Protein 4JL5 (pdb70)

Structure (mmCIF, N/CA/C/O backbone):
data_4JL5
#
_entry.id   4JL5
#
_cell.length_a   66.170
_cell.length_b   69.560
_cell.length_c   85.390
_cell.angle_alpha   90.00
_cell.angle_beta   90.00
_cell.angle_gamma   90.00
#
_symmetry.space_group_name_H-M   'P 21 21 21'
#
loop_
_entity.id
_entity.type
_entity.pdbx_description
1 polymer 'Adenylate kinase'
2 non-polymer "ADENOSINE-5'-DIPHOSPHATE"
3 water water
#
loop_
_atom_site.group_PDB
_atom_site.id
_atom_site.type_symbol
_atom_site.label_atom_id
_atom_site.label_alt_id
_atom_site.label_comp_id
_atom_site.label_asym_id
_atom_site.label_entity_id
_atom_site.label_seq_id
_atom_site.pdbx_PDB_ins_code
_atom_site.Cartn_x
_atom_site.Cartn_y
_atom_site.Cartn_z
_atom_site.occupancy
_atom_site.B_iso_or_equiv
_atom_site.auth_seq_id
_atom_site.auth_comp_id
_atom_site.auth_asym_id
_atom_site.auth_atom_id
_atom_site.pdbx_PDB_model_num
ATOM 1 N N . MET A 1 1 ? -22.754 -11.476 35.218 1.00 18.55 1 MET A N 1
ATOM 2 C CA . MET A 1 1 ? -22.654 -11.849 33.793 1.00 15.01 1 MET A CA 1
ATOM 3 C C . MET A 1 1 ? -21.528 -11.025 33.148 1.00 13.56 1 MET A C 1
ATOM 4 O O . MET A 1 1 ? -21.465 -9.809 33.334 1.00 13.59 1 MET A O 1
ATOM 20 N N . ILE A 1 2 ? -20.648 -11.703 32.403 1.00 11.25 2 ILE A N 1
ATOM 21 C CA . ILE A 1 2 ? -19.574 -11.055 31.669 1.00 11.82 2 ILE A CA 1
ATOM 22 C C . ILE A 1 2 ? -19.783 -11.294 30.172 1.00 9.88 2 ILE A C 1
ATOM 23 O O . ILE A 1 2 ? -19.892 -12.445 29.719 1.00 10.90 2 ILE A O 1
ATOM 39 N N . LEU A 1 3 ? -19.840 -10.195 29.411 1.00 8.38 3 LEU A N 1
ATOM 40 C CA . LEU A 1 3 ? -20.067 -10.237 27.987 1.00 8.42 3 LEU A CA 1
ATOM 41 C C . LEU A 1 3 ? -18.883 -9.639 27.252 1.00 8.41 3 LEU A C 1
ATOM 42 O O . LEU A 1 3 ? -18.258 -8.700 27.741 1.00 8.94 3 LEU A O 1
ATOM 58 N N . VAL A 1 4 ? -18.613 -10.171 26.062 1.00 8.00 4 VAL A N 1
ATOM 59 C CA . VAL A 1 4 ? -17.710 -9.549 25.110 1.00 8.10 4 VAL A CA 1
ATOM 60 C C . VAL A 1 4 ? -18.523 -9.226 23.873 1.00 7.92 4 VAL A C 1
ATOM 61 O O . VAL A 1 4 ? -19.245 -10.083 23.360 1.00 8.78 4 VAL A O 1
ATOM 74 N N . PHE A 1 5 ? -18.358 -8.014 23.356 1.00 7.69 5 PHE A N 1
ATOM 75 C CA . PHE A 1 5 ? -18.922 -7.633 22.060 1.00 8.11 5 PHE A CA 1
ATOM 76 C C . PHE A 1 5 ? -17.771 -7.624 21.062 1.00 8.56 5 PHE A C 1
ATOM 77 O O . PHE A 1 5 ? -16.751 -6.933 21.265 1.00 8.91 5 PHE A O 1
ATOM 94 N N . LEU A 1 6 ? -17.948 -8.390 19.995 1.00 8.03 6 LEU A N 1
ATOM 95 C CA . LEU A 1 6 ? -16.937 -8.657 18.982 1.00 8.23 6 LEU A CA 1
ATOM 96 C C . LEU A 1 6 ? -17.540 -8.352 17.609 1.00 7.95 6 LEU A C 1
ATOM 97 O O . LEU A 1 6 ? -18.685 -8.689 17.338 1.00 8.84 6 LEU A O 1
ATOM 113 N N . GLY A 1 7 ? -16.764 -7.736 16.719 1.00 8.01 7 GLY A N 1
ATOM 114 C CA . GLY A 1 7 ? -17.204 -7.571 15.344 1.00 8.92 7 GLY A CA 1
ATOM 115 C C . GLY A 1 7 ? -16.512 -6.417 14.678 1.00 8.77 7 GLY A C 1
ATOM 116 O O . GLY A 1 7 ? -15.756 -5.685 15.330 1.00 8.21 7 GLY A O 1
ATOM 120 N N . PRO A 1 8 ? -16.757 -6.234 13.376 1.00 9.37 8 PRO A N 1
ATOM 121 C CA . PRO A 1 8 ? -16.074 -5.186 12.636 1.00 10.25 8 PRO A CA 1
ATOM 122 C C . PRO A 1 8 ? -16.307 -3.812 13.251 1.00 9.27 8 PRO A C 1
ATOM 123 O O . PRO A 1 8 ? -17.363 -3.566 13.846 1.00 9.60 8 PRO A O 1
ATOM 134 N N . PRO A 1 9 ? -15.359 -2.888 13.069 1.00 10.54 9 PRO A N 1
ATOM 135 C CA . PRO A 1 9 ? -15.629 -1.493 13.413 1.00 10.86 9 PRO A CA 1
ATOM 136 C C . PRO A 1 9 ? -16.852 -1.001 12.667 1.00 10.08 9 PRO A C 1
ATOM 137 O O . PRO A 1 9 ? -17.081 -1.375 11.507 1.00 9.93 9 PRO A O 1
ATOM 148 N N . GLY A 1 10 ? -17.657 -0.210 13.356 1.00 9.55 10 GLY A N 1
ATOM 149 C CA . GLY A 1 10 ? -18.870 0.326 12.762 1.00 9.41 10 GLY A CA 1
ATOM 150 C C . GLY A 1 10 ? -20.093 -0.568 12.887 1.00 9.43 10 GLY A C 1
ATOM 151 O O . GLY A 1 10 ? -21.176 -0.206 12.404 1.00 9.71 10 GLY A O 1
ATOM 155 N N . ALA A 1 11 ? -19.945 -1.740 13.504 1.00 9.11 11 ALA A N 1
ATOM 156 C CA . ALA A 1 11 ? -21.078 -2.668 13.630 1.00 9.80 11 ALA A CA 1
ATOM 157 C C . ALA A 1 11 ? -22.171 -2.178 14.571 1.00 9.34 11 ALA A C 1
ATOM 158 O O . ALA A 1 11 ? -23.307 -2.675 14.523 1.00 11.85 11 ALA A O 1
ATOM 165 N N . GLY A 1 12 ? -21.842 -1.212 15.417 1.00 8.67 12 GLY A N 1
ATOM 166 C CA . GLY A 1 12 ? -22.769 -0.736 16.443 1.00 8.62 12 GLY A CA 1
ATOM 167 C C . GLY A 1 12 ? -22.562 -1.279 17.841 1.00 7.15 12 GLY A C 1
ATOM 168 O O . GLY A 1 12 ? -23.446 -1.184 18.686 1.00 8.40 12 GLY A O 1
ATOM 172 N N . LYS A 1 13 ? -21.366 -1.799 18.100 1.00 7.83 13 LYS A N 1
ATOM 173 C CA . LYS A 1 13 ? -21.048 -2.397 19.393 1.00 7.42 13 LYS A CA 1
ATOM 174 C C . LYS A 1 13 ? -21.146 -1.384 20.522 1.00 7.32 13 LYS A C 1
ATOM 175 O O . LYS A 1 13 ? -21.751 -1.648 21.536 1.00 8.33 13 LYS A O 1
ATOM 194 N N . GLY A 1 14 ? -20.535 -0.216 20.333 1.00 7.69 14 GLY A N 1
ATOM 195 C CA . GLY A 1 14 ? -20.585 0.808 21.348 1.00 8.22 14 GLY A CA 1
ATOM 196 C C . GLY A 1 14 ? -21.993 1.310 21.606 1.00 8.04 14 GLY A C 1
ATOM 197 O O . GLY A 1 14 ? -22.395 1.531 22.748 1.00 8.82 14 GLY A O 1
ATOM 201 N N . THR A 1 15 ? -22.750 1.493 20.529 1.00 8.36 15 THR A N 1
ATOM 202 C CA . THR A 1 15 ? -24.121 1.948 20.628 1.00 8.79 15 THR A CA 1
ATOM 203 C C . THR A 1 15 ? -24.940 0.982 21.485 1.00 8.48 15 THR A C 1
ATOM 204 O O . THR A 1 15 ? -25.647 1.381 22.416 1.00 9.10 15 THR A O 1
ATOM 215 N N . GLN A 1 16 ? -24.825 -0.304 21.199 1.00 8.37 16 GLN A N 1
ATOM 216 C CA . GLN A 1 16 ? -25.605 -1.278 21.943 1.00 8.31 16 GLN A CA 1
ATOM 217 C C . GLN A 1 16 ? -25.077 -1.446 23.371 1.00 8.46 16 GLN A C 1
ATOM 218 O O . GLN A 1 16 ? -25.861 -1.606 24.313 1.00 9.58 16 GLN A O 1
ATOM 232 N N . ALA A 1 17 ? -23.756 -1.395 23.549 1.00 8.13 17 ALA A N 1
ATOM 233 C CA . ALA A 1 17 ? -23.187 -1.557 24.880 1.00 8.17 17 ALA A CA 1
ATOM 234 C C . ALA A 1 17 ? -23.613 -0.447 25.830 1.00 8.68 17 ALA A C 1
ATOM 235 O O . ALA A 1 17 ? -23.928 -0.695 26.992 1.00 9.73 17 ALA A O 1
ATOM 242 N N . LYS A 1 18 ? -23.651 0.788 25.327 1.00 8.63 18 LYS A N 1
ATOM 243 C CA . LYS A 1 18 ? -23.986 1.911 26.203 1.00 8.49 18 LYS A CA 1
ATOM 244 C C . LYS A 1 18 ? -25.434 1.764 26.675 1.00 9.74 18 LYS A C 1
ATOM 245 O O . LYS A 1 18 ? -25.752 2.055 27.831 1.00 10.97 18 LYS A O 1
ATOM 264 N N A ARG A 1 19 ? -26.306 1.318 25.773 0.57 10.01 19 ARG A N 1
ATOM 265 N N B ARG A 1 19 ? -26.325 1.352 25.777 0.43 8.70 19 ARG A N 1
ATOM 266 C CA A ARG A 1 19 ? -27.722 1.153 26.106 0.57 10.38 19 ARG A CA 1
ATOM 267 C CA B ARG A 1 19 ? -27.724 1.182 26.172 0.43 10.31 19 ARG A CA 1
ATOM 268 C C A ARG A 1 19 ? -27.917 0.018 27.111 0.57 11.73 19 ARG A C 1
ATOM 269 C C B ARG A 1 19 ? -27.864 0.037 27.172 0.43 8.99 19 ARG A C 1
ATOM 270 O O A ARG A 1 19 ? -28.640 0.154 28.090 0.57 12.22 19 ARG A O 1
ATOM 271 O O B ARG A 1 19 ? -28.517 0.179 28.206 0.43 10.05 19 ARG A O 1
ATOM 312 N N . LEU A 1 20 ? -27.275 -1.113 26.860 1.00 10.08 20 LEU A N 1
ATOM 313 C CA . LEU A 1 20 ? -27.399 -2.263 27.740 1.00 11.91 20 LEU A CA 1
ATOM 314 C C . LEU A 1 20 ? -26.847 -1.934 29.126 1.00 11.80 20 LEU A C 1
ATOM 315 O O . LEU A 1 20 ? -27.432 -2.296 30.149 1.00 12.69 20 LEU A O 1
ATOM 331 N N . ALA A 1 21 ? -25.720 -1.233 29.160 1.00 12.26 21 ALA A N 1
ATOM 332 C CA . ALA A 1 21 ? -25.093 -0.884 30.428 1.00 14.25 21 ALA A CA 1
ATOM 333 C C . ALA A 1 21 ? -26.046 -0.035 31.290 1.00 13.81 21 ALA A C 1
ATOM 334 O O . ALA A 1 21 ? -26.208 -0.299 32.477 1.00 16.62 21 ALA A O 1
ATOM 341 N N A LYS A 1 22 ? -26.665 0.976 30.686 0.19 17.92 22 LYS A N 1
ATOM 342 N N B LYS A 1 22 ? -26.672 0.976 30.683 0.81 14.11 22 LYS A N 1
ATOM 343 C CA A LYS A 1 22 ? -27.554 1.873 31.423 0.19 20.27 22 LYS A CA 1
ATOM 344 C CA B LYS A 1 22 ? -27.562 1.875 31.426 0.81 15.27 22 LYS A CA 1
ATOM 345 C C A LYS A 1 22 ? -28.844 1.183 31.840 0.19 16.96 22 LYS A C 1
ATOM 346 C C B LYS A 1 22 ? -28.859 1.201 31.833 0.81 14.20 22 LYS A C 1
ATOM 347 O O A LYS A 1 22 ? -29.308 1.348 32.967 0.19 14.68 22 LYS A O 1
ATOM 348 O O B LYS A 1 22 ? -29.347 1.391 32.944 0.81 17.51 22 LYS A O 1
ATOM 385 N N . GLU A 1 23 ? -29.432 0.423 30.921 1.00 13.14 23 GLU A N 1
ATOM 386 C CA . GLU A 1 23 ? -30.729 -0.186 31.162 1.00 13.03 23 GLU A CA 1
ATOM 387 C C . GLU A 1 23 ? -30.672 -1.349 32.134 1.00 13.06 23 GLU A C 1
ATOM 388 O O . GLU A 1 23 ? -31.624 -1.563 32.888 1.00 14.16 23 GLU A O 1
ATOM 400 N N A LYS A 1 24 ? -29.549 -2.066 32.155 0.49 14.70 24 LYS A N 1
ATOM 401 N N B LYS A 1 24 ? -29.556 -2.075 32.142 0.51 14.04 24 LYS A N 1
ATOM 402 C CA A LYS A 1 24 ? -29.448 -3.289 32.951 0.49 17.89 24 LYS A CA 1
ATOM 403 C CA B LYS A 1 24 ? -29.458 -3.291 32.948 0.51 13.46 24 LYS A CA 1
ATOM 404 C C A LYS A 1 24 ? -28.242 -3.341 33.890 0.49 20.81 24 LYS A C 1
ATOM 405 C C B LYS A 1 24 ? -28.385 -3.252 34.039 0.51 14.92 24 LYS A C 1
ATOM 406 O O A LYS A 1 24 ? -27.940 -4.390 34.471 0.49 24.68 24 LYS A O 1
ATOM 407 O O B LYS A 1 24 ? -28.305 -4.162 34.867 0.51 16.89 24 LYS A O 1
ATOM 444 N N . GLY A 1 25 ? -27.564 -2.211 34.046 1.00 16.50 25 GLY A N 1
ATOM 445 C CA . GLY A 1 25 ? -26.582 -2.053 35.102 1.00 18.45 25 GLY A CA 1
ATOM 446 C C . GLY A 1 25 ? -25.311 -2.845 34.894 1.00 19.93 25 GLY A C 1
ATOM 447 O O . GLY A 1 25 ? -24.731 -3.346 35.841 1.00 31.74 25 GLY A O 1
ATOM 451 N N . PHE A 1 26 ? -24.853 -2.955 33.664 1.00 12.25 26 PHE A N 1
ATOM 452 C CA . PHE A 1 26 ? -23.526 -3.490 33.403 1.00 11.57 26 PHE A CA 1
ATOM 453 C C . PHE A 1 26 ? -22.512 -2.362 33.461 1.00 11.66 26 PHE A C 1
ATOM 454 O O . PHE A 1 26 ? -22.805 -1.232 33.073 1.00 12.32 26 PHE A O 1
ATOM 471 N N . VAL A 1 27 ? -21.308 -2.679 33.906 1.00 10.25 27 VAL A N 1
ATOM 472 C CA . VAL A 1 27 ? -20.169 -1.800 33.715 1.00 11.02 27 VAL A CA 1
ATOM 473 C C . VAL A 1 27 ? -19.669 -1.955 32.272 1.00 9.70 27 VAL A C 1
ATOM 474 O O . VAL A 1 27 ? -19.386 -3.060 31.806 1.00 11.45 27 VAL A O 1
ATOM 487 N N . HIS A 1 28 ? -19.561 -0.839 31.562 1.00 9.14 28 HIS A N 1
ATOM 488 C CA . HIS A 1 28 ? -19.130 -0.801 30.178 1.00 9.92 28 HIS A CA 1
ATOM 489 C C . HIS A 1 28 ? -17.640 -0.479 30.097 1.00 8.71 28 HIS A C 1
ATOM 490 O O . HIS A 1 28 ? -17.223 0.620 30.469 1.00 10.27 28 HIS A O 1
ATOM 504 N N A ILE A 1 29 ? -16.859 -1.444 29.620 0.82 7.43 29 ILE A N 1
ATOM 505 N N B ILE A 1 29 ? -16.868 -1.438 29.601 0.18 10.05 29 ILE A N 1
ATOM 506 C CA A ILE A 1 29 ? -15.423 -1.278 29.418 0.82 7.85 29 ILE A CA 1
ATOM 507 C CA B ILE A 1 29 ? -15.442 -1.252 29.393 0.18 10.88 29 ILE A CA 1
ATOM 508 C C A ILE A 1 29 ? -15.134 -1.256 27.924 0.82 8.41 29 ILE A C 1
ATOM 509 C C B ILE A 1 29 ? -15.126 -1.249 27.915 0.18 10.68 29 ILE A C 1
ATOM 510 O O A ILE A 1 29 ? -15.157 -2.290 27.257 0.82 9.32 29 ILE A O 1
ATOM 511 O O B ILE A 1 29 ? -15.092 -2.292 27.260 0.18 10.29 29 ILE A O 1
ATOM 542 N N . SER A 1 30 ? -14.903 -0.050 27.400 1.00 8.42 30 SER A N 1
ATOM 543 C CA . SER A 1 30 ? -14.540 0.147 26.003 1.00 9.31 30 SER A CA 1
ATOM 544 C C . SER A 1 30 ?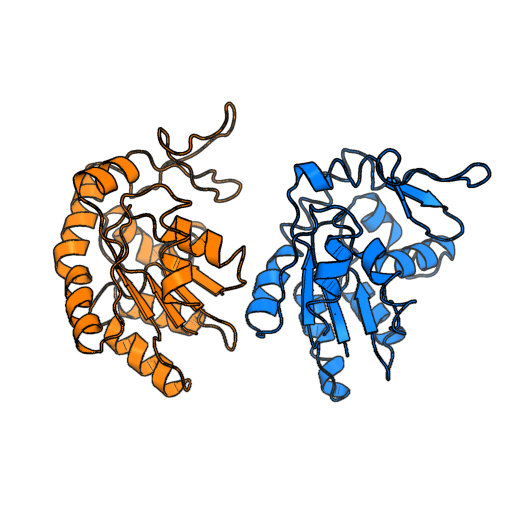 -13.078 0.562 25.947 1.00 7.95 30 SER A C 1
ATOM 545 O O . SER A 1 30 ? -12.710 1.632 26.438 1.00 8.84 30 SER A O 1
ATOM 553 N N . THR A 1 31 ? -12.227 -0.287 25.395 1.00 8.25 31 THR A N 1
ATOM 554 C CA . THR A 1 31 ? -10.817 0.051 25.319 1.00 8.00 31 THR A CA 1
ATOM 555 C C . THR A 1 31 ? -10.606 1.296 24.444 1.00 8.57 31 THR A C 1
ATOM 556 O O . THR A 1 31 ? -9.762 2.138 24.760 1.00 9.58 31 THR A O 1
ATOM 567 N N . GLY A 1 32 ? -11.410 1.448 23.400 1.00 8.84 32 GLY A N 1
ATOM 568 C CA . GLY A 1 32 ? -11.322 2.634 22.570 1.00 9.38 32 GLY A CA 1
ATOM 569 C C . GLY A 1 32 ? -11.613 3.913 23.353 1.00 9.40 32 GLY A C 1
ATOM 570 O O . GLY A 1 32 ? -10.889 4.900 23.231 1.00 10.04 32 GLY A O 1
ATOM 574 N N . ASP A 1 33 ? -12.689 3.918 24.138 1.00 9.35 33 ASP A N 1
ATOM 575 C CA . ASP A 1 33 ? -13.032 5.099 24.911 1.00 10.14 33 ASP A CA 1
ATOM 576 C C . ASP A 1 33 ? -11.949 5.399 25.950 1.00 10.00 33 ASP A C 1
ATOM 577 O O . ASP A 1 33 ? -11.592 6.550 26.197 1.00 11.20 33 ASP A O 1
ATOM 586 N N . ILE A 1 34 ? -11.462 4.355 26.598 1.00 9.01 34 ILE A N 1
ATOM 587 C CA . ILE A 1 34 ? -10.451 4.515 27.645 1.00 9.63 34 ILE A CA 1
ATOM 588 C C . ILE A 1 34 ? -9.143 5.022 27.023 1.00 9.44 34 ILE A C 1
ATOM 589 O O . ILE A 1 34 ? -8.486 5.914 27.576 1.00 10.84 34 ILE A O 1
ATOM 605 N N . LEU A 1 35 ? -8.769 4.475 25.870 1.00 8.97 35 LEU A N 1
ATOM 606 C CA . LEU A 1 35 ? -7.578 4.929 25.151 1.00 9.57 35 LEU A CA 1
ATOM 607 C C . LEU A 1 35 ? -7.735 6.397 24.757 1.00 10.64 35 LEU A C 1
ATOM 608 O O . LEU A 1 35 ? -6.789 7.177 24.882 1.00 10.88 35 LEU A O 1
ATOM 624 N N . ARG A 1 36 ? -8.914 6.782 24.261 1.00 11.42 36 ARG A N 1
ATOM 625 C CA . ARG A 1 36 ? -9.094 8.186 23.858 1.00 13.06 36 ARG A CA 1
ATOM 626 C C . ARG A 1 36 ? -8.951 9.135 25.051 1.00 11.89 36 ARG A C 1
ATOM 627 O O . ARG A 1 36 ? -8.377 10.217 24.921 1.00 12.61 36 ARG A O 1
ATOM 648 N N . GLU A 1 37 ? -9.430 8.719 26.218 1.00 12.25 37 GLU A N 1
ATOM 649 C CA . GLU A 1 37 ? -9.265 9.510 27.423 1.00 12.95 37 GLU A CA 1
ATOM 650 C C . GLU A 1 37 ? -7.768 9.641 27.769 1.00 11.33 37 GLU A C 1
ATOM 651 O O . GLU A 1 37 ? -7.288 10.713 28.141 1.00 12.37 37 GLU A O 1
ATOM 663 N N . ALA A 1 38 ? -7.035 8.541 27.634 1.00 11.11 38 ALA A N 1
ATOM 664 C CA . ALA A 1 38 ? -5.594 8.556 27.914 1.00 10.88 38 ALA A CA 1
ATOM 665 C C . ALA A 1 38 ? -4.862 9.492 26.968 1.00 10.83 38 ALA A C 1
ATOM 666 O O . ALA A 1 38 ? -3.951 10.226 27.372 1.00 10.28 38 ALA A O 1
ATOM 673 N N . VAL A 1 39 ? -5.219 9.447 25.696 1.00 10.91 39 VAL A N 1
ATOM 674 C CA . VAL A 1 39 ? -4.601 10.325 24.723 1.00 11.74 39 VAL A CA 1
ATOM 675 C C . VAL A 1 39 ? -4.872 11.792 25.091 1.00 11.80 39 VAL A C 1
ATOM 676 O O . VAL A 1 39 ? -3.968 12.629 25.046 1.00 12.94 39 VAL A O 1
ATOM 689 N N . GLN A 1 40 ? -6.104 12.092 25.482 1.00 11.30 40 GLN A N 1
ATOM 690 C CA . GLN A 1 40 ? -6.473 13.467 25.816 1.00 13.38 40 GLN A CA 1
ATOM 691 C C . GLN A 1 40 ? -5.662 13.961 27.007 1.00 11.48 40 GLN A C 1
ATOM 692 O O . GLN A 1 40 ? -5.250 15.118 27.062 1.00 13.13 40 GLN A O 1
ATOM 706 N N . LYS A 1 41 ? -5.459 13.074 27.971 1.00 12.22 41 LYS A N 1
ATOM 707 C CA . LYS A 1 41 ? -4.791 13.391 29.222 1.00 12.51 41 LYS A CA 1
ATOM 708 C C . LYS A 1 41 ? -3.281 13.412 29.071 1.00 13.20 41 LYS A C 1
ATOM 709 O O . LYS A 1 41 ? -2.586 13.959 29.928 1.00 15.52 41 LYS A O 1
ATOM 728 N N . GLY A 1 42 ? -2.765 12.840 27.984 1.00 12.39 42 GLY A N 1
ATOM 729 C CA . GLY A 1 42 ? -1.330 12.789 27.774 1.00 11.60 42 GLY A CA 1
ATOM 730 C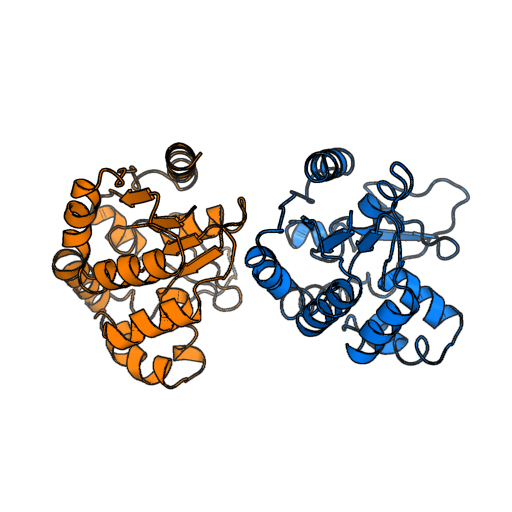 C . GLY A 1 42 ? -0.594 11.885 28.749 1.00 11.34 42 GLY A C 1
ATOM 731 O O . GLY A 1 42 ? 0.545 12.155 29.125 1.00 13.47 42 GLY A O 1
ATOM 735 N N . THR A 1 43 ? -1.209 10.776 29.155 1.00 10.27 43 THR A N 1
ATOM 736 C CA . THR A 1 43 ? -0.547 9.837 30.043 1.00 10.32 43 THR A CA 1
ATOM 737 C C . THR A 1 43 ? 0.494 9.037 29.233 1.00 9.82 43 THR A C 1
ATOM 738 O O . THR A 1 43 ? 0.490 9.071 28.002 1.00 10.38 43 THR A O 1
ATOM 749 N N . PRO A 1 44 ? 1.362 8.273 29.914 1.00 10.33 44 PRO A N 1
ATOM 750 C CA . PRO A 1 44 ? 2.300 7.445 29.133 1.00 11.99 44 PRO A CA 1
ATOM 751 C C . PRO A 1 44 ? 1.576 6.514 28.145 1.00 9.97 44 PRO A C 1
ATOM 752 O O . PRO A 1 44 ? 2.007 6.362 26.998 1.00 10.08 44 PRO A O 1
ATOM 763 N N . LEU A 1 45 ? 0.469 5.911 28.571 1.00 10.28 45 LEU A N 1
ATOM 764 C CA . LEU A 1 45 ? -0.307 5.076 27.671 1.00 9.86 45 LEU A CA 1
ATOM 765 C C . LEU A 1 45 ? -0.824 5.890 26.481 1.00 9.13 45 LEU A C 1
ATOM 766 O O . LEU A 1 45 ? -0.724 5.467 25.328 1.00 9.50 45 LEU A O 1
ATOM 782 N N . GLY A 1 46 ? -1.405 7.041 26.766 1.00 9.81 46 GLY A N 1
ATOM 783 C CA . GLY A 1 46 ? -2.014 7.834 25.718 1.00 9.89 46 GLY A CA 1
ATOM 784 C C . GLY A 1 46 ? -1.013 8.286 24.676 1.00 10.53 46 GLY A C 1
ATOM 785 O O . GLY A 1 46 ? -1.264 8.209 23.476 1.00 10.84 46 GLY A O 1
ATOM 789 N N A LYS A 1 47 ? 0.149 8.748 25.121 0.39 10.59 47 LYS A N 1
ATOM 790 N N B LYS A 1 47 ? 0.128 8.780 25.137 0.61 10.80 47 LYS A N 1
ATOM 791 C CA A LYS A 1 47 ? 1.151 9.259 24.189 0.39 12.86 47 LYS A CA 1
ATOM 792 C CA B LYS A 1 47 ? 1.145 9.252 24.212 0.61 9.77 47 LYS A CA 1
ATOM 793 C C A LYS A 1 47 ? 1.774 8.166 23.324 0.39 13.62 47 LYS A C 1
ATOM 794 C C B LYS A 1 47 ? 1.607 8.137 23.278 0.61 9.41 47 LYS A C 1
ATOM 795 O O A LYS A 1 47 ? 2.265 8.440 22.226 0.39 16.62 47 LYS A O 1
ATOM 796 O O B LYS A 1 47 ? 1.816 8.363 22.084 0.61 10.25 47 LYS A O 1
ATOM 833 N N . LYS A 1 48 ? 1.764 6.930 23.817 1.00 9.67 48 LYS A N 1
ATOM 834 C CA . LYS A 1 48 ? 2.238 5.805 23.007 1.00 8.60 48 LYS A CA 1
ATOM 835 C C . LYS A 1 48 ? 1.136 5.298 22.072 1.00 8.98 48 LYS A C 1
ATOM 836 O O . LYS A 1 48 ? 1.407 4.894 20.942 1.00 10.46 48 LYS A O 1
ATOM 855 N N . ALA A 1 49 ? -0.091 5.249 22.572 1.00 9.59 49 ALA A N 1
ATOM 856 C CA . ALA A 1 49 ? -1.187 4.675 21.812 1.00 9.45 49 ALA A CA 1
ATOM 857 C C . ALA A 1 49 ? -1.569 5.514 20.591 1.00 10.18 49 ALA A C 1
ATOM 858 O O . ALA A 1 49 ? -2.018 4.984 19.576 1.00 10.88 49 ALA A O 1
ATOM 865 N N . LYS A 1 50 ? -1.407 6.830 20.717 1.00 11.29 50 LYS A N 1
ATOM 866 C CA . LYS A 1 50 ? -1.928 7.781 19.759 1.00 13.31 50 LYS A CA 1
ATOM 867 C C . LYS A 1 50 ? -1.582 7.478 18.296 1.00 14.32 50 LYS A C 1
ATOM 868 O O . LYS A 1 50 ? -2.448 7.488 17.431 1.00 15.92 50 LYS A O 1
ATOM 887 N N . GLU A 1 51 ? -0.323 7.212 17.996 1.00 14.71 51 GLU A N 1
ATOM 888 C CA . GLU A 1 51 ? 0.054 7.034 16.598 1.00 17.11 51 GLU A CA 1
ATOM 889 C C . GLU A 1 51 ? -0.486 5.739 16.007 1.00 14.70 51 GLU A C 1
ATOM 890 O O . GLU A 1 51 ? -0.819 5.700 14.815 1.00 15.49 51 GLU A O 1
ATOM 902 N N . TYR A 1 52 ? -0.580 4.682 16.814 1.00 12.29 52 TYR A N 1
ATOM 903 C CA . TYR A 1 52 ? -1.200 3.460 16.308 1.00 9.83 52 TYR A CA 1
ATOM 904 C C . TYR A 1 52 ? -2.645 3.757 15.916 1.00 10.14 52 TYR A C 1
ATOM 905 O O . TYR A 1 52 ? -3.100 3.397 14.826 1.00 10.71 52 TYR A O 1
ATOM 923 N N . MET A 1 53 ? -3.377 4.400 16.825 1.00 10.14 53 MET A N 1
ATOM 924 C CA . MET A 1 53 ? -4.778 4.705 16.615 1.00 10.69 53 MET A CA 1
ATOM 925 C C . MET A 1 53 ? -4.961 5.553 15.359 1.00 12.17 53 MET A C 1
ATOM 926 O O . MET A 1 53 ? -5.860 5.303 14.563 1.00 12.90 53 MET A O 1
ATOM 940 N N . GLU A 1 54 ? -4.093 6.548 15.179 1.00 13.14 54 GLU A N 1
ATOM 941 C CA . GLU A 1 54 ? -4.199 7.457 14.035 1.00 14.65 54 GLU A CA 1
ATOM 942 C C . GLU A 1 54 ? -4.006 6.734 12.708 1.00 15.94 54 GLU A C 1
ATOM 943 O O . GLU A 1 54 ? -4.585 7.123 11.691 1.00 18.52 54 GLU A O 1
ATOM 955 N N . ARG A 1 55 ? -3.148 5.726 12.713 1.00 14.04 55 ARG A N 1
ATOM 956 C CA . ARG A 1 55 ? -2.852 4.940 11.507 1.00 15.43 55 ARG A CA 1
ATOM 957 C C . ARG A 1 55 ? -3.884 3.839 11.272 1.00 14.12 55 ARG A C 1
ATOM 958 O O . ARG A 1 55 ? -3.843 3.174 10.260 1.00 15.53 55 ARG A O 1
ATOM 979 N N . GLY A 1 56 ? -4.806 3.626 12.201 1.00 12.24 56 GLY A N 1
ATOM 980 C CA . GLY A 1 56 ? -5.760 2.532 12.084 1.00 11.32 56 GLY A CA 1
ATOM 981 C C . GLY A 1 56 ? -5.209 1.163 12.471 1.00 9.54 56 GLY A C 1
ATOM 982 O O . GLY A 1 56 ? -5.809 0.141 12.135 1.00 10.67 56 GLY A O 1
ATOM 986 N N . GLU A 1 57 ? -4.079 1.147 13.181 1.00 8.88 57 GLU A N 1
ATOM 987 C CA . GLU A 1 57 ? -3.450 -0.069 13.675 1.00 9.08 57 GLU A CA 1
ATOM 988 C C . GLU A 1 57 ? -3.908 -0.346 15.090 1.00 8.63 57 GLU A C 1
ATOM 989 O O . GLU A 1 57 ? -4.362 0.560 15.793 1.00 11.06 57 GLU A O 1
ATOM 1001 N N . LEU A 1 58 ? -3.767 -1.583 15.544 1.00 8.48 58 LEU A N 1
ATOM 1002 C CA . LEU A 1 58 ? -4.040 -1.884 16.933 1.00 7.97 58 LEU A CA 1
ATOM 1003 C C . LEU A 1 58 ? -2.921 -1.366 17.832 1.00 8.81 58 LEU A C 1
ATOM 1004 O O . LEU A 1 58 ? -1.738 -1.380 17.463 1.00 9.51 58 LEU A O 1
ATOM 1020 N N . VAL A 1 59 ? -3.301 -0.902 19.017 1.00 7.94 59 VAL A N 1
ATOM 1021 C CA . VAL A 1 59 ? -2.344 -0.576 20.054 1.00 8.35 59 VAL A CA 1
ATOM 1022 C C . VAL A 1 59 ? -1.712 -1.899 20.537 1.00 8.73 59 VAL A C 1
ATOM 1023 O O . VAL A 1 59 ? -2.411 -2.920 20.666 1.00 8.22 59 VAL A O 1
ATOM 1036 N N . PRO A 1 60 ? -0.397 -1.902 20.821 1.00 8.32 60 PRO A N 1
ATOM 1037 C CA . PRO A 1 60 ? 0.297 -3.124 21.233 1.00 9.76 60 PRO A CA 1
ATOM 1038 C C . PRO A 1 60 ? -0.367 -3.849 22.405 1.00 9.10 60 PRO A C 1
ATOM 1039 O O . PRO A 1 60 ? -0.848 -3.235 23.376 1.00 8.89 60 PRO A O 1
ATOM 1050 N N . ASP A 1 61 ? -0.395 -5.166 22.303 1.00 8.68 61 ASP A N 1
ATOM 1051 C CA . ASP A 1 61 ? -1.094 -6.009 23.261 1.00 8.80 61 ASP A CA 1
ATOM 1052 C C . ASP A 1 61 ? -0.714 -5.757 24.721 1.00 9.15 61 ASP A C 1
ATOM 1053 O O . ASP A 1 61 ? -1.579 -5.797 25.593 1.00 8.86 61 ASP A O 1
ATOM 1062 N N . ASP A 1 62 ? 0.570 -5.604 25.014 1.00 9.42 62 ASP A N 1
ATOM 1063 C CA . ASP A 1 62 ? 0.961 -5.512 26.422 1.00 10.17 62 ASP A CA 1
ATOM 1064 C C . ASP A 1 62 ? 0.348 -4.276 27.063 1.00 9.25 62 ASP A C 1
ATOM 1065 O O . ASP A 1 62 ? 0.004 -4.283 28.241 1.00 10.14 62 ASP A O 1
ATOM 1074 N N . LEU A 1 63 ? 0.229 -3.199 26.292 1.00 9.01 63 LEU A N 1
ATOM 1075 C CA . LEU A 1 63 ? -0.380 -1.977 26.798 1.00 8.86 63 LEU A CA 1
ATOM 1076 C C . LEU A 1 63 ? -1.842 -2.211 27.156 1.00 7.95 63 LEU A C 1
ATOM 1077 O O . LEU A 1 63 ? -2.334 -1.725 28.169 1.00 8.42 63 LEU A O 1
ATOM 1093 N N . ILE A 1 64 ? -2.546 -2.913 26.274 1.00 7.75 64 ILE A N 1
ATOM 1094 C CA . ILE A 1 64 ? -3.957 -3.170 26.447 1.00 7.49 64 ILE A CA 1
ATOM 1095 C C . ILE A 1 64 ? -4.225 -4.144 27.587 1.00 7.20 64 ILE A C 1
ATOM 1096 O O . ILE A 1 64 ? -5.168 -3.963 28.373 1.00 7.43 64 ILE A O 1
ATOM 1112 N N . ILE A 1 65 ? -3.418 -5.194 27.664 1.00 7.95 65 ILE A N 1
ATOM 1113 C CA . ILE A 1 65 ? -3.543 -6.146 28.751 1.00 9.18 65 ILE A CA 1
ATOM 1114 C C . ILE A 1 65 ? -3.349 -5.474 30.114 1.00 9.14 65 ILE A C 1
ATOM 1115 O O . ILE A 1 65 ? -4.113 -5.718 31.055 1.00 9.58 65 ILE A O 1
ATOM 1131 N N . ALA A 1 66 ? -2.340 -4.621 30.226 1.00 9.45 66 ALA A N 1
ATOM 1132 C CA . ALA A 1 66 ? -2.128 -3.890 31.473 1.00 9.84 66 ALA A CA 1
ATOM 1133 C C . ALA A 1 66 ? -3.315 -2.987 31.789 1.00 10.02 66 ALA A C 1
ATOM 1134 O O . ALA A 1 66 ? -3.764 -2.911 32.933 1.00 11.28 66 ALA A O 1
ATOM 1141 N N . LEU A 1 67 ? -3.823 -2.285 30.778 1.00 8.83 67 LEU A N 1
ATOM 1142 C CA . LEU A 1 67 ? -4.980 -1.446 30.965 1.00 9.91 67 LEU A CA 1
ATOM 1143 C C . LEU A 1 67 ? -6.158 -2.224 31.549 1.00 8.77 67 LEU A C 1
ATOM 1144 O O . LEU A 1 67 ? -6.783 -1.794 32.508 1.00 10.11 67 LEU A O 1
ATOM 1160 N N . ILE A 1 68 ? -6.467 -3.364 30.944 1.00 8.96 68 ILE A N 1
ATOM 1161 C CA . ILE A 1 68 ? -7.582 -4.165 31.418 1.00 8.21 68 ILE A CA 1
ATOM 1162 C C . ILE A 1 68 ? -7.325 -4.696 32.839 1.00 8.86 68 ILE A C 1
ATOM 1163 O O . ILE A 1 68 ? -8.234 -4.671 33.685 1.00 9.72 68 ILE A O 1
ATOM 1179 N N . GLU A 1 69 ? -6.096 -5.120 33.133 1.00 9.02 69 GLU A N 1
ATOM 1180 C CA . GLU A 1 69 ? -5.761 -5.510 34.505 1.00 11.04 69 GLU A CA 1
ATOM 1181 C C . GLU A 1 69 ? -6.057 -4.369 35.478 1.00 11.91 69 GLU A C 1
ATOM 1182 O O . GLU A 1 69 ? -6.539 -4.591 36.602 1.00 14.56 69 GLU A O 1
ATOM 1194 N N . GLU A 1 70 ? -5.774 -3.145 35.057 1.00 10.12 70 GLU A N 1
ATOM 1195 C CA . GLU A 1 70 ? -5.963 -1.979 35.913 1.00 11.29 70 GLU A CA 1
ATOM 1196 C C . GLU A 1 70 ? -7.416 -1.587 36.136 1.00 11.40 70 GLU A C 1
ATOM 1197 O O . GLU A 1 70 ? -7.742 -1.058 37.187 1.00 13.52 70 GLU A O 1
ATOM 1209 N N . VAL A 1 71 ? -8.264 -1.808 35.132 1.00 11.95 71 VAL A N 1
ATOM 1210 C CA . VAL A 1 71 ? -9.649 -1.320 35.193 1.00 13.51 71 VAL A CA 1
ATOM 1211 C C . VAL A 1 71 ? -10.699 -2.412 35.374 1.00 13.66 71 VAL A C 1
ATOM 1212 O O . VAL A 1 71 ? -11.877 -2.134 35.513 1.00 16.98 71 VAL A O 1
ATOM 1225 N N . PHE A 1 72 ? -10.263 -3.652 35.369 1.00 15.51 72 PHE A N 1
ATOM 1226 C CA . PHE A 1 72 ? -11.150 -4.791 35.454 1.00 19.06 72 PHE A CA 1
ATOM 1227 C C . PHE A 1 72 ? -12.096 -4.647 36.626 1.00 17.64 72 PHE A C 1
ATOM 1228 O O . PHE A 1 72 ? -11.633 -4.489 37.736 1.00 19.43 72 PHE A O 1
ATOM 1245 N N . PRO A 1 73 ? -13.418 -4.703 36.384 1.00 17.87 73 PRO A N 1
ATOM 1246 C CA . PRO A 1 73 ? -14.338 -4.706 37.538 1.00 23.24 73 PRO A CA 1
ATOM 1247 C C . PRO A 1 73 ? -14.280 -6.038 38.318 1.00 25.66 73 PRO A C 1
ATOM 1248 O O . PRO A 1 73 ? -14.491 -7.099 37.741 1.00 31.93 73 PRO A O 1
ATOM 1259 N N . LYS A 1 74 ? -14.016 -6.012 39.616 1.00 35.38 74 LYS A N 1
ATOM 1260 C CA . LYS A 1 74 ? -13.884 -7.273 40.348 1.00 38.91 74 LYS A CA 1
ATOM 1261 C C . LYS A 1 74 ? -15.228 -7.965 40.588 1.00 41.17 74 LYS A C 1
ATOM 1262 O O . LYS A 1 74 ? -15.295 -9.194 40.655 1.00 39.97 74 LYS A O 1
ATOM 1281 N N . HIS A 1 75 ? -16.289 -7.177 40.727 1.00 35.75 75 HIS A N 1
ATOM 1282 C CA . HIS A 1 75 ? -17.623 -7.738 40.878 1.00 31.72 75 HIS A CA 1
ATOM 1283 C C . HIS A 1 75 ? -18.611 -7.080 39.924 1.00 31.36 75 HIS A C 1
ATOM 1284 O O . HIS A 1 75 ? -18.350 -6.022 39.343 1.00 34.65 75 HIS A O 1
ATOM 1298 N N . GLY A 1 76 ?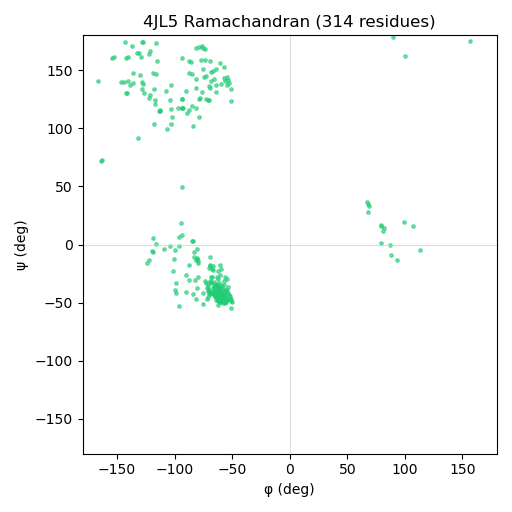 -19.752 -7.733 39.765 1.00 24.93 76 GLY A N 1
ATOM 1299 C CA . GLY A 1 76 ? -20.841 -7.166 39.012 1.00 24.61 76 GLY A CA 1
ATOM 1300 C C . GLY A 1 76 ? -20.754 -7.535 37.554 1.00 23.95 76 GLY A C 1
ATOM 1301 O O . GLY A 1 76 ? -19.827 -8.220 37.094 1.00 30.57 76 GLY A O 1
ATOM 1305 N N . ASN A 1 77 ? -21.741 -7.062 36.821 1.00 15.59 77 ASN A N 1
ATOM 1306 C CA . ASN A 1 77 ? -21.863 -7.385 35.418 1.00 15.28 77 ASN A CA 1
ATOM 1307 C C . ASN A 1 77 ? -20.947 -6.486 34.582 1.00 11.98 77 ASN A C 1
ATOM 1308 O O . ASN A 1 77 ? -20.820 -5.301 34.894 1.00 12.15 77 ASN A O 1
ATOM 1319 N N . VAL A 1 78 ? -20.340 -7.039 33.533 1.00 10.09 78 VAL A N 1
ATOM 1320 C CA . VAL A 1 78 ? -19.409 -6.302 32.694 1.00 10.30 78 VAL A CA 1
ATOM 1321 C C . VAL A 1 78 ? -19.650 -6.569 31.221 1.00 9.03 78 VAL A C 1
ATOM 1322 O O . VAL A 1 78 ? -19.873 -7.700 30.810 1.00 9.94 78 VAL A O 1
ATOM 1335 N N . ILE A 1 79 ? -19.564 -5.515 30.417 1.00 7.83 79 ILE A N 1
ATOM 1336 C CA . ILE A 1 79 ? -19.475 -5.633 28.963 1.00 8.21 79 ILE A CA 1
ATOM 1337 C C . ILE A 1 79 ? -18.081 -5.157 28.532 1.00 8.87 79 ILE A C 1
ATOM 1338 O O . ILE A 1 79 ? -17.744 -3.974 28.674 1.00 9.49 79 ILE A O 1
ATOM 1354 N N . PHE A 1 80 ? -17.291 -6.076 27.995 1.00 7.54 80 PHE A N 1
ATOM 1355 C CA . PHE A 1 80 ? -16.050 -5.747 27.333 1.00 7.94 80 PHE A CA 1
ATOM 1356 C C . PHE A 1 80 ? -16.392 -5.460 25.880 1.00 7.50 80 PHE A C 1
ATOM 1357 O O . PHE A 1 80 ? -16.836 -6.339 25.130 1.00 9.07 80 PHE A O 1
ATOM 1374 N N . ASP A 1 81 ? -16.173 -4.218 25.475 1.00 7.67 81 ASP A N 1
ATOM 1375 C CA . ASP A 1 81 ? -16.660 -3.702 24.212 1.00 8.48 81 ASP A CA 1
ATOM 1376 C C . ASP A 1 81 ? -15.478 -3.307 23.348 1.00 8.59 81 ASP A C 1
ATOM 1377 O O . ASP A 1 81 ? -14.828 -2.288 23.600 1.00 9.24 81 ASP A O 1
ATOM 1386 N N . GLY A 1 82 ? -15.165 -4.145 22.355 1.00 9.41 82 GLY A N 1
ATOM 1387 C CA . GLY A 1 82 ? -13.978 -3.951 21.527 1.00 10.89 82 GLY A CA 1
ATOM 1388 C C . GLY A 1 82 ? -12.682 -4.408 22.188 1.00 9.54 82 GLY A C 1
ATOM 1389 O O . GLY A 1 82 ? -11.571 -4.065 21.733 1.00 10.05 82 GLY A O 1
ATOM 1393 N N . PHE A 1 83 ? -12.828 -5.198 23.245 1.00 9.59 83 PHE A N 1
ATOM 1394 C CA . PHE A 1 83 ? -11.738 -5.953 23.851 1.00 8.54 83 PHE A CA 1
ATOM 1395 C C . PHE A 1 83 ? -12.311 -7.323 24.181 1.00 7.42 83 PHE A C 1
ATOM 1396 O O . PHE A 1 83 ? -13.429 -7.417 24.678 1.00 8.30 83 PHE A O 1
ATOM 1413 N N . PRO A 1 84 ? -11.563 -8.401 23.914 1.00 8.52 84 PRO A N 1
ATOM 1414 C CA . PRO A 1 84 ? -10.262 -8.505 23.235 1.00 9.33 84 PRO A CA 1
ATOM 1415 C C . PRO A 1 84 ? -10.320 -8.200 21.748 1.00 8.83 84 PRO A C 1
ATOM 1416 O O . PRO A 1 84 ? -11.370 -8.340 21.119 1.00 8.72 84 PRO A O 1
ATOM 1427 N N . ARG A 1 85 ? -9.168 -7.831 21.192 1.00 8.57 85 ARG A N 1
ATOM 1428 C CA . ARG A 1 85 ? -9.022 -7.595 19.750 1.00 9.25 85 ARG A CA 1
ATOM 1429 C C . ARG A 1 85 ? -7.996 -8.505 19.090 1.00 8.90 85 ARG A C 1
ATOM 1430 O O . ARG A 1 85 ? -7.852 -8.474 17.870 1.00 9.88 85 ARG A O 1
ATOM 1451 N N . THR A 1 86 ? -7.285 -9.301 19.883 1.00 8.07 86 THR A N 1
ATOM 1452 C CA . THR A 1 86 ? -6.304 -10.252 19.378 1.00 9.02 86 THR A CA 1
ATOM 1453 C C . THR A 1 86 ? -6.404 -11.520 20.197 1.00 8.60 86 THR A C 1
ATOM 1454 O O . THR A 1 86 ? -6.928 -11.521 21.313 1.00 9.05 86 THR A O 1
ATOM 1465 N N . VAL A 1 87 ? -5.877 -12.607 19.655 1.00 10.31 87 VAL A N 1
ATOM 1466 C CA . VAL A 1 87 ? -5.863 -13.865 20.397 1.00 10.85 87 VAL A CA 1
ATOM 1467 C C . VAL A 1 87 ? -5.078 -13.739 21.717 1.00 10.94 87 VAL A C 1
ATOM 1468 O O . VAL A 1 87 ? -5.517 -14.218 22.755 1.00 10.47 87 VAL A O 1
ATOM 1481 N N . LYS A 1 88 ? -3.928 -13.082 21.686 1.00 10.76 88 LYS A N 1
ATOM 1482 C CA . LYS A 1 88 ? -3.161 -12.885 22.915 1.00 10.89 88 LYS A CA 1
ATOM 1483 C C . LYS A 1 88 ? -3.962 -12.122 23.969 1.00 10.16 88 LYS A C 1
ATOM 1484 O O . LYS A 1 88 ? -3.907 -12.442 25.159 1.00 10.42 88 LYS A O 1
ATOM 1503 N N . GLN A 1 89 ? -4.703 -11.100 23.554 1.00 9.20 89 GLN A N 1
ATOM 1504 C CA . GLN A 1 89 ? -5.576 -10.404 24.486 1.00 8.78 89 GLN A CA 1
ATOM 1505 C C . GLN A 1 89 ? -6.631 -11.344 25.067 1.00 8.76 89 GLN A C 1
ATOM 1506 O O . GLN A 1 89 ? -6.946 -11.272 26.255 1.00 9.97 89 GLN A O 1
ATOM 1520 N N . ALA A 1 90 ? -7.232 -12.177 24.215 1.00 8.27 90 ALA A N 1
ATOM 1521 C CA . ALA A 1 90 ? -8.284 -13.094 24.682 1.00 9.59 90 ALA A CA 1
ATOM 1522 C C . ALA A 1 90 ? -7.741 -14.130 25.672 1.00 10.41 90 ALA A C 1
ATOM 1523 O O . ALA A 1 90 ? -8.397 -14.473 26.669 1.00 10.50 90 ALA A O 1
ATOM 1530 N N . GLU A 1 91 ? -6.535 -14.628 25.392 1.00 10.49 91 GLU A N 1
ATOM 1531 C CA . GLU A 1 91 ? -5.887 -15.564 26.308 1.00 11.75 91 GLU A CA 1
ATOM 1532 C C . GLU A 1 91 ? -5.607 -14.901 27.651 1.00 11.64 91 GLU A C 1
ATOM 1533 O O . GLU A 1 91 ? -5.793 -15.507 28.704 1.00 13.52 91 GLU A O 1
ATOM 1545 N N . ALA A 1 92 ? -5.142 -13.660 27.616 1.00 10.93 92 ALA A N 1
ATOM 1546 C CA . ALA A 1 92 ? -4.892 -12.923 28.846 1.00 11.52 92 ALA A CA 1
ATOM 1547 C C . ALA A 1 92 ? -6.179 -12.695 29.636 1.00 11.17 92 ALA A C 1
ATOM 1548 O O . ALA A 1 92 ? -6.194 -12.854 30.860 1.00 13.18 92 ALA A O 1
ATOM 1555 N N . LEU A 1 93 ? -7.265 -12.319 28.966 1.00 10.56 93 LEU A N 1
ATOM 1556 C CA . LEU A 1 93 ? -8.547 -12.141 29.629 1.00 10.41 93 LEU A CA 1
ATOM 1557 C C . LEU A 1 93 ? -8.989 -13.430 30.297 1.00 12.68 93 LEU A C 1
ATOM 1558 O O . LEU A 1 93 ? -9.411 -13.422 31.456 1.00 14.09 93 LEU A O 1
ATOM 1574 N N . ASP A 1 94 ? -8.881 -14.548 29.592 1.00 12.50 94 ASP A N 1
ATOM 1575 C CA . ASP A 1 94 ? -9.309 -15.809 30.193 1.00 13.93 94 ASP A CA 1
ATOM 1576 C C . ASP A 1 94 ? -8.521 -16.089 31.483 1.00 15.62 94 ASP A C 1
ATOM 1577 O O . ASP A 1 94 ? -9.105 -16.498 32.493 1.00 17.71 94 ASP A O 1
ATOM 1586 N N A GLU A 1 95 ? -7.207 -15.863 31.450 0.50 13.71 95 GLU A N 1
ATOM 1587 N N B GLU A 1 95 ? -7.207 -15.876 31.443 0.50 14.77 95 GLU A N 1
ATOM 1588 C CA A GLU A 1 95 ? -6.342 -16.091 32.616 0.50 15.64 95 GLU A CA 1
ATOM 1589 C CA B GLU A 1 95 ? -6.351 -16.083 32.614 0.50 17.15 95 GLU A CA 1
ATOM 1590 C C A GLU A 1 95 ? -6.690 -15.159 33.772 0.50 15.55 95 GLU A C 1
ATOM 1591 C C B GLU A 1 95 ? -6.774 -15.177 33.762 0.50 16.40 95 GLU A C 1
ATOM 1592 O O A GLU A 1 95 ? -6.691 -15.577 34.921 0.50 17.54 95 GLU A O 1
ATOM 1593 O O B GLU A 1 95 ? -6.918 -15.630 34.893 0.50 16.63 95 GLU A O 1
ATOM 1616 N N . MET A 1 96 ? -6.978 -13.897 33.470 1.00 15.46 96 MET A N 1
ATOM 1617 C CA . MET A 1 96 ? -7.404 -12.943 34.497 1.00 17.83 96 MET A CA 1
ATOM 1618 C C . MET A 1 96 ? -8.683 -13.407 35.159 1.00 18.18 96 MET A C 1
ATOM 1619 O O . MET A 1 96 ? -8.833 -13.348 36.386 1.00 20.89 96 MET A O 1
ATOM 1633 N N . LEU A 1 97 ? -9.636 -13.826 34.340 1.00 18.46 97 LEU A N 1
ATOM 1634 C CA . LEU A 1 97 ? -10.954 -14.145 34.847 1.00 20.08 97 LEU A CA 1
ATOM 1635 C C . LEU A 1 97 ? -10.855 -15.414 35.677 1.00 21.66 97 LEU A C 1
ATOM 1636 O O . LEU A 1 97 ? -11.455 -15.533 36.751 1.00 21.96 97 LEU A O 1
ATOM 1652 N N . GLU A 1 98 ? -10.074 -16.372 35.205 1.00 20.83 98 GLU A N 1
ATOM 1653 C CA . GLU A 1 98 ? -9.970 -17.639 35.917 1.00 26.37 98 GLU A CA 1
ATOM 1654 C C . GLU A 1 98 ? -9.364 -17.445 37.311 1.00 22.05 98 GLU A C 1
ATOM 1655 O O . GLU A 1 98 ? -9.764 -18.119 38.262 1.00 22.79 98 GLU A O 1
ATOM 1667 N N . LYS A 1 99 ? -8.413 -16.525 37.455 1.00 20.03 99 LYS A N 1
ATOM 1668 C CA . LYS A 1 99 ? -7.800 -16.264 38.755 1.00 24.62 99 LYS A CA 1
ATOM 1669 C C . LYS A 1 99 ? -8.853 -15.736 39.721 1.00 26.30 99 LYS A C 1
ATOM 1670 O O . LYS A 1 99 ? -8.728 -15.911 40.932 1.00 29.47 99 LYS A O 1
ATOM 1689 N N . LYS A 1 100 ? -9.879 -15.076 39.181 1.00 23.86 100 LYS A N 1
ATOM 1690 C CA . LYS A 1 100 ? -10.942 -14.509 40.001 1.00 27.33 100 LYS A CA 1
ATOM 1691 C C . LYS A 1 100 ? -12.162 -15.414 40.119 1.00 23.98 100 LYS A C 1
ATOM 1692 O O . LYS A 1 100 ? -13.176 -14.999 40.669 1.00 25.22 100 LYS A O 1
ATOM 1711 N N . GLY A 1 101 ? -12.078 -16.632 39.595 1.00 21.05 101 GLY A N 1
ATOM 1712 C CA . GLY A 1 101 ? -13.221 -17.539 39.579 1.00 22.21 101 GLY A CA 1
ATOM 1713 C C . GLY A 1 101 ? -14.344 -17.082 38.655 1.00 21.71 101 GLY A C 1
ATOM 1714 O O . GLY A 1 101 ? -15.508 -17.390 38.881 1.00 23.07 101 GLY A O 1
ATOM 1718 N N . LEU A 1 102 ? -13.998 -16.340 37.609 1.00 19.41 102 LEU A N 1
ATOM 1719 C CA . LEU A 1 102 ? -14.983 -15.834 36.671 1.00 20.91 102 LEU A CA 1
ATOM 1720 C C . LEU A 1 102 ? -14.749 -16.433 35.286 1.00 19.73 102 LEU A C 1
ATOM 1721 O O . LEU A 1 102 ? -13.753 -17.099 35.045 1.00 20.45 102 LEU A O 1
ATOM 1737 N N . LYS A 1 103 ? -15.663 -16.160 34.359 1.00 17.70 103 LYS A N 1
ATOM 1738 C CA . LYS A 1 103 ? -15.493 -16.590 32.982 1.00 17.44 103 LYS A CA 1
ATOM 1739 C C . LYS A 1 103 ? -16.277 -15.645 32.102 1.00 15.77 103 LYS A C 1
ATOM 1740 O O . LYS A 1 103 ? -17.163 -14.947 32.574 1.00 16.01 103 LYS A O 1
ATOM 1759 N N . VAL A 1 104 ? -15.936 -15.608 30.820 1.00 16.71 104 VAL A N 1
ATOM 1760 C CA . VAL A 1 104 ? -16.784 -14.914 29.863 1.00 14.65 104 VAL A CA 1
ATOM 1761 C C . VAL A 1 104 ? -18.027 -15.774 29.662 1.00 13.98 104 VAL A C 1
ATOM 1762 O O . VAL A 1 104 ? -17.918 -16.944 29.308 1.00 16.66 104 VAL A O 1
ATOM 1775 N N . ASP A 1 105 ? -19.211 -15.198 29.873 1.00 13.59 105 ASP A N 1
ATOM 1776 C CA . ASP A 1 105 ? -20.464 -15.935 29.733 1.00 14.78 105 ASP A CA 1
ATOM 1777 C C . ASP A 1 105 ? -20.964 -16.005 28.301 1.00 13.42 105 ASP A C 1
ATOM 1778 O O . ASP A 1 105 ? -21.394 -17.048 27.837 1.00 15.45 105 ASP A O 1
ATOM 1787 N N . HIS A 1 106 ? -20.890 -14.901 27.568 1.00 11.35 106 HIS A N 1
ATOM 1788 C CA . HIS A 1 106 ? -21.326 -14.848 26.171 1.00 10.87 106 HIS A CA 1
ATOM 1789 C C . HIS A 1 106 ? -20.449 -13.895 25.401 1.00 9.35 106 HIS A C 1
ATOM 1790 O O . HIS A 1 106 ? -20.102 -12.834 25.906 1.00 10.21 106 HIS A O 1
ATOM 1804 N N . VAL A 1 107 ? -20.117 -14.293 24.181 1.00 9.11 107 VAL A N 1
ATOM 1805 C CA . VAL A 1 107 ? -19.463 -13.437 23.212 1.00 8.25 107 VAL A CA 1
ATOM 1806 C C . VAL A 1 107 ? -20.449 -13.191 22.091 1.00 9.04 107 VAL A C 1
ATOM 1807 O O . VAL A 1 107 ? -20.847 -14.121 21.411 1.00 11.46 107 VAL A O 1
ATOM 1820 N N . LEU A 1 108 ? -20.846 -11.934 21.924 1.00 8.63 108 LEU A N 1
ATOM 1821 C CA . LEU A 1 108 ? -21.814 -11.566 20.890 1.00 8.53 108 LEU A CA 1
ATOM 1822 C C . LEU A 1 108 ? -21.035 -11.063 19.687 1.00 8.12 108 LEU A C 1
ATOM 1823 O O . LEU A 1 108 ? -20.287 -10.081 19.787 1.00 8.96 108 LEU A O 1
ATOM 1839 N N . LEU A 1 109 ? -21.185 -11.774 18.579 1.00 8.68 109 LEU A N 1
ATOM 1840 C CA . LEU A 1 109 ? -20.561 -11.416 17.323 1.00 8.66 109 LEU A CA 1
ATOM 1841 C C . LEU A 1 109 ? -21.554 -10.581 16.521 1.00 9.56 109 LEU A C 1
ATOM 1842 O O . LEU A 1 109 ? -22.622 -11.075 16.132 1.00 9.95 109 LEU A O 1
ATOM 1858 N N . PHE A 1 110 ? -21.181 -9.334 16.257 1.00 8.59 110 PHE A N 1
ATOM 1859 C CA . PHE A 1 110 ? -22.001 -8.406 15.489 1.00 8.37 110 PHE A CA 1
ATOM 1860 C C . PHE A 1 110 ? -21.654 -8.525 14.003 1.00 10.46 110 PHE A C 1
ATOM 1861 O O . PHE A 1 110 ? -20.745 -7.839 13.514 1.00 12.36 110 PHE A O 1
ATOM 1878 N N A GLU A 1 111 ? -22.365 -9.405 13.297 0.44 13.24 111 GLU A N 1
ATOM 1879 N N B GLU A 1 111 ? -22.365 -9.408 13.293 0.56 9.27 111 GLU A N 1
ATOM 1880 C CA A GLU A 1 111 ? -22.120 -9.669 11.882 0.44 16.60 111 GLU A CA 1
ATOM 1881 C CA B GLU A 1 111 ? -22.109 -9.678 11.877 0.56 10.34 111 GLU A CA 1
ATOM 1882 C C A GLU A 1 111 ? -22.699 -8.562 11.014 0.44 14.31 111 GLU A C 1
ATOM 1883 C C B GLU A 1 111 ? -22.702 -8.581 11.001 0.56 11.67 111 GLU A C 1
ATOM 1884 O O A GLU A 1 111 ? -23.872 -8.199 11.146 0.44 15.12 111 GLU A O 1
ATOM 1885 O O B GLU A 1 111 ? -23.888 -8.243 11.117 0.56 13.32 111 GLU A O 1
ATOM 1908 N N . VAL A 1 112 ? -21.875 -8.034 10.119 1.00 12.17 112 VAL A N 1
ATOM 1909 C CA . VAL A 1 112 ? -22.309 -6.983 9.199 1.00 13.23 112 VAL A CA 1
ATOM 1910 C C . VAL A 1 112 ? -21.333 -6.950 8.030 1.00 12.57 112 VAL A C 1
ATOM 1911 O O . VAL A 1 112 ? -20.138 -7.118 8.227 1.00 12.25 112 VAL A O 1
ATOM 1924 N N . PRO A 1 113 ? -21.849 -6.769 6.798 1.00 11.62 113 PRO A N 1
ATOM 1925 C CA . PRO A 1 113 ? -20.950 -6.772 5.635 1.00 13.14 113 PRO A CA 1
ATOM 1926 C C . PRO A 1 113 ? -20.113 -5.504 5.515 1.00 13.62 113 PRO A C 1
ATOM 1927 O O . PRO A 1 113 ? -20.485 -4.457 6.047 1.00 11.91 113 PRO A O 1
ATOM 1938 N N . ASP A 1 114 ? -19.003 -5.598 4.791 1.00 15.76 114 ASP A N 1
ATOM 1939 C CA . ASP A 1 114 ? -18.096 -4.469 4.610 1.00 16.35 114 ASP A CA 1
ATOM 1940 C C . ASP A 1 114 ? -18.778 -3.209 4.085 1.00 15.82 114 ASP A C 1
ATOM 1941 O O . ASP A 1 114 ? -18.463 -2.117 4.545 1.00 15.98 114 ASP A O 1
ATOM 1950 N N . GLU A 1 115 ? -19.686 -3.345 3.120 1.00 16.36 115 GLU A N 1
ATOM 1951 C CA . GLU A 1 115 ? -20.300 -2.154 2.540 1.00 17.35 115 GLU A CA 1
ATOM 1952 C C . GLU A 1 115 ? -21.060 -1.363 3.611 1.00 15.98 115 GLU A C 1
ATOM 1953 O O . GLU A 1 115 ? -21.083 -0.126 3.599 1.00 17.68 115 GLU A O 1
ATOM 1965 N N . VAL A 1 116 ? -21.693 -2.082 4.527 1.00 13.45 116 VAL A N 1
ATOM 1966 C CA . VAL A 1 116 ? -22.481 -1.458 5.580 1.00 12.87 116 VAL A CA 1
ATOM 1967 C C . VAL A 1 116 ? -21.531 -0.797 6.549 1.00 13.74 116 VAL A C 1
ATOM 1968 O O . VAL A 1 116 ? -21.767 0.337 6.950 1.00 14.75 116 VAL A O 1
ATOM 1981 N N . VAL A 1 117 ? -20.458 -1.500 6.926 1.00 12.86 117 VAL A N 1
ATOM 1982 C CA . VAL A 1 117 ? -19.418 -0.945 7.789 1.00 15.51 117 VAL A CA 1
ATOM 1983 C C . VAL A 1 117 ? -18.906 0.384 7.285 1.00 11.80 117 VAL A C 1
ATOM 1984 O O . VAL A 1 117 ? -18.762 1.347 8.036 1.00 12.08 117 VAL A O 1
ATOM 1997 N N . ILE A 1 118 ? -18.584 0.412 6.009 1.00 12.54 118 ILE A N 1
ATOM 1998 C CA . ILE A 1 118 ? -18.036 1.609 5.415 1.00 13.61 118 ILE A CA 1
ATOM 1999 C C . ILE A 1 118 ? -19.039 2.785 5.481 1.00 13.30 118 ILE A C 1
ATOM 2000 O O . ILE A 1 118 ? -18.649 3.904 5.804 1.00 13.80 118 ILE A O 1
ATOM 2016 N N A GLU A 1 119 ? -20.316 2.510 5.207 0.37 14.78 119 GLU A N 1
ATOM 2017 N N B GLU A 1 119 ? -20.313 2.545 5.184 0.63 13.15 119 GLU A N 1
ATOM 2018 C CA A GLU A 1 119 ? -21.371 3.523 5.311 0.37 13.17 119 GLU A CA 1
ATOM 2019 C CA B GLU A 1 119 ? -21.315 3.602 5.325 0.63 14.25 119 GLU A CA 1
ATOM 2020 C C A GLU A 1 119 ? -21.553 4.030 6.749 0.37 13.38 119 GLU A C 1
ATOM 2021 C C B GLU A 1 119 ? -21.474 4.065 6.783 0.63 13.03 119 GLU A C 1
ATOM 2022 O O A GLU A 1 119 ? -21.770 5.224 6.979 0.37 15.91 119 GLU A O 1
ATOM 2023 O O B GLU A 1 119 ? -21.591 5.261 7.069 0.63 13.01 119 GLU A O 1
ATOM 2046 N N . ARG A 1 120 ? -21.472 3.115 7.710 1.00 11.36 120 ARG A N 1
ATOM 2047 C CA . ARG A 1 120 ? -21.583 3.452 9.140 1.00 12.65 120 ARG A CA 1
ATOM 2048 C C . ARG A 1 120 ? -20.423 4.318 9.590 1.00 11.41 120 ARG A C 1
ATOM 2049 O O . ARG A 1 120 ? -20.630 5.327 10.272 1.00 12.30 120 ARG A O 1
ATOM 2070 N N . LEU A 1 121 ? -19.209 3.948 9.203 1.00 11.45 121 LEU A N 1
ATOM 2071 C CA . LEU A 1 121 ? -18.048 4.665 9.687 1.00 11.41 121 LEU A CA 1
ATOM 2072 C C . LEU A 1 121 ? -17.913 6.022 8.998 1.00 11.79 121 LEU A C 1
ATOM 2073 O O . LEU A 1 121 ? -17.597 7.018 9.646 1.00 11.90 121 LEU A O 1
ATOM 2089 N N A SER A 1 122 ? -18.147 6.057 7.692 0.60 10.10 122 SER A N 1
ATOM 2090 N N B SER A 1 122 ? -18.164 6.077 7.691 0.40 14.61 122 SER A N 1
ATOM 2091 C CA A SER A 1 122 ? -18.032 7.300 6.935 0.60 10.97 122 SER A CA 1
ATOM 2092 C CA B SER A 1 122 ? -18.006 7.334 6.947 0.40 16.06 122 SER A CA 1
ATOM 2093 C C A SER A 1 122 ? -18.960 8.394 7.471 0.60 10.00 122 SER A C 1
ATOM 2094 C C B SER A 1 122 ? -19.001 8.415 7.391 0.40 13.28 122 SER A C 1
ATOM 2095 O O A SER A 1 122 ? -18.598 9.580 7.492 0.60 12.70 122 SER A O 1
ATOM 2096 O O B SER A 1 122 ? -18.721 9.614 7.272 0.40 11.17 122 SER A O 1
ATOM 2111 N N . GLY A 1 123 ? -20.151 7.993 7.907 1.00 9.40 123 GLY A N 1
ATOM 2112 C CA . GLY A 1 123 ? -21.156 8.909 8.407 1.00 9.89 123 GLY A CA 1
ATOM 2113 C C . GLY A 1 123 ? -21.139 9.122 9.905 1.00 9.35 123 GLY A C 1
ATOM 2114 O O . GLY A 1 123 ? -21.941 9.890 10.430 1.00 9.54 123 GLY A O 1
ATOM 2118 N N . ARG A 1 124 ? -20.235 8.445 10.604 1.00 8.16 124 ARG A N 1
ATOM 2119 C CA . ARG A 1 124 ? -20.167 8.558 12.050 1.00 8.45 124 ARG A CA 1
ATOM 2120 C C . ARG A 1 124 ? -19.656 9.944 12.463 1.00 7.93 124 ARG A C 1
ATOM 2121 O O . ARG A 1 124 ? -18.674 10.459 11.886 1.00 8.48 124 ARG A O 1
ATOM 2142 N N . ARG A 1 125 ? -20.292 10.528 13.465 1.00 8.11 125 ARG A N 1
ATOM 2143 C CA . ARG A 1 125 ? -19.842 11.786 14.035 1.00 8.49 125 ARG A CA 1
ATOM 2144 C C . ARG A 1 125 ? -19.928 11.625 15.542 1.00 8.56 125 ARG A C 1
ATOM 2145 O O . ARG A 1 125 ? -20.801 10.935 16.047 1.00 11.17 125 ARG A O 1
ATOM 2166 N N . ILE A 1 126 ? -19.034 12.280 16.268 1.00 8.92 126 ILE A N 1
ATOM 2167 C CA . ILE A 1 126 ? -19.006 12.134 17.709 1.00 9.94 126 ILE A CA 1
ATOM 2168 C C . ILE A 1 126 ? -18.984 13.493 18.395 1.00 9.11 126 ILE A C 1
ATOM 2169 O O . ILE A 1 126 ? -18.395 14.449 17.888 1.00 9.31 126 ILE A O 1
ATOM 2185 N N . ASN A 1 127 ? -19.624 13.569 19.554 1.00 10.30 127 ASN A N 1
ATOM 2186 C CA . ASN A 1 127 ? -19.452 14.696 20.455 1.00 10.57 127 ASN A CA 1
ATOM 2187 C C . ASN A 1 127 ? -18.137 14.469 21.183 1.00 10.47 127 ASN A C 1
ATOM 2188 O O . ASN A 1 127 ? -18.042 13.546 22.011 1.00 13.33 127 ASN A O 1
ATOM 2199 N N . PRO A 1 128 ? -17.111 15.277 20.877 1.00 12.65 128 PRO A N 1
ATOM 2200 C CA . PRO A 1 128 ? -15.787 15.021 21.450 1.00 15.83 128 PRO A CA 1
ATOM 2201 C C . PRO A 1 128 ? -15.695 15.274 22.956 1.00 16.60 128 PRO A C 1
ATOM 2202 O O . PRO A 1 128 ? -14.706 14.904 23.576 1.00 21.40 128 PRO A O 1
ATOM 2213 N N . GLU A 1 129 ? -16.714 15.888 23.540 1.00 13.66 129 GLU A N 1
ATOM 2214 C CA . GLU A 1 129 ? -16.718 16.138 24.976 1.00 15.39 129 GLU A CA 1
ATOM 2215 C C . GLU A 1 129 ? -17.347 14.999 25.768 1.00 17.48 129 GLU A C 1
ATOM 2216 O O . GLU A 1 129 ? -17.041 14.837 26.947 1.00 24.09 129 GLU A O 1
ATOM 2228 N N . THR A 1 130 ? -18.241 14.236 25.146 1.00 15.92 130 THR A N 1
ATOM 2229 C CA . THR A 1 130 ? -18.985 13.210 25.862 1.00 18.41 130 THR A CA 1
ATOM 2230 C C . THR A 1 130 ? -18.798 11.809 25.277 1.00 16.09 130 THR A C 1
ATOM 2231 O O . THR A 1 130 ? -19.165 10.808 25.893 1.00 17.64 130 THR A O 1
ATOM 2242 N N . GLY A 1 131 ? -18.245 11.737 24.075 1.00 14.68 131 GLY A N 1
ATOM 2243 C CA . GLY A 1 131 ? -18.096 10.480 23.381 1.00 14.19 131 GLY A CA 1
ATOM 2244 C C . GLY A 1 131 ? -19.378 9.976 22.751 1.00 14.03 131 GLY A C 1
ATOM 2245 O O . GLY A 1 131 ? -19.389 8.879 22.167 1.00 13.76 131 GLY A O 1
ATOM 2249 N N A GLU A 1 132 ? -20.468 10.742 22.851 0.65 10.94 132 GLU A N 1
ATOM 2250 N N B GLU A 1 132 ? -20.454 10.753 22.843 0.35 16.23 132 GLU A N 1
ATOM 2251 C CA A GLU A 1 132 ? -21.726 10.291 22.264 0.65 11.80 132 GLU A CA 1
ATOM 2252 C CA B GLU A 1 132 ? -21.724 10.334 22.261 0.35 17.21 132 GLU A CA 1
ATOM 2253 C C A GLU A 1 132 ? -21.584 10.214 20.749 0.65 9.72 132 GLU A C 1
ATOM 2254 C C B GLU A 1 132 ? -21.579 10.222 20.745 0.35 14.06 132 GLU A C 1
ATOM 2255 O O A GLU A 1 132 ? -21.053 11.116 20.105 0.65 9.32 132 GLU A O 1
ATOM 2256 O O B GLU A 1 132 ? -21.001 11.093 20.094 0.35 14.16 132 GLU A O 1
ATOM 2279 N N . VAL A 1 133 ? -22.126 9.145 20.196 1.00 12.29 133 VAL A N 1
ATOM 2280 C CA . VAL A 1 133 ? -21.977 8.807 18.805 1.00 11.28 133 VAL A CA 1
ATOM 2281 C C . VAL A 1 133 ? -23.273 9.044 18.022 1.00 9.63 133 VAL A C 1
ATOM 2282 O O . VAL A 1 133 ? -24.356 8.677 18.481 1.00 12.91 133 VAL A O 1
ATOM 2295 N N . TYR A 1 134 ? -23.136 9.673 16.852 1.00 9.21 134 TYR A N 1
ATOM 2296 C CA . TYR A 1 134 ? -24.239 9.989 15.954 1.00 9.86 134 TYR A CA 1
ATOM 2297 C C . TYR A 1 134 ? -23.918 9.464 14.565 1.00 8.56 13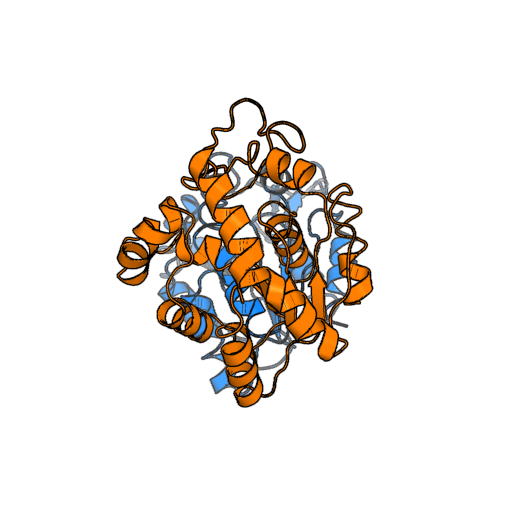4 TYR A C 1
ATOM 2298 O O . TYR A 1 134 ? -22.817 8.994 14.300 1.00 8.93 134 TYR A O 1
ATOM 2316 N N . HIS A 1 135 ? -24.879 9.574 13.650 1.00 9.45 135 HIS A N 1
ATOM 2317 C CA . HIS A 1 135 ? -24.672 9.226 12.259 1.00 9.65 135 HIS A CA 1
ATOM 2318 C C . HIS A 1 135 ? -25.434 10.228 11.400 1.00 9.54 135 HIS A C 1
ATOM 2319 O O . HIS A 1 135 ? -26.619 10.491 11.640 1.00 10.41 135 HIS A O 1
ATOM 2333 N N . VAL A 1 136 ? -24.758 10.793 10.410 1.00 9.62 136 VAL A N 1
ATOM 2334 C CA . VAL A 1 136 ? -25.349 11.874 9.609 1.00 9.82 136 VAL A CA 1
ATOM 2335 C C . VAL A 1 136 ? -26.654 11.467 8.952 1.00 11.57 136 VAL A C 1
ATOM 2336 O O . VAL A 1 136 ? -27.519 12.318 8.749 1.00 12.49 136 VAL A O 1
ATOM 2349 N N . LYS A 1 137 ? -26.788 10.188 8.602 1.00 11.28 137 LYS A N 1
ATOM 2350 C CA . LYS A 1 137 ? -28.034 9.680 8.015 1.00 13.69 137 LYS A CA 1
ATOM 2351 C C . LYS A 1 137 ? -28.956 9.027 9.039 1.00 14.79 137 LYS A C 1
ATOM 2352 O O . LYS A 1 137 ? -30.134 9.373 9.105 1.00 18.21 137 LYS A O 1
ATOM 2371 N N . TYR A 1 138 ? -28.437 8.072 9.809 1.00 12.56 138 TYR A N 1
ATOM 2372 C CA . TYR A 1 138 ? -29.280 7.212 10.624 1.00 14.71 138 TYR A CA 1
ATOM 2373 C C . TYR A 1 138 ? -29.582 7.781 12.012 1.00 14.83 138 TYR A C 1
ATOM 2374 O O . TYR A 1 138 ? -30.540 7.337 12.652 1.00 16.83 138 TYR A O 1
ATOM 2392 N N . ASN A 1 139 ? -28.804 8.769 12.468 1.00 12.28 139 ASN A N 1
ATOM 2393 C CA . ASN A 1 139 ? -29.038 9.394 13.772 1.00 12.91 139 ASN A CA 1
ATOM 2394 C C . ASN A 1 139 ? -28.314 10.739 13.910 1.00 11.42 139 ASN A C 1
ATOM 2395 O O . ASN A 1 139 ? -27.314 10.845 14.624 1.00 10.86 139 ASN A O 1
ATOM 2406 N N . PRO A 1 140 ? -28.811 11.775 13.224 1.00 11.69 140 PRO A N 1
ATOM 2407 C CA . PRO A 1 140 ? -28.097 13.059 13.194 1.00 11.72 140 PRO A CA 1
ATOM 2408 C C . PRO A 1 140 ? -28.183 13.797 14.515 1.00 12.51 140 PRO A C 1
ATOM 2409 O O . PRO A 1 140 ? -29.202 13.703 15.195 1.00 13.58 140 PRO A O 1
ATOM 2420 N N . PRO A 1 141 ? -27.114 14.515 14.893 1.00 12.16 141 PRO A N 1
ATOM 2421 C CA . PRO A 1 141 ? -27.151 15.243 16.169 1.00 13.39 141 PRO A CA 1
ATOM 2422 C C . PRO A 1 141 ? -28.138 16.401 16.124 1.00 13.43 141 PRO A C 1
ATOM 2423 O O . PRO A 1 141 ? -28.333 16.998 15.059 1.00 13.36 141 PRO A O 1
ATOM 2434 N N . PRO A 1 142 ? -28.759 16.740 17.267 1.00 13.92 142 PRO A N 1
ATOM 2435 C CA . PRO A 1 142 ? -29.699 17.870 17.288 1.00 13.99 142 PRO A CA 1
ATOM 2436 C C . PRO A 1 142 ? -29.000 19.218 17.395 1.00 14.67 142 PRO A C 1
ATOM 2437 O O . PRO A 1 142 ? -27.792 19.284 17.648 1.00 15.21 142 PRO A O 1
ATOM 2448 N N . PRO A 1 143 ? -29.751 20.305 17.201 1.00 13.95 143 PRO A N 1
ATOM 2449 C CA . PRO A 1 143 ? -29.143 21.637 17.254 1.00 15.83 143 PRO A CA 1
ATOM 2450 C C . PRO A 1 143 ? -28.468 21.852 18.592 1.00 17.43 143 PRO A C 1
ATOM 2451 O O . PRO A 1 143 ? -28.962 21.379 19.639 1.00 17.40 143 PRO A O 1
ATOM 2462 N N . GLY A 1 144 ? -27.340 22.547 18.566 1.00 14.57 144 GLY A N 1
ATOM 2463 C CA . GLY A 1 144 ? -26.628 22.844 19.797 1.00 17.42 144 GLY A CA 1
ATOM 2464 C C . GLY A 1 144 ? -25.561 21.832 20.134 1.00 16.57 144 GLY A C 1
ATOM 2465 O O . GLY A 1 144 ? -24.737 22.080 21.028 1.00 21.00 144 GLY A O 1
ATOM 2469 N N . VAL A 1 145 ? -25.565 20.680 19.452 1.00 14.97 145 VAL A N 1
ATOM 2470 C CA . VAL A 1 145 ? -24.582 19.651 19.765 1.00 13.64 145 VAL A CA 1
ATOM 2471 C C . VAL A 1 145 ? -23.472 19.657 18.729 1.00 12.32 145 VAL A C 1
ATOM 2472 O O . VAL A 1 145 ? -23.680 19.269 17.593 1.00 13.16 145 VAL A O 1
ATOM 2485 N N . LYS A 1 146 ? -22.291 20.102 19.143 1.00 11.12 146 LYS A N 1
ATOM 2486 C CA . LYS A 1 146 ? -21.129 20.144 18.254 1.00 11.33 146 LYS A CA 1
ATOM 2487 C C . LYS A 1 146 ? -20.541 18.759 18.150 1.00 10.12 146 LYS A C 1
ATOM 2488 O O . LYS A 1 146 ? -20.224 18.121 19.151 1.00 11.30 146 LYS A O 1
ATOM 2507 N N . VAL A 1 147 ? -20.401 18.285 16.924 1.00 8.73 147 VAL A N 1
ATOM 2508 C CA . VAL A 1 147 ? -19.768 16.998 16.645 1.00 9.10 147 VAL A CA 1
ATOM 2509 C C . VAL A 1 147 ? -18.579 17.173 15.697 1.00 9.97 147 VAL A C 1
ATOM 2510 O O . VAL A 1 147 ? -18.428 18.202 15.036 1.00 10.38 147 VAL A O 1
ATOM 2523 N N . ILE A 1 148 ? -17.741 16.141 15.644 1.00 9.15 148 ILE A N 1
ATOM 2524 C CA . ILE A 1 148 ? -16.636 16.083 14.715 1.00 10.30 148 ILE A CA 1
ATOM 2525 C C . ILE A 1 148 ? -16.643 14.715 14.046 1.00 11.06 148 ILE A C 1
ATOM 2526 O O . ILE A 1 148 ? -17.314 13.792 14.502 1.00 10.75 148 ILE A O 1
ATOM 2542 N N . GLN A 1 149 ? -15.898 14.604 12.957 1.00 12.15 149 GLN A N 1
ATOM 2543 C CA . GLN A 1 149 ? -15.567 13.306 12.399 1.00 11.97 149 GLN A CA 1
ATOM 2544 C C . GLN A 1 149 ? -14.210 12.851 12.962 1.00 13.15 149 GLN A C 1
ATOM 2545 O O . GLN A 1 149 ? -13.220 13.569 12.820 1.00 18.43 149 GLN A O 1
ATOM 2559 N N . ARG A 1 150 ? -14.166 11.661 13.568 1.00 13.86 150 ARG A N 1
ATOM 2560 C CA . ARG A 1 150 ? -12.897 11.035 13.994 1.00 15.25 150 ARG A CA 1
ATOM 2561 C C . ARG A 1 150 ? -11.945 10.960 12.793 1.00 14.21 150 ARG A C 1
ATOM 2562 O O . ARG A 1 150 ? -12.346 10.610 11.692 1.00 15.84 150 ARG A O 1
ATOM 2583 N N . GLU A 1 151 ? -10.672 11.281 12.999 1.00 19.74 151 GLU A N 1
ATOM 2584 C CA . GLU A 1 151 ? -9.700 11.193 11.914 1.00 21.94 151 GLU A CA 1
ATOM 2585 C C . GLU A 1 151 ? -9.568 9.752 11.418 1.00 20.03 151 GLU A C 1
ATOM 2586 O O . GLU A 1 151 ? -9.304 9.524 10.232 1.00 19.70 151 GLU A O 1
ATOM 2598 N N . ASP A 1 152 ? -9.790 8.774 12.301 1.00 19.59 152 ASP A N 1
ATOM 2599 C CA . ASP A 1 152 ? -9.658 7.398 11.853 1.00 18.51 152 ASP A CA 1
ATOM 2600 C C . ASP A 1 152 ? -10.896 6.913 11.105 1.00 15.47 152 ASP A C 1
ATOM 2601 O O . ASP A 1 152 ? -10.889 5.802 10.552 1.00 15.96 152 ASP A O 1
ATOM 2610 N N . ASP A 1 153 ? -11.928 7.758 11.035 1.00 13.93 153 ASP A N 1
ATOM 2611 C CA . ASP A 1 153 ? -13.115 7.466 10.233 1.00 15.36 153 ASP A CA 1
ATOM 2612 C C . ASP A 1 153 ? -13.041 8.080 8.812 1.00 16.19 153 ASP A C 1
ATOM 2613 O O . ASP A 1 153 ? -14.061 8.209 8.138 1.00 19.13 153 ASP A O 1
ATOM 2622 N N . LYS A 1 154 ? -11.841 8.435 8.348 1.00 15.44 154 LYS A N 1
ATOM 2623 C CA . LYS A 1 154 ? -11.662 8.889 6.976 1.00 16.60 154 LYS A CA 1
ATOM 2624 C C . LYS A 1 154 ? -11.416 7.655 6.104 1.00 15.14 154 LYS A C 1
ATOM 2625 O O . LYS A 1 154 ? -11.008 6.611 6.611 1.00 13.97 154 LYS A O 1
ATOM 2644 N N . PRO A 1 155 ? -11.681 7.771 4.795 1.00 16.51 155 PRO A N 1
ATOM 2645 C CA . PRO A 1 155 ? -11.752 6.585 3.925 1.00 18.26 155 PRO A CA 1
ATOM 2646 C C . PRO A 1 155 ? -10.534 5.650 3.960 1.00 19.36 155 PRO A C 1
ATOM 2647 O O . PRO A 1 155 ? -10.689 4.429 4.069 1.00 19.54 155 PRO A O 1
ATOM 2658 N N A GLU A 1 156 ? -9.344 6.229 3.883 0.46 19.74 156 GLU A N 1
ATOM 2659 N N B GLU A 1 156 ? -9.330 6.202 3.886 0.54 18.36 156 GLU A N 1
ATOM 2660 C CA A GLU A 1 156 ? -8.111 5.456 3.855 0.46 21.07 156 GLU A CA 1
ATOM 2661 C CA B GLU A 1 156 ? -8.134 5.363 3.841 0.54 19.01 156 GLU A CA 1
ATOM 2662 C C A GLU A 1 156 ? -7.899 4.682 5.151 0.46 20.08 156 GLU A C 1
ATOM 2663 C C B GLU A 1 156 ? -7.863 4.666 5.168 0.54 19.70 156 GLU A C 1
ATOM 2664 O O A GLU A 1 156 ? -7.475 3.528 5.142 0.46 17.55 156 GLU A O 1
ATOM 2665 O O B GLU A 1 156 ? -7.357 3.545 5.195 0.54 19.46 156 GLU A O 1
ATOM 2688 N N . VAL A 1 157 ? -8.205 5.318 6.271 1.00 15.73 157 VAL A N 1
ATOM 2689 C CA . VAL A 1 157 ? -7.987 4.693 7.563 1.00 14.66 157 VAL A CA 1
ATOM 2690 C C . VAL A 1 157 ? -9.056 3.623 7.820 1.00 15.13 157 VAL A C 1
ATOM 2691 O O . VAL A 1 157 ? -8.752 2.590 8.403 1.00 15.95 157 VAL A O 1
ATOM 2704 N N . ILE A 1 158 ? -10.301 3.846 7.396 1.00 13.58 158 ILE A N 1
ATOM 2705 C CA . ILE A 1 158 ? -11.336 2.820 7.488 1.00 14.73 158 ILE A CA 1
ATOM 2706 C C . ILE A 1 158 ? -10.840 1.557 6.786 1.00 13.84 158 ILE A C 1
ATOM 2707 O O . ILE A 1 158 ? -10.984 0.452 7.306 1.00 13.17 158 ILE A O 1
ATOM 2723 N N . LYS A 1 159 ? -10.316 1.728 5.580 1.00 14.21 159 LYS A N 1
ATOM 2724 C CA . LYS A 1 159 ? -9.832 0.597 4.816 1.00 15.33 159 LYS A CA 1
ATOM 2725 C C . LYS A 1 159 ? -8.804 -0.201 5.622 1.00 14.38 159 LYS A C 1
ATOM 2726 O O . LYS A 1 159 ? -8.873 -1.429 5.710 1.00 13.67 159 LYS A O 1
ATOM 2745 N N . LYS A 1 160 ? -7.851 0.507 6.218 1.00 14.50 160 LYS A N 1
ATOM 2746 C CA . LYS A 1 160 ? -6.811 -0.126 7.015 1.00 13.63 160 LYS A CA 1
ATOM 2747 C C . LYS A 1 160 ? -7.403 -0.833 8.234 1.00 12.70 160 LYS A C 1
ATOM 2748 O O . LYS A 1 160 ? -7.026 -1.948 8.566 1.00 11.69 160 LYS A O 1
ATOM 2767 N N A ARG A 1 161 ? -8.341 -0.185 8.900 0.47 12.66 161 ARG A N 1
ATOM 2768 N N B ARG A 1 161 ? -8.340 -0.169 8.910 0.53 12.62 161 ARG A N 1
ATOM 2769 C CA A ARG A 1 161 ? -8.911 -0.773 10.099 0.47 10.44 161 ARG A CA 1
ATOM 2770 C CA B ARG A 1 161 ? -8.958 -0.743 10.111 0.53 12.51 161 ARG A CA 1
ATOM 2771 C C A ARG A 1 161 ? -9.675 -2.060 9.795 0.47 10.78 161 ARG A C 1
ATOM 2772 C C B ARG A 1 161 ? -9.693 -2.044 9.806 0.53 12.10 161 ARG A C 1
ATOM 2773 O O A ARG A 1 161 ? -9.641 -2.997 10.592 0.47 10.89 161 ARG A O 1
ATOM 2774 O O B ARG A 1 161 ? -9.664 -2.970 10.616 0.53 11.06 161 ARG A O 1
ATOM 2815 N N . LEU A 1 162 ? -10.358 -2.108 8.652 1.00 11.80 162 LEU A N 1
ATOM 2816 C CA . LEU A 1 162 ? -11.065 -3.333 8.258 1.00 11.69 162 LEU A CA 1
ATOM 2817 C C . LEU A 1 162 ? -10.081 -4.453 7.931 1.00 11.26 162 LEU A C 1
ATOM 2818 O O . LEU A 1 162 ? -10.305 -5.609 8.294 1.00 12.10 162 LEU A O 1
ATOM 2834 N N . GLU A 1 163 ? -8.968 -4.104 7.297 1.00 10.71 163 GLU A N 1
ATOM 2835 C CA . GLU A 1 163 ? -7.929 -5.082 7.033 1.00 11.93 163 GLU A CA 1
ATOM 2836 C C . GLU A 1 163 ? -7.363 -5.636 8.339 1.00 10.81 163 GLU A C 1
ATOM 2837 O O . GLU A 1 163 ? -7.149 -6.850 8.487 1.00 10.90 163 GLU A O 1
ATOM 2849 N N . VAL A 1 164 ? -7.092 -4.737 9.277 1.00 9.74 164 VAL A N 1
ATOM 2850 C CA . VAL A 1 164 ? -6.552 -5.131 10.572 1.00 9.70 164 VAL A CA 1
ATOM 2851 C C . VAL A 1 164 ? -7.553 -6.027 11.312 1.00 9.05 164 VAL A C 1
ATOM 2852 O O . VAL A 1 164 ? -7.182 -7.038 11.923 1.00 9.48 164 VAL A O 1
ATOM 2865 N N . TYR A 1 165 ? -8.818 -5.649 11.272 1.00 9.58 165 TYR A N 1
ATOM 2866 C CA . TYR A 1 165 ? -9.857 -6.457 11.897 1.00 9.25 165 TYR A CA 1
ATOM 2867 C C . TYR A 1 165 ? -9.856 -7.883 11.309 1.00 9.62 165 TYR A C 1
ATOM 2868 O O . TYR A 1 165 ? -9.831 -8.879 12.048 1.00 9.40 165 TYR A O 1
ATOM 2886 N N . ARG A 1 166 ? -9.826 -7.999 9.987 1.00 10.35 166 ARG A N 1
ATOM 2887 C CA . ARG A 1 166 ? -9.855 -9.327 9.369 1.00 11.01 166 ARG A CA 1
ATOM 2888 C C . ARG A 1 166 ? -8.657 -10.170 9.738 1.00 11.98 166 ARG A C 1
ATOM 2889 O O . ARG A 1 166 ? -8.782 -11.380 9.992 1.00 13.46 166 ARG A O 1
ATOM 2910 N N A GLU A 1 167 ? -7.487 -9.561 9.763 0.60 11.01 167 GLU A N 1
ATOM 2911 N N B GLU A 1 167 ? -7.487 -9.535 9.777 0.40 10.85 167 GLU A N 1
ATOM 2912 C CA A GLU A 1 167 ? -6.287 -10.332 10.047 0.60 11.96 167 GLU A CA 1
ATOM 2913 C CA B GLU A 1 167 ? -6.219 -10.232 10.023 0.40 11.51 167 GLU A CA 1
ATOM 2914 C C A GLU A 1 167 ? -6.160 -10.688 11.522 0.60 10.46 167 GLU A C 1
ATOM 2915 C C B GLU A 1 167 ? -6.019 -10.620 11.487 0.40 12.94 167 GLU A C 1
ATOM 2916 O O A GLU A 1 167 ? -5.909 -11.843 11.860 0.60 12.02 167 GLU A O 1
ATOM 2917 O O B GLU A 1 167 ? -5.593 -11.736 11.784 0.40 13.46 167 GLU A O 1
ATOM 2940 N N . GLN A 1 168 ? -6.313 -9.696 12.399 1.00 9.68 168 GLN A N 1
ATOM 2941 C CA . GLN A 1 168 ? -6.003 -9.892 13.817 1.00 10.20 168 GLN A CA 1
ATOM 2942 C C . GLN A 1 168 ? -7.184 -10.209 14.722 1.00 10.04 168 GLN A C 1
ATOM 2943 O O . GLN A 1 168 ? -7.030 -10.938 15.705 1.00 10.50 168 GLN A O 1
ATOM 2957 N N . THR A 1 169 ? -8.349 -9.668 14.405 1.00 8.74 169 THR A N 1
ATOM 2958 C CA . THR A 1 169 ? -9.485 -9.763 15.304 1.00 8.55 169 THR A CA 1
ATOM 2959 C C . THR A 1 169 ? -10.459 -10.880 14.923 1.00 8.74 169 THR A C 1
ATOM 2960 O O . THR A 1 169 ? -10.963 -11.596 15.787 1.00 9.03 169 THR A O 1
ATOM 2971 N N . ALA A 1 170 ? -10.743 -11.038 13.640 1.00 9.63 170 ALA A N 1
ATOM 2972 C CA . ALA A 1 170 ? -11.680 -12.065 13.183 1.00 9.67 170 ALA A CA 1
ATOM 2973 C C . ALA A 1 170 ? -11.320 -13.480 13.656 1.00 9.99 170 ALA A C 1
ATOM 2974 O O . ALA A 1 170 ? -12.218 -14.274 13.895 1.00 10.48 170 ALA A O 1
ATOM 2981 N N . PRO A 1 171 ? -10.033 -13.806 13.862 1.00 9.61 171 PRO A N 1
ATOM 2982 C CA . PRO A 1 171 ? -9.771 -15.142 14.427 1.00 10.95 171 PRO A CA 1
ATOM 2983 C C . PRO A 1 171 ? -10.412 -15.391 15.785 1.00 9.74 171 PRO A C 1
ATOM 2984 O O . PRO A 1 171 ? -10.597 -16.536 16.183 1.00 10.67 171 PRO A O 1
ATOM 2995 N N . LEU A 1 172 ? -10.749 -14.336 16.507 1.00 8.80 172 LEU A N 1
ATOM 2996 C CA . LEU A 1 172 ? -11.441 -14.508 17.775 1.00 8.81 172 LEU A CA 1
ATOM 2997 C C . LEU A 1 172 ? -12.812 -15.175 17.619 1.00 9.07 172 LEU A C 1
ATOM 2998 O O . LEU A 1 172 ? -13.323 -15.748 18.572 1.00 9.22 172 LEU A O 1
ATOM 3014 N N . ILE A 1 173 ? -13.411 -15.089 16.433 1.00 8.57 173 ILE A N 1
ATOM 3015 C CA . ILE A 1 173 ? -14.671 -15.744 16.201 1.00 9.95 173 ILE A CA 1
ATOM 3016 C C . ILE A 1 173 ? -14.502 -17.240 16.460 1.00 10.49 173 ILE A C 1
ATOM 3017 O O . ILE A 1 173 ? -15.285 -17.860 17.172 1.00 10.42 173 ILE A O 1
ATOM 3033 N N . GLU A 1 174 ? -13.454 -17.818 15.877 1.00 9.52 174 GLU A N 1
ATOM 3034 C CA . GLU A 1 174 ? -13.183 -19.245 16.078 1.00 9.16 174 GLU A CA 1
ATOM 3035 C C . GLU A 1 174 ? -12.721 -19.549 17.507 1.00 9.71 174 GLU A C 1
ATOM 3036 O O . GLU A 1 174 ? -13.106 -20.559 18.101 1.00 9.94 174 GLU A O 1
ATOM 3048 N N . TYR A 1 175 ? -11.903 -18.672 18.080 1.00 9.66 175 TYR A N 1
ATOM 3049 C CA . TYR A 1 175 ? -11.434 -18.850 19.453 1.00 10.78 175 TYR A CA 1
ATOM 3050 C C . TYR A 1 175 ? -12.631 -19.026 20.391 1.00 10.21 175 TYR A C 1
ATOM 3051 O O . TYR A 1 175 ? -12.671 -19.934 21.220 1.00 10.32 175 TYR A O 1
ATOM 3069 N N . TYR A 1 176 ? -13.627 -18.160 20.262 1.00 9.52 176 TYR A N 1
ATOM 3070 C CA . TYR A 1 176 ? -14.752 -18.194 21.184 1.00 11.18 176 TYR A CA 1
ATOM 3071 C C . TYR A 1 176 ? -15.795 -19.239 20.804 1.00 10.85 176 TYR A C 1
ATOM 3072 O O . TYR A 1 176 ? -16.445 -19.831 21.667 1.00 10.93 176 TYR A O 1
ATOM 3090 N N . LYS A 1 177 ? -15.921 -19.504 19.520 1.00 10.37 177 LYS A N 1
ATOM 3091 C CA . LYS A 1 177 ? -16.780 -20.577 19.094 1.00 10.36 177 LYS A CA 1
ATOM 3092 C C . LYS A 1 177 ? -16.393 -21.882 19.775 1.00 10.20 177 LYS A C 1
ATOM 3093 O O . LYS A 1 177 ? -17.262 -22.646 20.234 1.00 11.03 177 LYS A O 1
ATOM 3112 N N . LYS A 1 178 ? -15.086 -22.140 19.826 1.00 9.95 178 LYS A N 1
ATOM 3113 C CA . LYS A 1 178 ? -14.551 -23.383 20.378 1.00 10.26 178 LYS A CA 1
ATOM 3114 C C . LYS A 1 178 ? -14.582 -23.430 21.894 1.00 12.24 178 LYS A C 1
ATOM 3115 O O . LYS A 1 178 ? -14.259 -24.447 22.491 1.00 13.82 178 LYS A O 1
ATOM 3134 N N A LYS A 1 179 ? -15.005 -22.328 22.503 0.40 13.11 179 LYS A N 1
ATOM 3135 N N B LYS A 1 179 ? -14.967 -22.331 22.530 0.60 11.72 179 LYS A N 1
ATOM 3136 C CA A LYS A 1 179 ? -15.298 -22.305 23.929 0.40 13.45 179 LYS A CA 1
ATOM 3137 C CA B LYS A 1 179 ? -15.289 -22.362 23.953 0.60 13.15 179 LYS A CA 1
ATOM 3138 C C A LYS A 1 179 ? -16.793 -22.504 24.181 0.40 14.06 179 LYS A C 1
ATOM 3139 C C B LYS A 1 179 ? -16.781 -22.627 24.174 0.60 13.79 179 LYS A C 1
ATOM 3140 O O A LYS A 1 179 ? -17.241 -22.569 25.329 0.40 13.08 179 LYS A O 1
ATOM 3141 O O B LYS A 1 179 ? -17.219 -22.862 25.304 0.60 16.93 179 LYS A O 1
ATOM 3178 N N . GLY A 1 180 ? -17.563 -22.584 23.099 1.00 12.94 180 GLY A N 1
ATOM 3179 C CA . GLY A 1 180 ? -18.994 -22.819 23.186 1.00 13.19 180 GLY A CA 1
ATOM 3180 C C . GLY A 1 180 ? -19.845 -21.626 23.620 1.00 13.46 180 GLY A C 1
ATOM 3181 O O . GLY A 1 180 ? -21.004 -21.795 24.003 1.00 16.37 180 GLY A O 1
ATOM 3185 N N . ILE A 1 181 ? -19.285 -20.419 23.556 1.00 11.18 181 ILE A N 1
ATOM 3186 C CA . ILE A 1 181 ? -19.926 -19.237 24.136 1.00 12.65 181 ILE A CA 1
ATOM 3187 C C . ILE A 1 181 ? -20.244 -18.160 23.102 1.00 11.23 181 ILE A C 1
ATOM 3188 O O . ILE A 1 181 ? -20.711 -17.101 23.465 1.00 12.26 181 ILE A O 1
ATOM 3204 N N . LEU A 1 182 ? -20.030 -18.445 21.825 1.00 10.28 182 LEU A N 1
ATOM 3205 C CA . LEU A 1 182 ? -20.289 -17.467 20.787 1.00 9.99 182 LEU A CA 1
ATOM 3206 C C . LEU A 1 182 ? -21.764 -17.423 20.433 1.00 10.67 182 LEU A C 1
ATOM 3207 O O . LEU A 1 182 ? -22.403 -18.459 20.262 1.00 12.60 182 LEU A O 1
ATOM 3223 N N . ARG A 1 183 ? -22.308 -16.219 20.318 1.00 9.47 183 ARG A N 1
ATOM 3224 C CA . ARG A 1 183 ? -23.680 -16.007 19.865 1.00 10.46 183 ARG A CA 1
ATOM 3225 C C . ARG A 1 183 ? -23.674 -14.990 18.730 1.00 10.18 183 ARG A C 1
ATOM 3226 O O . ARG A 1 183 ? -23.029 -13.945 18.824 1.00 14.84 183 ARG A O 1
ATOM 3247 N N . ILE A 1 184 ? -24.406 -15.289 17.667 1.00 11.12 184 ILE A N 1
ATOM 3248 C CA . ILE A 1 184 ? -24.373 -14.466 16.470 1.00 10.18 184 ILE A CA 1
ATOM 3249 C C . ILE A 1 184 ? -25.551 -13.527 16.401 1.00 10.48 184 ILE A C 1
ATOM 3250 O O . ILE A 1 184 ? -26.695 -13.926 16.591 1.00 12.55 184 ILE A O 1
ATOM 3266 N N A ILE A 1 185 ? -25.290 -12.255 16.180 0.47 8.39 185 ILE A N 1
ATOM 3267 N N B ILE A 1 185 ? -25.205 -12.267 16.132 0.53 12.55 185 ILE A N 1
ATOM 3268 C CA A ILE A 1 185 ? -26.395 -11.354 15.903 0.47 9.13 185 ILE A CA 1
ATOM 3269 C CA B ILE A 1 185 ? -26.120 -11.134 15.970 0.53 13.15 185 ILE A CA 1
ATOM 3270 C C A ILE A 1 185 ? -26.146 -10.620 14.592 0.47 10.17 185 ILE A C 1
ATOM 3271 C C B ILE A 1 185 ? -26.091 -10.660 14.505 0.53 11.44 185 ILE A C 1
ATOM 3272 O O A ILE A 1 185 ? -25.010 -10.352 14.201 0.47 10.96 185 ILE A O 1
ATOM 3273 O O B ILE A 1 185 ? -25.019 -10.601 13.900 0.53 9.74 185 ILE A O 1
ATOM 3304 N N . ASP A 1 186 ? -27.239 -10.317 13.918 1.00 9.51 186 ASP A N 1
ATOM 3305 C CA . ASP A 1 186 ? -27.205 -9.637 12.638 1.00 10.22 186 ASP A CA 1
ATOM 3306 C C . ASP A 1 186 ? -27.186 -8.133 12.901 1.00 10.04 186 ASP A C 1
ATOM 3307 O O . ASP A 1 186 ? -28.222 -7.527 13.141 1.00 10.25 186 ASP A O 1
ATOM 3316 N N . ALA A 1 187 ? -25.989 -7.558 12.892 1.00 9.78 187 ALA A N 1
ATOM 3317 C CA . ALA A 1 187 ? -25.814 -6.165 13.240 1.00 8.68 187 ALA A CA 1
ATOM 3318 C C . ALA A 1 187 ? -26.068 -5.256 12.042 1.00 9.64 187 ALA A C 1
ATOM 3319 O O . ALA A 1 187 ? -25.918 -4.044 12.173 1.00 10.23 187 ALA A O 1
ATOM 3326 N N . SER A 1 188 ? -26.468 -5.831 10.901 1.00 9.73 188 SER A N 1
ATOM 3327 C CA . SER A 1 188 ? -26.803 -5.009 9.732 1.00 10.56 188 SER A CA 1
ATOM 3328 C C . SER A 1 188 ? -28.208 -4.418 9.798 1.00 10.36 188 SER A C 1
ATOM 3329 O O . SER A 1 188 ? -28.566 -3.573 8.976 1.00 11.79 188 SER A O 1
ATOM 3337 N N . LYS A 1 189 ? -29.013 -4.885 10.741 1.00 8.73 189 LYS A N 1
ATOM 3338 C CA . LYS A 1 189 ? -30.387 -4.419 10.898 1.00 9.62 189 LYS A CA 1
ATOM 3339 C C . LYS A 1 189 ? -30.403 -3.047 11.562 1.00 8.56 189 LYS A C 1
ATOM 3340 O O . LYS A 1 189 ? -29.367 -2.581 12.031 1.00 9.24 189 LYS A O 1
ATOM 3359 N N . PRO A 1 190 ? -31.577 -2.403 11.607 1.00 9.00 190 PRO A N 1
ATOM 3360 C CA . PRO A 1 190 ? -31.643 -1.120 12.304 1.00 9.56 190 PRO A CA 1
ATOM 3361 C C . PRO A 1 190 ? -31.400 -1.264 13.797 1.00 8.70 190 PRO A C 1
ATOM 3362 O O . PRO A 1 190 ? -31.493 -2.349 14.370 1.00 8.68 190 PRO A O 1
ATOM 3373 N N A VAL A 1 191 ? -31.117 -0.135 14.425 0.55 9.64 191 VAL A N 1
ATOM 3374 N N B VAL A 1 191 ? -31.081 -0.149 14.438 0.45 9.08 191 VAL A N 1
ATOM 3375 C CA A VAL A 1 191 ? -30.610 -0.126 15.786 0.55 10.82 191 VAL A CA 1
ATOM 3376 C CA B VAL A 1 191 ? -30.642 -0.168 15.829 0.45 10.16 191 VAL A CA 1
ATOM 3377 C C A VAL A 1 191 ? -31.544 -0.841 16.779 0.55 8.35 191 VAL A C 1
ATOM 3378 C C B VAL A 1 191 ? -31.568 -0.938 16.778 0.45 10.84 191 VAL A C 1
ATOM 3379 O O A VAL A 1 191 ? -31.071 -1.570 17.649 0.55 8.63 191 VAL A O 1
ATOM 3380 O O B VAL A 1 191 ? -31.092 -1.754 17.570 0.45 12.02 191 VAL A O 1
ATOM 3405 N N A GLU A 1 192 ? -32.859 -0.677 16.633 0.55 10.69 192 GLU A N 1
ATOM 3406 N N B GLU A 1 192 ? -32.876 -0.704 16.706 0.45 10.55 192 GLU A N 1
ATOM 3407 C CA A GLU A 1 192 ? -33.808 -1.287 17.564 0.55 13.69 192 GLU A CA 1
ATOM 3408 C CA B GLU A 1 192 ? -33.793 -1.327 17.657 0.45 11.76 192 GLU A CA 1
ATOM 3409 C C A GLU A 1 192 ? -33.782 -2.803 17.422 0.55 11.34 192 GLU A C 1
ATOM 3410 C C B GLU A 1 192 ? -33.895 -2.830 17.419 0.45 10.69 192 GLU A C 1
ATOM 3411 O O A GLU A 1 192 ? -33.826 -3.536 18.416 0.55 15.69 192 GLU A O 1
ATOM 3412 O O B GLU A 1 192 ? -34.176 -3.589 18.348 0.45 7.49 192 GLU A O 1
ATOM 3435 N N . GLU A 1 193 ? -33.703 -3.274 16.177 1.00 10.71 193 GLU A N 1
ATOM 3436 C CA . GLU A 1 193 ? -33.692 -4.704 15.893 1.00 10.60 193 GLU A CA 1
ATOM 3437 C C . GLU A 1 193 ? -32.401 -5.371 16.395 1.00 9.37 193 GLU A C 1
ATOM 3438 O O . GLU A 1 193 ? -32.424 -6.494 16.908 1.00 10.43 193 GLU A O 1
ATOM 3450 N N . VAL A 1 194 ? -31.270 -4.690 16.250 1.00 9.27 194 VAL A N 1
ATOM 3451 C CA . VAL A 1 194 ? -30.035 -5.193 16.828 1.00 9.05 194 VAL A CA 1
ATOM 3452 C C . VAL A 1 194 ? -30.169 -5.314 18.344 1.00 9.13 194 VAL A C 1
ATOM 3453 O O . VAL A 1 194 ? -29.780 -6.333 18.925 1.00 10.26 194 VAL A O 1
ATOM 3466 N N . TYR A 1 195 ? -30.770 -4.308 18.986 1.00 9.66 195 TYR A N 1
ATOM 3467 C CA . TYR A 1 195 ? -30.911 -4.357 20.439 1.00 11.05 195 TYR A CA 1
ATOM 3468 C C . TYR A 1 195 ? -31.807 -5.523 20.868 1.00 10.93 195 TYR A C 1
ATOM 3469 O O . TYR A 1 195 ? -31.498 -6.206 21.841 1.00 11.00 195 TYR A O 1
ATOM 3487 N N . ARG A 1 196 ? -32.887 -5.775 20.126 1.00 11.27 196 ARG A N 1
ATOM 3488 C CA . ARG A 1 196 ? -33.749 -6.918 20.431 1.00 11.07 196 ARG A CA 1
ATOM 3489 C C . ARG A 1 196 ? -32.935 -8.214 20.421 1.00 10.71 196 ARG A C 1
ATOM 3490 O O . ARG A 1 196 ? -33.101 -9.101 21.278 1.00 11.09 196 ARG A O 1
ATOM 3511 N N . GLN A 1 197 ? -32.061 -8.347 19.434 1.00 10.60 197 GLN A N 1
ATOM 3512 C CA . GLN A 1 197 ? -31.241 -9.546 19.331 1.00 10.73 197 GLN A CA 1
ATOM 3513 C C . GLN A 1 197 ? -30.252 -9.670 20.486 1.00 10.65 197 GLN A C 1
ATOM 3514 O O . GLN A 1 197 ? -29.996 -10.767 20.980 1.00 11.23 197 GLN A O 1
ATOM 3528 N N . VAL A 1 198 ? -29.698 -8.546 20.919 1.00 9.82 198 VAL A N 1
ATOM 3529 C CA . VAL A 1 198 ? -28.814 -8.529 22.082 1.00 11.11 198 VAL A CA 1
ATOM 3530 C C . VAL A 1 198 ? -29.574 -9.017 23.334 1.00 10.17 198 VAL A C 1
ATOM 3531 O O . VAL A 1 198 ? -29.108 -9.878 24.077 1.00 10.94 198 VAL A O 1
ATOM 3544 N N . LEU A 1 199 ? -30.754 -8.458 23.560 1.00 10.08 199 LEU A N 1
ATOM 3545 C CA . LEU A 1 199 ? -31.584 -8.875 24.704 1.00 10.31 199 LEU A CA 1
ATOM 3546 C C . LEU A 1 199 ? -31.917 -10.361 24.666 1.00 11.69 199 LEU A C 1
ATOM 3547 O O . LEU A 1 199 ? -31.985 -11.012 25.713 1.00 11.74 199 LEU A O 1
ATOM 3563 N N A GLU A 1 200 ? -32.124 -10.889 23.462 0.55 14.82 200 GLU A N 1
ATOM 3564 N N B GLU A 1 200 ? -32.138 -10.895 23.470 0.45 8.02 200 GLU A N 1
ATOM 3565 C CA A GLU A 1 200 ? -32.481 -12.288 23.288 0.55 18.60 200 GLU A CA 1
ATOM 3566 C CA B GLU A 1 200 ? -32.499 -12.291 23.345 0.45 9.99 200 GLU A CA 1
ATOM 3567 C C A GLU A 1 200 ? -31.349 -13.194 23.760 0.55 17.67 200 GLU A C 1
ATOM 3568 C C B GLU A 1 200 ? -31.346 -13.164 23.828 0.45 10.45 200 GLU A C 1
ATOM 3569 O O A GLU A 1 200 ? -31.584 -14.240 24.353 0.55 18.73 200 GLU A O 1
ATOM 3570 O O B GLU A 1 200 ? -31.567 -14.141 24.534 0.45 12.94 200 GLU A O 1
ATOM 3593 N N . VAL A 1 201 ? -30.117 -12.786 23.484 1.00 15.54 201 VAL A N 1
ATOM 3594 C CA . VAL A 1 201 ? -28.941 -13.556 23.899 1.00 18.60 201 VAL A CA 1
ATOM 3595 C C . VAL A 1 201 ? -28.780 -13.577 25.396 1.00 21.39 201 VAL A C 1
ATOM 3596 O O . VAL A 1 201 ? -28.587 -14.632 25.981 1.00 22.55 201 VAL A O 1
ATOM 3609 N N . ILE A 1 202 ? -28.877 -12.419 26.036 1.00 18.79 202 ILE A N 1
ATOM 3610 C CA . ILE A 1 202 ? -28.474 -12.351 27.431 1.00 21.05 202 ILE A CA 1
ATOM 3611 C C . ILE A 1 202 ? -29.600 -12.870 28.328 1.00 24.09 202 ILE A C 1
ATOM 3612 O O . ILE A 1 202 ? -29.389 -13.144 29.508 1.00 26.97 202 ILE A O 1
ATOM 3628 N N . GLY A 1 203 ? -30.791 -13.019 27.752 1.00 25.91 203 GLY A N 1
ATOM 3629 C CA . GLY A 1 203 ? -31.910 -13.590 28.463 1.00 28.31 203 GLY A CA 1
ATOM 3630 C C . GLY A 1 203 ? -32.075 -15.043 28.067 1.00 32.49 203 GLY A C 1
ATOM 3631 O O . GLY A 1 203 ? -32.811 -15.775 28.720 1.00 41.87 203 GLY A O 1
ATOM 3635 N N . MET B 1 1 ? -23.456 -30.800 19.259 1.00 10.93 1 MET B N 1
ATOM 3636 C CA . MET B 1 1 ? -23.976 -31.536 18.101 1.00 10.55 1 MET B CA 1
ATOM 3637 C C . MET B 1 1 ? -22.829 -31.698 17.098 1.00 9.24 1 MET B C 1
ATOM 3638 O O . MET B 1 1 ? -22.109 -30.737 16.827 1.00 9.51 1 MET B O 1
ATOM 3654 N N . ILE B 1 2 ? -22.687 -32.894 16.535 1.00 8.68 2 ILE B N 1
ATOM 3655 C CA . ILE B 1 2 ? -21.680 -33.183 15.535 1.00 8.25 2 ILE B CA 1
ATOM 3656 C C . ILE B 1 2 ? -22.339 -33.687 14.267 1.00 7.47 2 ILE B C 1
ATOM 3657 O O . ILE B 1 2 ? -23.117 -34.651 14.295 1.00 8.28 2 ILE B O 1
ATOM 3673 N N . LEU B 1 3 ? -22.010 -33.024 13.162 1.00 7.21 3 LEU B N 1
ATOM 3674 C CA . LEU B 1 3 ? -22.555 -33.345 11.847 1.00 7.62 3 LEU B CA 1
ATOM 3675 C C . LEU B 1 3 ? -21.453 -33.796 10.927 1.00 7.58 3 LEU B C 1
ATOM 3676 O O . LEU B 1 3 ? -20.329 -33.289 11.009 1.00 7.79 3 LEU B O 1
ATOM 3692 N N . VAL B 1 4 ? -21.791 -34.716 10.023 1.00 6.48 4 VAL B N 1
ATOM 3693 C CA . VAL B 1 4 ? -20.937 -35.074 8.900 1.00 7.22 4 VAL B CA 1
ATOM 3694 C C . VAL B 1 4 ? -21.720 -34.811 7.638 1.00 6.71 4 VAL B C 1
ATOM 3695 O O . VAL B 1 4 ? -22.863 -35.252 7.502 1.00 7.39 4 VAL B O 1
ATOM 3708 N N . PHE B 1 5 ? -21.121 -34.072 6.696 1.00 6.96 5 PHE B N 1
ATOM 3709 C CA . PHE B 1 5 ? -21.685 -33.895 5.375 1.00 7.41 5 PHE B CA 1
ATOM 3710 C C . PHE B 1 5 ? -20.986 -34.866 4.419 1.00 7.87 5 PHE B C 1
ATOM 3711 O O . PHE B 1 5 ? -19.760 -34.841 4.261 1.00 8.74 5 PHE B O 1
ATOM 3728 N N A LEU B 1 6 ? -21.769 -35.690 3.752 0.69 8.17 6 LEU B N 1
ATOM 3729 N N B LEU B 1 6 ? -21.784 -35.764 3.846 0.31 4.96 6 LEU B N 1
ATOM 3730 C CA A LEU B 1 6 ? -21.251 -36.754 2.916 0.69 7.72 6 LEU B CA 1
ATOM 3731 C CA B LEU B 1 6 ? -21.327 -36.776 2.894 0.31 6.65 6 LEU B CA 1
ATOM 3732 C C A LEU B 1 6 ? -21.845 -36.646 1.512 0.69 7.64 6 LEU B C 1
ATOM 3733 C C B LEU B 1 6 ? -21.809 -36.464 1.487 0.31 5.33 6 LEU B C 1
ATOM 3734 O O A LEU B 1 6 ? -23.039 -36.392 1.353 0.69 7.18 6 LEU B O 1
ATOM 3735 O O B LEU B 1 6 ? -22.884 -35.895 1.300 0.31 6.17 6 LEU B O 1
ATOM 3766 N N . GLY B 1 7 ? -21.019 -36.848 0.494 1.00 7.17 7 GLY B N 1
ATOM 3767 C CA . GLY B 1 7 ? -21.503 -36.870 -0.867 1.00 8.47 7 GLY B CA 1
ATOM 3768 C C . GLY B 1 7 ? -20.399 -36.594 -1.859 1.00 7.81 7 GLY B C 1
ATOM 3769 O O . GLY B 1 7 ? -19.268 -36.288 -1.471 1.00 7.64 7 GLY B O 1
ATOM 3773 N N . PRO B 1 8 ? -20.713 -36.740 -3.159 1.00 8.41 8 PRO B N 1
ATOM 3774 C CA . PRO B 1 8 ? -19.674 -36.606 -4.168 1.00 8.81 8 PRO B CA 1
ATOM 3775 C C . PRO B 1 8 ? -19.064 -35.212 -4.180 1.00 8.22 8 PRO B C 1
ATOM 3776 O O . PRO B 1 8 ? -19.683 -34.226 -3.764 1.00 7.61 8 PRO B O 1
ATOM 3787 N N A PRO B 1 9 ? -17.844 -35.110 -4.687 0.79 8.53 9 PRO B N 1
ATOM 3788 N N B PRO B 1 9 ? -17.809 -35.115 -4.624 0.21 10.89 9 PRO B N 1
ATOM 3789 C CA A PRO B 1 9 ? -17.252 -33.790 -4.909 0.79 7.92 9 PRO B CA 1
ATOM 3790 C CA B PRO B 1 9 ? -17.234 -33.784 -4.838 0.21 12.77 9 PRO B CA 1
ATOM 3791 C C A PRO B 1 9 ? -18.188 -32.961 -5.784 0.79 7.33 9 PRO B C 1
ATOM 3792 C C B PRO B 1 9 ? -18.111 -32.953 -5.786 0.21 11.01 9 PRO B C 1
ATOM 3793 O O A PRO B 1 9 ? -18.783 -33.490 -6.732 0.79 8.76 9 PRO B O 1
ATOM 3794 O O B PRO B 1 9 ? -18.569 -33.466 -6.808 0.21 10.50 9 PRO B O 1
ATOM 3815 N N . GLY B 1 10 ? -18.343 -31.691 -5.431 1.00 7.49 10 GLY B N 1
ATOM 3816 C CA . GLY B 1 10 ? -19.200 -30.812 -6.188 1.00 7.96 10 GLY B CA 1
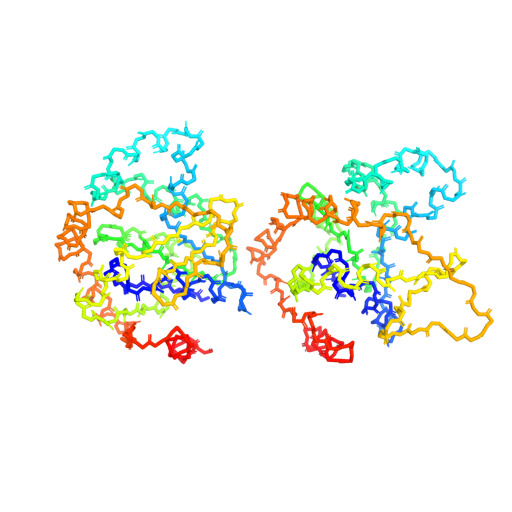ATOM 3817 C C . GLY B 1 10 ? -20.662 -30.812 -5.754 1.00 6.75 10 GLY B C 1
ATOM 3818 O O . GLY B 1 10 ? -21.474 -30.101 -6.345 1.00 8.04 10 GLY B O 1
ATOM 3822 N N . ALA B 1 11 ? -21.005 -31.586 -4.729 1.00 7.64 11 ALA B N 1
ATOM 3823 C CA . ALA B 1 11 ? -22.393 -31.683 -4.278 1.00 6.93 11 ALA B CA 1
ATOM 3824 C C . ALA B 1 11 ? -22.902 -30.425 -3.604 1.00 7.74 11 ALA B C 1
ATOM 3825 O O . ALA B 1 11 ? -24.117 -30.261 -3.488 1.00 8.69 11 ALA B O 1
ATOM 3832 N N . GLY B 1 12 ? -21.999 -29.569 -3.122 1.00 6.82 12 GLY B N 1
ATOM 3833 C CA . GLY B 1 12 ? -22.350 -28.339 -2.429 1.00 7.70 12 GLY B CA 1
ATOM 3834 C C . GLY B 1 12 ? -22.100 -28.363 -0.926 1.00 6.95 12 GLY B C 1
ATOM 3835 O O . GLY B 1 12 ? -22.643 -27.532 -0.197 1.00 7.51 12 GLY B O 1
ATOM 3839 N N . LYS B 1 13 ? -21.308 -29.318 -0.459 1.00 6.45 13 LYS B N 1
ATOM 3840 C CA . LYS B 1 13 ? -21.070 -29.532 0.968 1.00 6.18 13 LYS B CA 1
ATOM 3841 C C . LYS B 1 13 ? -20.362 -28.340 1.601 1.00 6.58 13 LYS B C 1
ATOM 3842 O O . LYS B 1 13 ? -20.791 -27.858 2.652 1.00 7.26 13 LYS B O 1
ATOM 3861 N N . GLY B 1 14 ? -19.288 -27.856 0.972 1.00 6.34 14 GLY B N 1
ATOM 3862 C CA . GLY B 1 14 ? -18.552 -26.721 1.505 1.00 7.34 14 GLY B CA 1
ATOM 3863 C C . GLY B 1 14 ? -19.418 -25.469 1.578 1.00 6.14 14 GLY B C 1
ATOM 3864 O O . GLY B 1 14 ? -19.369 -24.701 2.539 1.00 7.65 14 GLY B O 1
ATOM 3868 N N . THR B 1 15 ? -20.225 -25.251 0.544 1.00 7.49 15 THR B N 1
ATOM 3869 C CA . THR B 1 15 ? -21.104 -24.096 0.480 1.00 7.45 15 THR B CA 1
ATOM 3870 C C . THR B 1 15 ? -22.097 -24.125 1.652 1.00 6.66 15 THR B C 1
ATOM 3871 O O . THR B 1 15 ? -22.279 -23.134 2.345 1.00 7.91 15 THR B O 1
ATOM 3882 N N . GLN B 1 16 ? -22.723 -25.276 1.903 1.00 6.96 16 GLN B N 1
ATOM 3883 C CA . GLN B 1 16 ? -23.665 -25.390 3.012 1.00 7.26 16 GLN B CA 1
ATOM 3884 C C . GLN B 1 16 ? -22.961 -25.273 4.369 1.00 7.38 16 GLN B C 1
ATOM 3885 O O . GLN B 1 16 ? -23.472 -24.645 5.295 1.00 8.14 16 GLN B O 1
ATOM 3899 N N . ALA B 1 17 ? -21.800 -25.896 4.497 1.00 7.13 17 ALA B N 1
ATOM 3900 C CA . ALA B 1 17 ? -21.069 -25.882 5.761 1.00 6.58 17 ALA B CA 1
ATOM 3901 C C . ALA B 1 17 ? -20.626 -24.462 6.117 1.00 7.52 17 ALA B C 1
ATOM 3902 O O . ALA B 1 17 ? -20.728 -24.045 7.276 1.00 8.15 17 ALA B O 1
ATOM 3909 N N . LYS B 1 18 ? -20.141 -23.707 5.134 1.00 7.88 18 LYS B N 1
ATOM 3910 C CA . LYS B 1 18 ? -19.745 -22.333 5.412 1.00 9.41 18 LYS B CA 1
ATOM 3911 C C . LYS B 1 18 ? -20.927 -21.497 5.866 1.00 8.51 18 LYS B C 1
ATOM 3912 O O . LYS B 1 18 ? -20.813 -20.665 6.775 1.00 10.24 18 LYS B O 1
ATOM 3931 N N . ARG B 1 19 ? -22.080 -21.708 5.248 1.00 8.79 19 ARG B N 1
ATOM 3932 C CA . ARG B 1 19 ? -23.242 -20.927 5.621 1.00 11.24 19 ARG B CA 1
ATOM 3933 C C . ARG B 1 19 ? -23.729 -21.266 7.035 1.00 10.46 19 ARG B C 1
ATOM 3934 O O . ARG B 1 19 ? -24.028 -20.371 7.853 1.00 10.92 19 ARG B O 1
ATOM 3955 N N . LEU B 1 20 ? -23.746 -22.551 7.356 1.00 9.76 20 LEU B N 1
ATOM 3956 C CA . LEU B 1 20 ? -24.190 -22.985 8.665 1.00 10.69 20 LEU B CA 1
ATOM 3957 C C . LEU B 1 20 ? -23.213 -22.481 9.735 1.00 10.43 20 LEU B C 1
ATOM 3958 O O . LEU B 1 20 ? -23.618 -22.061 10.823 1.00 12.09 20 LEU B O 1
ATOM 3974 N N . ALA B 1 21 ? -21.920 -22.497 9.429 1.00 9.80 21 ALA B N 1
ATOM 3975 C CA . ALA B 1 21 ? -20.930 -21.971 10.359 1.00 11.38 21 ALA B CA 1
ATOM 3976 C C . ALA B 1 21 ? -21.146 -20.470 10.602 1.00 12.33 21 ALA B C 1
ATOM 3977 O O . ALA B 1 21 ? -21.122 -20.003 11.751 1.00 12.89 21 ALA B O 1
ATOM 3984 N N A LYS B 1 22 ? -21.347 -19.712 9.529 0.34 12.65 22 LYS B N 1
ATOM 3985 N N B LYS B 1 22 ? -21.356 -19.717 9.522 0.66 12.22 22 LYS B N 1
ATOM 3986 C CA A LYS B 1 22 ? -21.490 -18.265 9.648 0.34 16.15 22 LYS B CA 1
ATOM 3987 C CA B LYS B 1 22 ? -21.486 -18.268 9.610 0.66 14.62 22 LYS B CA 1
ATOM 3988 C C A LYS B 1 22 ? -22.777 -17.890 10.380 0.34 14.03 22 LYS B C 1
ATOM 3989 C C B LYS B 1 22 ? -22.787 -17.838 10.293 0.66 14.34 22 LYS B C 1
ATOM 3990 O O A LYS B 1 22 ? -22.780 -17.026 11.267 0.34 12.23 22 LYS B O 1
ATOM 3991 O O B LYS B 1 22 ? -22.811 -16.864 11.051 0.66 17.59 22 LYS B O 1
ATOM 4028 N N . GLU B 1 23 ? -23.872 -18.555 10.035 1.00 12.93 23 GLU B N 1
ATOM 4029 C CA . GLU B 1 23 ? -25.174 -18.160 10.570 1.00 14.54 23 GLU B CA 1
ATOM 4030 C C . GLU B 1 23 ? -25.537 -18.780 11.919 1.00 13.37 23 GLU B C 1
ATOM 4031 O O . GLU B 1 23 ? -26.202 -18.135 12.728 1.00 14.30 23 GLU B O 1
ATOM 4043 N N . LYS B 1 24 ? -25.100 -20.015 12.166 1.00 12.39 24 LYS B N 1
ATOM 4044 C CA . LYS B 1 24 ? -25.509 -20.745 13.351 1.00 12.97 24 LYS B CA 1
ATOM 4045 C C . LYS B 1 24 ? -24.338 -21.045 14.273 1.00 12.27 24 LYS B C 1
ATOM 4046 O O . LYS B 1 24 ? -24.535 -21.650 15.324 1.00 13.84 24 LYS B O 1
ATOM 4065 N N . GLY B 1 25 ? -23.131 -20.618 13.917 1.00 10.75 25 GLY B N 1
ATOM 4066 C CA . GLY B 1 25 ? -22.028 -20.703 14.854 1.00 10.53 25 GLY B CA 1
ATOM 4067 C C . GLY B 1 25 ? -21.348 -22.045 14.961 1.00 9.60 25 GLY B C 1
ATOM 4068 O O . GLY B 1 25 ? -20.555 -22.248 15.876 1.00 11.77 25 GLY B O 1
ATOM 4072 N N . PHE B 1 26 ? -21.598 -22.953 14.024 1.00 10.33 26 PHE B N 1
ATOM 4073 C CA . PHE B 1 26 ? -20.879 -24.221 14.018 1.00 9.37 26 PHE B CA 1
ATOM 4074 C C . PHE B 1 26 ? -19.408 -23.988 13.711 1.00 7.61 26 PHE B C 1
ATOM 4075 O O . PHE B 1 26 ? -19.040 -23.078 12.962 1.00 9.14 26 PHE B O 1
ATOM 4092 N N . VAL B 1 27 ? -18.581 -24.863 14.269 1.00 8.69 27 VAL B N 1
ATOM 4093 C CA . VAL B 1 27 ? -17.171 -24.995 13.900 1.00 7.78 27 VAL B CA 1
ATOM 4094 C C . VAL B 1 27 ? -17.076 -25.854 12.639 1.00 7.98 27 VAL B C 1
ATOM 4095 O O . VAL B 1 27 ? -17.456 -27.035 12.636 1.00 8.92 27 VAL B O 1
ATOM 4108 N N . HIS B 1 28 ? -16.560 -25.252 11.575 1.00 7.41 28 HIS B N 1
ATOM 4109 C CA . HIS B 1 28 ? -16.444 -25.919 10.294 1.00 7.66 28 HIS B CA 1
ATOM 4110 C C . HIS B 1 28 ? -15.066 -26.540 10.175 1.00 7.47 28 HIS B C 1
ATOM 4111 O O . HIS B 1 28 ? -14.069 -25.820 10.167 1.00 7.97 28 HIS B O 1
ATOM 4126 N N . ILE B 1 29 ? -15.017 -27.857 10.059 1.00 6.75 29 ILE B N 1
ATOM 4127 C CA . ILE B 1 29 ? -13.768 -28.567 9.804 1.00 6.99 29 ILE B CA 1
ATOM 4128 C C . ILE B 1 29 ? -13.786 -29.052 8.360 1.00 7.24 29 ILE B C 1
ATOM 4129 O O . ILE B 1 29 ? -14.438 -30.050 8.021 1.00 7.90 29 ILE B O 1
ATOM 4145 N N . SER B 1 30 ? -13.105 -28.288 7.505 1.00 7.35 30 SER B N 1
ATOM 4146 C CA . SER B 1 30 ? -12.956 -28.617 6.094 1.00 8.73 30 SER B CA 1
ATOM 4147 C C . SER B 1 30 ? -11.555 -29.176 5.893 1.00 7.75 30 SER B C 1
ATOM 4148 O O . SER B 1 30 ? -10.581 -28.427 5.930 1.00 7.90 30 SER B O 1
ATOM 4156 N N . THR B 1 31 ? -11.431 -30.488 5.741 1.00 7.61 31 THR B N 1
ATOM 4157 C CA . THR B 1 31 ? -10.114 -31.038 5.500 1.00 8.15 31 THR B CA 1
ATOM 4158 C C . THR B 1 31 ? -9.481 -30.487 4.231 1.00 8.24 31 THR B C 1
ATOM 4159 O O . THR B 1 31 ? -8.281 -30.277 4.203 1.00 8.72 31 THR B O 1
ATOM 4170 N N . GLY B 1 32 ? -10.283 -30.220 3.200 1.00 8.91 32 GLY B N 1
ATOM 4171 C CA . GLY B 1 32 ? -9.733 -29.648 1.979 1.00 8.84 32 GLY B CA 1
ATOM 4172 C C . GLY B 1 32 ? -9.151 -28.267 2.223 1.00 8.86 32 GLY B C 1
ATOM 4173 O O . GLY B 1 32 ? -8.048 -27.960 1.765 1.00 8.49 32 GLY B O 1
ATOM 4177 N N . ASP B 1 33 ? -9.876 -27.425 2.956 1.00 8.15 33 ASP B N 1
ATOM 4178 C CA . ASP B 1 33 ? -9.370 -26.068 3.213 1.00 8.94 33 ASP B CA 1
ATOM 4179 C C . ASP B 1 33 ? -8.100 -26.130 4.067 1.00 8.19 33 ASP B C 1
ATOM 4180 O O . ASP B 1 33 ? -7.132 -25.416 3.824 1.00 8.45 33 ASP B O 1
ATOM 4189 N N . ILE B 1 34 ? -8.113 -26.984 5.073 1.00 7.39 34 ILE B N 1
ATOM 4190 C CA . ILE B 1 34 ? -6.983 -27.092 5.982 1.00 7.32 34 ILE B CA 1
ATOM 4191 C C . ILE B 1 34 ? -5.756 -27.631 5.232 1.00 7.97 34 ILE B C 1
ATOM 4192 O O . ILE B 1 34 ? -4.640 -27.109 5.383 1.00 8.22 34 ILE B O 1
ATOM 4208 N N . LEU B 1 35 ? -5.962 -28.636 4.389 1.00 7.74 35 LEU B N 1
ATOM 4209 C CA . LEU B 1 35 ? -4.884 -29.178 3.582 1.00 7.40 35 LEU B CA 1
ATOM 4210 C C . LEU B 1 35 ? -4.359 -28.172 2.582 1.00 8.38 35 LEU B C 1
ATOM 4211 O O . LEU B 1 35 ? -3.139 -28.067 2.389 1.00 8.35 35 LEU B O 1
ATOM 4227 N N . ARG B 1 36 ? -5.253 -27.454 1.901 1.00 8.23 36 ARG B N 1
ATOM 4228 C CA . ARG B 1 36 ? -4.787 -26.474 0.916 1.00 9.71 36 ARG B CA 1
ATOM 4229 C C . ARG B 1 36 ? -3.936 -25.412 1.631 1.00 10.06 36 ARG B C 1
ATOM 4230 O O . ARG B 1 36 ? -2.933 -24.918 1.089 1.00 10.61 36 ARG B O 1
ATOM 4251 N N A GLU B 1 37 ? -4.334 -25.011 2.838 0.85 8.89 37 GLU B N 1
ATOM 4252 N N B GLU B 1 37 ? -4.343 -25.095 2.854 0.15 14.06 37 GLU B N 1
ATOM 4253 C CA A GLU B 1 37 ? -3.522 -24.103 3.631 0.85 10.77 37 GLU B CA 1
ATOM 4254 C CA B GLU B 1 37 ? -3.617 -24.174 3.711 0.15 14.37 37 GLU B CA 1
ATOM 4255 C C A GLU B 1 37 ? -2.150 -24.691 3.982 0.85 10.86 37 GLU B C 1
ATOM 4256 C C B GLU B 1 37 ? -2.203 -24.690 3.980 0.15 13.66 37 GLU B C 1
ATOM 4257 O O A GLU B 1 37 ? -1.126 -24.011 3.911 0.85 10.97 37 GLU B O 1
ATOM 4258 O O B GLU B 1 37 ? -1.220 -23.966 3.822 0.15 15.56 37 GLU B O 1
ATOM 4281 N N . ALA B 1 38 ? -2.117 -25.951 4.390 1.00 10.18 38 ALA B N 1
ATOM 4282 C CA . ALA B 1 38 ? -0.852 -26.592 4.693 1.00 9.60 38 ALA B CA 1
ATOM 4283 C C . ALA B 1 38 ? 0.070 -26.619 3.469 1.00 9.84 38 ALA B C 1
ATOM 4284 O O . ALA B 1 38 ? 1.286 -26.421 3.589 1.00 10.46 38 ALA B O 1
ATOM 4291 N N . VAL B 1 39 ? -0.494 -26.900 2.291 1.00 9.55 39 VAL B N 1
ATOM 4292 C CA . VAL B 1 39 ? 0.283 -26.891 1.056 1.00 10.91 39 VAL B CA 1
ATOM 4293 C C . VAL B 1 39 ? 0.845 -25.491 0.809 1.00 11.70 39 VAL B C 1
ATOM 4294 O O . VAL B 1 39 ? 2.029 -25.330 0.502 1.00 13.33 39 VAL B O 1
ATOM 4307 N N . GLN B 1 40 ? 0.011 -24.477 0.969 1.00 12.50 40 GLN B N 1
ATOM 4308 C CA . GLN B 1 40 ? 0.443 -23.112 0.688 1.00 14.30 40 GLN B CA 1
ATOM 4309 C C . GLN B 1 40 ? 1.577 -22.727 1.624 1.00 13.77 40 GLN B C 1
ATOM 4310 O O . GLN B 1 40 ? 2.540 -22.081 1.205 1.00 15.25 40 GLN B O 1
ATOM 4324 N N . LYS B 1 41 ? 1.479 -23.162 2.878 1.00 14.05 41 LYS B N 1
ATOM 4325 C CA . LYS B 1 41 ? 2.457 -22.809 3.908 1.00 15.02 41 LYS B CA 1
ATOM 4326 C C . LYS B 1 41 ? 3.696 -23.691 3.902 1.00 16.33 41 LYS B C 1
ATOM 4327 O O . LYS B 1 41 ? 4.682 -23.367 4.565 1.00 17.55 41 LYS B O 1
ATOM 4346 N N . GLY B 1 42 ? 3.668 -24.787 3.150 1.00 14.86 42 GLY B N 1
ATOM 4347 C CA . GLY B 1 42 ? 4.834 -25.637 3.019 1.00 15.31 42 GLY B CA 1
ATOM 4348 C C . GLY B 1 42 ? 5.199 -26.396 4.283 1.00 15.34 42 GLY B C 1
ATOM 4349 O O . GLY B 1 42 ? 6.374 -26.644 4.552 1.00 18.20 42 GLY B O 1
ATOM 4353 N N . THR B 1 43 ? 4.194 -26.774 5.067 1.00 13.50 43 THR B N 1
ATOM 4354 C CA . THR B 1 43 ? 4.440 -27.570 6.260 1.00 13.54 43 THR B CA 1
ATOM 4355 C C . THR B 1 43 ? 4.779 -29.001 5.833 1.00 13.53 43 THR B C 1
ATOM 4356 O O . THR B 1 43 ? 4.548 -29.385 4.681 1.00 13.42 43 THR B O 1
ATOM 4367 N N . PRO B 1 44 ? 5.268 -29.822 6.768 1.00 14.91 44 PRO B N 1
ATOM 4368 C CA . PRO B 1 44 ? 5.518 -31.216 6.396 1.00 16.70 44 PRO B CA 1
ATOM 4369 C C . PRO B 1 44 ? 4.251 -31.923 5.908 1.00 13.35 44 PRO B C 1
ATOM 4370 O O . PRO B 1 44 ? 4.328 -32.725 4.996 1.00 13.57 44 PRO B O 1
ATOM 4381 N N . LEU B 1 45 ? 3.101 -31.626 6.501 1.00 12.56 45 LEU B N 1
ATOM 4382 C CA . LEU B 1 45 ? 1.858 -32.179 5.991 1.00 10.54 45 LEU B CA 1
ATOM 4383 C C . LEU B 1 45 ? 1.590 -31.691 4.548 1.00 11.07 45 LEU B C 1
ATOM 4384 O O . LEU B 1 45 ? 1.265 -32.469 3.664 1.00 11.19 45 LEU B O 1
ATOM 4400 N N . GLY B 1 46 ? 1.730 -30.397 4.323 1.00 10.95 46 GLY B N 1
ATOM 4401 C CA . GLY B 1 46 ? 1.479 -29.820 3.018 1.00 11.09 46 GLY B CA 1
ATOM 4402 C C . GLY B 1 46 ? 2.345 -30.460 1.938 1.00 11.77 46 GLY B C 1
ATOM 4403 O O . GLY B 1 46 ? 1.851 -30.819 0.857 1.00 12.23 46 GLY B O 1
ATOM 4407 N N . LYS B 1 47 ? 3.633 -30.628 2.229 1.00 12.35 47 LYS B N 1
ATOM 4408 C CA . LYS B 1 47 ? 4.540 -31.159 1.225 1.00 13.96 47 LYS B CA 1
ATOM 4409 C C . LYS B 1 47 ? 4.195 -32.594 0.892 1.00 15.06 47 LYS B C 1
ATOM 4410 O O . LYS B 1 47 ? 4.337 -33.020 -0.244 1.00 18.07 47 LYS B O 1
ATOM 4429 N N . LYS B 1 48 ? 3.751 -33.354 1.884 1.00 12.38 48 LYS B N 1
ATOM 4430 C CA . LYS B 1 48 ? 3.383 -34.735 1.649 1.00 13.69 48 LYS B CA 1
ATOM 4431 C C . LYS B 1 48 ? 2.028 -34.814 0.933 1.00 12.07 48 LYS B C 1
ATOM 4432 O O . LYS B 1 48 ? 1.838 -35.640 0.053 1.00 15.09 48 LYS B O 1
ATOM 4451 N N . ALA B 1 49 ? 1.068 -33.986 1.346 1.00 9.66 49 ALA B N 1
ATOM 4452 C CA . ALA B 1 49 ? -0.290 -34.053 0.816 1.00 9.74 49 ALA B CA 1
ATOM 4453 C C . ALA B 1 49 ? -0.410 -33.604 -0.636 1.00 9.83 49 ALA B C 1
ATOM 4454 O O . ALA B 1 49 ? -1.252 -34.125 -1.372 1.00 10.52 49 ALA B O 1
ATOM 4461 N N . LYS B 1 50 ? 0.444 -32.659 -1.040 1.00 10.89 50 LYS B N 1
ATOM 4462 C CA . LYS B 1 50 ? 0.337 -31.974 -2.330 1.00 11.29 50 LYS B CA 1
ATOM 4463 C C . LYS B 1 50 ? 0.226 -32.976 -3.471 1.00 10.45 50 LYS B C 1
ATOM 4464 O O . LYS B 1 50 ? -0.606 -32.837 -4.382 1.00 10.60 50 LYS B O 1
ATOM 4483 N N . GLU B 1 51 ? 1.084 -33.988 -3.458 1.00 10.52 51 GLU B N 1
ATOM 4484 C CA . GLU B 1 51 ? 1.137 -34.891 -4.595 1.00 11.40 51 GLU B CA 1
ATOM 4485 C C . GLU B 1 51 ? -0.098 -35.754 -4.747 1.00 10.64 51 GLU B C 1
ATOM 4486 O O . GLU B 1 51 ? -0.449 -36.132 -5.866 1.00 13.10 51 GLU B O 1
ATOM 4498 N N . TYR B 1 52 ? -0.772 -36.047 -3.640 1.00 10.07 52 TYR B N 1
ATOM 4499 C CA . TYR B 1 52 ? -2.025 -36.778 -3.685 1.00 9.67 52 TYR B CA 1
ATOM 4500 C C . TYR B 1 52 ? -3.129 -35.852 -4.177 1.00 9.44 52 TYR B C 1
ATOM 4501 O O . TYR B 1 52 ? -3.897 -36.194 -5.089 1.00 9.11 52 TYR B O 1
ATOM 4519 N N . MET B 1 53 ? -3.231 -34.685 -3.538 1.00 9.14 53 MET B N 1
ATOM 4520 C CA . MET B 1 53 ? -4.308 -33.737 -3.836 1.00 9.66 53 MET B CA 1
ATOM 4521 C C . MET B 1 53 ? -4.320 -33.358 -5.329 1.00 9.42 53 MET B C 1
ATOM 4522 O O . MET B 1 53 ? -5.378 -33.316 -5.970 1.00 10.37 53 MET B O 1
ATOM 4536 N N . GLU B 1 54 ? -3.150 -33.052 -5.876 1.00 9.44 54 GLU B N 1
ATOM 4537 C CA . GLU B 1 54 ? -3.077 -32.557 -7.245 1.00 9.55 54 GLU B CA 1
ATOM 4538 C C . GLU B 1 54 ? -3.436 -33.643 -8.259 1.00 10.17 54 GLU B C 1
ATOM 4539 O O . GLU B 1 54 ? -3.731 -33.329 -9.399 1.00 10.90 54 GLU B O 1
ATOM 4551 N N . ARG B 1 55 ? -3.393 -34.903 -7.843 1.00 8.91 55 ARG B N 1
ATOM 4552 C CA . ARG B 1 55 ? -3.763 -36.033 -8.677 1.00 9.89 55 ARG B CA 1
ATOM 4553 C C . ARG B 1 55 ? -5.183 -36.534 -8.398 1.00 11.11 55 ARG B C 1
ATOM 4554 O O . ARG B 1 55 ? -5.646 -37.475 -9.032 1.00 14.09 55 ARG B O 1
ATOM 4575 N N . GLY B 1 56 ? -5.860 -35.966 -7.404 1.00 10.25 56 GLY B N 1
ATOM 4576 C CA . GLY B 1 56 ? -7.204 -36.406 -7.076 1.00 11.44 56 GLY B CA 1
ATOM 4577 C C . GLY B 1 56 ? -7.264 -37.661 -6.232 1.00 10.49 56 GLY B C 1
ATOM 4578 O O . GLY B 1 56 ? -8.334 -38.267 -6.089 1.00 11.33 56 GLY B O 1
ATOM 4582 N N A GLU B 1 57 ? -6.129 -38.069 -5.670 0.42 10.95 57 GLU B N 1
ATOM 4583 N N B GLU B 1 57 ? -6.125 -38.010 -5.637 0.58 8.34 57 GLU B N 1
ATOM 4584 C CA A GLU B 1 57 ? -6.110 -39.213 -4.761 0.42 12.33 57 GLU B CA 1
ATOM 4585 C CA B GLU B 1 57 ? -6.021 -39.156 -4.741 0.58 7.92 57 GLU B CA 1
ATOM 4586 C C A GLU B 1 57 ? -6.289 -38.724 -3.327 0.42 10.06 57 GLU B C 1
ATOM 4587 C C B GLU B 1 57 ? -6.231 -38.719 -3.292 0.58 8.57 57 GLU B C 1
ATOM 4588 O O A GLU B 1 57 ? -6.046 -37.556 -3.018 0.42 10.07 57 GLU B O 1
ATOM 4589 O O B GLU B 1 57 ? -5.924 -37.582 -2.927 0.58 9.20 57 GLU B O 1
ATOM 4612 N N . LEU B 1 58 ? -6.721 -39.622 -2.453 1.00 9.65 58 LEU B N 1
ATOM 4613 C CA . LEU B 1 58 ? -6.844 -39.302 -1.044 1.00 9.55 58 LEU B CA 1
ATOM 4614 C C . LEU B 1 58 ? -5.469 -39.238 -0.370 1.00 9.08 58 LEU B C 1
ATOM 4615 O O . LEU B 1 58 ? -4.582 -40.031 -0.653 1.00 10.20 58 LEU B O 1
ATOM 4631 N N . VAL B 1 59 ? -5.286 -38.256 0.498 1.00 8.05 59 VAL B N 1
ATOM 4632 C CA . VAL B 1 59 ? -4.108 -38.189 1.341 1.00 8.59 59 VAL B CA 1
ATOM 4633 C C . VAL B 1 59 ? -4.154 -39.389 2.305 1.00 8.36 59 VAL B C 1
ATOM 4634 O O . VAL B 1 59 ? -5.229 -39.756 2.772 1.00 8.52 59 VAL B O 1
ATOM 4647 N N . PRO B 1 60 ? -2.994 -40.006 2.612 1.00 8.76 60 PRO B N 1
ATOM 4648 C CA . PRO B 1 60 ? -3.021 -41.181 3.497 1.00 9.35 60 PRO B CA 1
ATOM 4649 C C . PRO B 1 60 ? -3.733 -40.959 4.835 1.00 8.63 60 PRO B C 1
ATOM 4650 O O . PRO B 1 60 ? -3.623 -39.893 5.466 1.00 9.12 60 PRO B O 1
ATOM 4661 N N . ASP B 1 61 ? -4.451 -42.000 5.249 1.00 8.75 61 ASP B N 1
ATOM 4662 C CA . ASP B 1 61 ? -5.313 -41.980 6.433 1.00 10.17 61 ASP B CA 1
ATOM 4663 C C . ASP B 1 61 ? -4.576 -41.489 7.685 1.00 9.60 61 ASP B C 1
ATOM 4664 O O . ASP B 1 61 ? -5.129 -40.700 8.457 1.00 10.16 61 ASP B O 1
ATOM 4673 N N . ASP B 1 62 ? -3.358 -41.964 7.922 1.00 9.82 62 ASP B N 1
ATOM 4674 C CA . ASP B 1 62 ? -2.682 -41.628 9.192 1.00 11.84 62 ASP B CA 1
ATOM 4675 C C . ASP B 1 62 ? -2.503 -40.119 9.319 1.00 10.61 62 ASP B C 1
ATOM 4676 O O . ASP B 1 62 ? -2.613 -39.546 10.406 1.00 12.00 62 ASP B O 1
ATOM 4685 N N . LEU B 1 63 ? -2.206 -39.464 8.198 1.00 8.71 63 LEU B N 1
ATOM 4686 C CA . LEU B 1 63 ? -1.943 -38.026 8.221 1.00 8.55 63 LEU B CA 1
ATOM 4687 C C . LEU B 1 63 ? -3.230 -37.271 8.530 1.00 7.66 63 LEU B C 1
ATOM 4688 O O . LEU B 1 63 ? -3.250 -36.311 9.298 1.00 8.33 63 LEU B O 1
ATOM 4704 N N . ILE B 1 64 ? -4.316 -37.720 7.916 1.00 7.13 64 ILE B N 1
ATOM 4705 C CA . ILE B 1 64 ? -5.601 -37.061 8.071 1.00 7.56 64 ILE B CA 1
ATOM 4706 C C . ILE B 1 64 ? -6.191 -37.273 9.463 1.00 7.64 64 ILE B C 1
ATOM 4707 O O . ILE B 1 64 ? -6.749 -36.344 10.060 1.00 7.60 64 ILE B O 1
ATOM 4723 N N . ILE B 1 65 ? -6.055 -38.474 10.003 1.00 7.92 65 ILE B N 1
ATOM 4724 C CA . ILE B 1 65 ? -6.562 -38.748 11.345 1.00 9.13 65 ILE B CA 1
ATOM 4725 C C . ILE B 1 65 ? -5.813 -37.877 12.354 1.00 8.55 65 ILE B C 1
ATOM 4726 O O . ILE B 1 65 ? -6.418 -37.304 13.272 1.00 9.02 65 ILE B O 1
ATOM 4742 N N . ALA B 1 66 ? -4.503 -37.741 12.172 1.00 9.25 66 ALA B N 1
ATOM 4743 C CA . ALA B 1 66 ? -3.740 -36.849 13.026 1.00 9.39 66 ALA B CA 1
ATOM 4744 C C . ALA B 1 66 ? -4.239 -35.413 12.909 1.00 8.94 66 ALA B C 1
ATOM 4745 O O . ALA B 1 66 ? -4.414 -34.712 13.919 1.00 9.51 66 ALA B O 1
ATOM 4752 N N . LEU B 1 67 ? -4.498 -34.977 11.680 1.00 8.03 67 LEU B N 1
ATOM 4753 C CA . LEU B 1 67 ? -4.980 -33.620 11.445 1.00 8.30 67 LEU B CA 1
ATOM 4754 C C . LEU B 1 67 ? -6.281 -33.367 12.196 1.00 7.59 67 LEU B C 1
ATOM 4755 O O . LEU B 1 67 ? -6.476 -32.335 12.853 1.00 8.10 67 LEU B O 1
ATOM 4771 N N . ILE B 1 68 ? -7.194 -34.319 12.099 1.00 7.16 68 ILE B N 1
ATOM 4772 C CA . ILE B 1 68 ? -8.464 -34.191 12.800 1.00 7.25 68 ILE B CA 1
ATOM 4773 C C . ILE B 1 68 ? -8.271 -34.103 14.322 1.00 6.76 68 ILE B C 1
ATOM 4774 O O . ILE B 1 68 ? -8.901 -33.277 15.001 1.00 8.19 68 ILE B O 1
ATOM 4790 N N . GLU B 1 69 ? -7.429 -34.978 14.885 1.00 7.50 69 GLU B N 1
ATOM 4791 C CA . GLU B 1 69 ? -7.110 -34.904 16.314 1.00 8.33 69 GLU B CA 1
ATOM 4792 C C . GLU B 1 69 ? -6.542 -33.546 16.678 1.00 8.82 69 GLU B C 1
ATOM 4793 O O . GLU B 1 69 ? -6.783 -33.038 17.768 1.00 10.30 69 GLU B O 1
ATOM 4805 N N . GLU B 1 70 ? -5.781 -32.944 15.777 1.00 7.90 70 GLU B N 1
ATOM 4806 C CA . GLU B 1 70 ? -5.178 -31.653 16.041 1.00 8.36 70 GLU B CA 1
ATOM 4807 C C . GLU B 1 70 ? -6.198 -30.532 16.075 1.00 8.22 70 GLU B C 1
ATOM 4808 O O . GLU B 1 70 ? -6.069 -29.633 16.897 1.00 9.00 70 GLU B O 1
ATOM 4820 N N . VAL B 1 71 ? -7.186 -30.543 15.175 1.00 8.22 71 VAL B N 1
ATOM 4821 C CA . VAL B 1 71 ? -8.060 -29.394 15.048 1.00 8.64 71 VAL B CA 1
A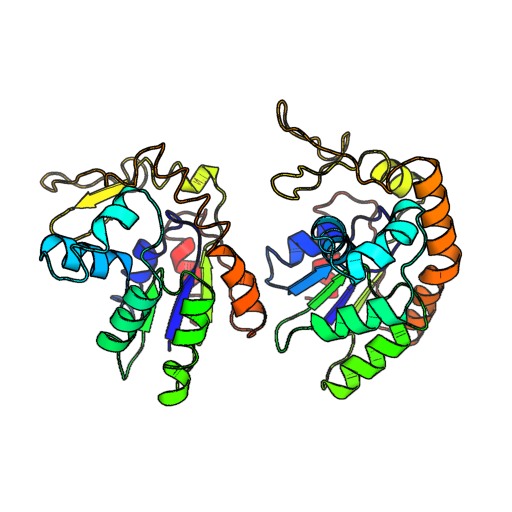TOM 4822 C C . VAL B 1 71 ? -9.411 -29.544 15.744 1.00 8.58 71 VAL B C 1
ATOM 4823 O O . VAL B 1 71 ? -10.120 -28.549 15.917 1.00 9.79 71 VAL B O 1
ATOM 4836 N N . PHE B 1 72 ? -9.769 -30.755 16.173 1.00 7.49 72 PHE B N 1
ATOM 4837 C CA . PHE B 1 72 ? -11.090 -30.949 16.749 1.00 7.72 72 PHE B CA 1
ATOM 4838 C C . PHE B 1 72 ? -11.201 -30.120 18.030 1.00 7.48 72 PHE B C 1
ATOM 4839 O O . PHE B 1 72 ? -10.339 -30.197 18.899 1.00 9.85 72 PHE B O 1
ATOM 4856 N N . PRO B 1 73 ? -12.279 -29.344 18.184 1.00 7.23 73 PRO B N 1
ATOM 4857 C CA . PRO B 1 73 ? -12.331 -28.376 19.270 1.00 8.20 73 PRO B CA 1
ATOM 4858 C C . PRO B 1 73 ? -12.824 -28.955 20.591 1.00 8.83 73 PRO B C 1
ATOM 4859 O O . PRO B 1 73 ? -13.557 -29.954 20.617 1.00 9.10 73 PRO B O 1
ATOM 4870 N N . LYS B 1 74 ? -12.457 -28.288 21.676 1.00 9.63 74 LYS B N 1
ATOM 4871 C CA . LYS B 1 74 ? -12.853 -28.697 23.012 1.00 11.86 74 LYS B CA 1
ATOM 4872 C C . LYS B 1 74 ? -14.351 -28.520 23.260 1.00 10.41 74 LYS B C 1
ATOM 4873 O O . LYS B 1 74 ? -14.948 -29.289 24.016 1.00 14.01 74 LYS B O 1
ATOM 4892 N N . HIS B 1 75 ? -14.941 -27.502 22.655 1.00 10.13 75 HIS B N 1
ATOM 4893 C CA . HIS B 1 75 ? -16.367 -27.247 22.768 1.00 10.14 75 HIS B CA 1
ATOM 4894 C C . HIS B 1 75 ? -16.885 -26.741 21.437 1.00 11.54 75 HIS B C 1
ATOM 4895 O O . HIS B 1 75 ? -16.107 -26.484 20.520 1.00 11.61 75 HIS B O 1
ATOM 4909 N N . GLY B 1 76 ? -18.192 -26.573 21.358 1.00 12.07 76 GLY B N 1
ATOM 4910 C CA . GLY B 1 76 ? -18.855 -26.093 20.161 1.00 11.69 76 GLY B CA 1
ATOM 4911 C C . GLY B 1 76 ?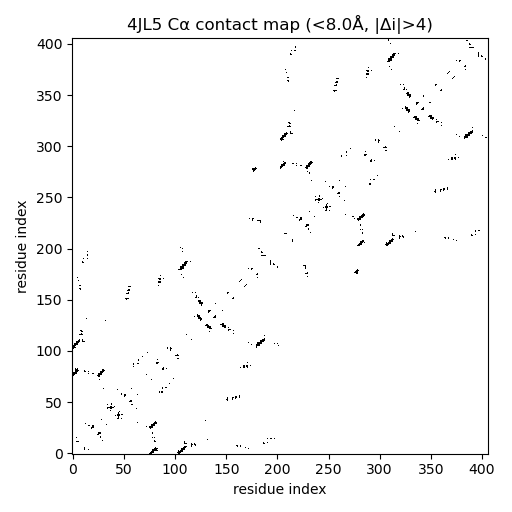 -19.476 -27.220 19.367 1.00 12.64 76 GLY B C 1
ATOM 4912 O O . GLY B 1 76 ? -19.129 -28.400 19.525 1.00 17.95 76 GLY B O 1
ATOM 4916 N N . ASN B 1 77 ? -20.390 -26.854 18.494 1.00 11.26 77 ASN B N 1
ATOM 4917 C CA . ASN B 1 77 ? -20.970 -27.768 17.531 1.00 10.31 77 ASN B CA 1
ATOM 4918 C C . ASN B 1 77 ? -20.063 -27.845 16.314 1.00 9.68 77 ASN B C 1
ATOM 4919 O O . ASN B 1 77 ? -19.423 -26.851 15.963 1.00 12.41 77 ASN B O 1
ATOM 4930 N N . VAL B 1 78 ? -19.991 -29.010 15.680 1.00 8.12 78 VAL B N 1
ATOM 4931 C CA . VAL B 1 78 ? -18.992 -29.250 14.664 1.00 7.90 78 VAL B CA 1
ATOM 4932 C C . VAL B 1 78 ? -19.622 -29.757 13.376 1.00 7.04 78 VAL B C 1
ATOM 4933 O O . VAL B 1 78 ? -20.499 -30.619 13.406 1.00 8.06 78 VAL B O 1
ATOM 4946 N N . ILE B 1 79 ? -19.137 -29.236 12.255 1.00 6.52 79 ILE B N 1
ATOM 4947 C CA . ILE B 1 79 ? -19.451 -29.806 10.946 1.00 7.14 79 ILE B CA 1
ATOM 4948 C C . ILE B 1 79 ? -18.184 -30.391 10.337 1.00 7.28 79 ILE B C 1
ATOM 4949 O O . ILE B 1 79 ? -17.245 -29.659 10.046 1.00 8.35 79 ILE B O 1
ATOM 4965 N N . PHE B 1 80 ? -18.160 -31.706 10.166 1.00 6.71 80 PHE B N 1
ATOM 4966 C CA . PHE B 1 80 ? -17.105 -32.380 9.413 1.00 7.70 80 PHE B CA 1
ATOM 4967 C C . PHE B 1 80 ? -17.475 -32.348 7.928 1.00 7.82 80 PHE B C 1
ATOM 4968 O O . PHE B 1 80 ? -18.521 -32.876 7.498 1.00 8.90 80 PHE B O 1
ATOM 4985 N N . ASP B 1 81 ? -16.615 -31.717 7.134 1.00 7.70 81 ASP B N 1
ATOM 4986 C CA . ASP B 1 81 ? -16.883 -31.422 5.734 1.00 7.48 81 ASP B CA 1
ATOM 4987 C C . ASP B 1 81 ? -15.655 -31.852 4.918 1.00 7.71 81 ASP B C 1
ATOM 4988 O O . ASP B 1 81 ? -14.727 -31.092 4.758 1.00 9.31 81 ASP B O 1
ATOM 4997 N N . GLY B 1 82 ? -15.667 -33.083 4.439 1.00 9.09 82 GLY B N 1
ATOM 4998 C CA . GLY B 1 82 ? -14.510 -33.649 3.755 1.00 10.53 82 GLY B CA 1
ATOM 4999 C C . GLY B 1 82 ? -13.871 -34.786 4.521 1.00 8.34 82 GLY B C 1
ATOM 5000 O O . GLY B 1 82 ? -12.991 -35.441 4.008 1.00 9.14 82 GLY B O 1
ATOM 5004 N N . PHE B 1 83 ? -14.378 -35.038 5.723 1.00 9.34 83 PHE B N 1
ATOM 5005 C CA . PHE B 1 83 ? -13.925 -36.106 6.588 1.00 8.17 83 PHE B CA 1
ATOM 5006 C C . PHE B 1 83 ? -15.161 -36.715 7.243 1.00 7.67 83 PHE B C 1
ATOM 5007 O O . PHE B 1 83 ? -16.062 -35.987 7.620 1.00 7.52 83 PHE B O 1
ATOM 5024 N N . PRO B 1 84 ? -15.215 -38.056 7.401 1.00 6.73 84 PRO B N 1
ATOM 5025 C CA . PRO B 1 84 ? -14.288 -39.064 6.887 1.00 7.34 84 PRO B CA 1
ATOM 5026 C C . PRO B 1 84 ? -14.499 -39.325 5.408 1.00 8.05 84 PRO B C 1
ATOM 5027 O O . PRO B 1 84 ? -15.596 -39.080 4.893 1.00 8.83 84 PRO B O 1
ATOM 5038 N N . ARG B 1 85 ? -13.464 -39.859 4.755 1.00 7.98 85 ARG B N 1
ATOM 5039 C CA . ARG B 1 85 ? -13.497 -40.184 3.322 1.00 8.96 85 ARG B CA 1
ATOM 5040 C C . ARG B 1 85 ? -13.294 -41.666 3.053 1.00 8.69 85 ARG B C 1
ATOM 5041 O O . ARG B 1 85 ? -13.435 -42.111 1.916 1.00 9.40 85 ARG B O 1
ATOM 5062 N N . THR B 1 86 ? -12.990 -42.432 4.099 1.00 9.10 86 THR B N 1
ATOM 5063 C CA . THR B 1 86 ? -12.758 -43.870 3.989 1.00 9.77 86 THR B CA 1
ATOM 5064 C C . THR B 1 86 ? -13.349 -44.538 5.231 1.00 9.80 86 THR B C 1
ATOM 5065 O O . THR B 1 86 ? -13.616 -43.873 6.246 1.00 9.10 86 THR B O 1
ATOM 5076 N N . VAL B 1 87 ? -13.598 -45.837 5.151 1.00 11.05 87 VAL B N 1
ATOM 5077 C CA . VAL B 1 87 ? -14.100 -46.556 6.322 1.00 10.83 87 VAL B CA 1
ATOM 5078 C C . VAL B 1 87 ? -13.120 -46.493 7.501 1.00 10.85 87 VAL B C 1
ATOM 5079 O O . VAL B 1 87 ? -13.531 -46.321 8.643 1.00 10.12 87 VAL B O 1
ATOM 5092 N N A LYS B 1 88 ? -11.826 -46.619 7.220 0.51 11.44 88 LYS B N 1
ATOM 5093 N N B LYS B 1 88 ? -11.827 -46.601 7.234 0.49 10.22 88 LYS B N 1
ATOM 5094 C CA A LYS B 1 88 ? -10.820 -46.512 8.279 0.51 12.68 88 LYS B CA 1
ATOM 5095 C CA B LYS B 1 88 ? -10.854 -46.532 8.326 0.49 10.69 88 LYS B CA 1
ATOM 5096 C C A LYS B 1 88 ? -10.968 -45.177 8.987 0.51 9.95 88 LYS B C 1
ATOM 5097 C C B LYS B 1 88 ? -10.869 -45.150 8.990 0.49 10.51 88 LYS B C 1
ATOM 5098 O O A LYS B 1 88 ? -10.944 -45.115 10.218 0.51 10.14 88 LYS B O 1
ATOM 5099 O O B LYS B 1 88 ? -10.661 -45.026 10.201 0.49 9.78 88 LYS B O 1
ATOM 5136 N N . GLN B 1 89 ? -11.112 -44.098 8.216 1.00 9.39 89 GLN B N 1
ATOM 5137 C CA . GLN B 1 89 ? -11.291 -42.783 8.817 1.00 8.32 89 GLN B CA 1
ATOM 5138 C C . GLN B 1 89 ? -12.562 -42.707 9.661 1.00 7.60 89 GLN B C 1
ATOM 5139 O O . GLN B 1 89 ? -12.553 -42.073 10.711 1.00 7.98 89 GLN B O 1
ATOM 5153 N N . ALA B 1 90 ? -13.647 -43.312 9.179 1.00 7.92 90 ALA B N 1
ATOM 5154 C CA . ALA B 1 90 ? -14.896 -43.296 9.942 1.00 7.24 90 ALA B CA 1
ATOM 5155 C C . ALA B 1 90 ? -14.769 -44.062 11.256 1.00 8.06 90 ALA B C 1
ATOM 5156 O O . ALA B 1 90 ? -15.311 -43.631 12.290 1.00 7.69 90 ALA B O 1
ATOM 5163 N N . GLU B 1 91 ? -14.059 -45.178 11.232 1.00 7.76 91 GLU B N 1
ATOM 5164 C CA . GLU B 1 91 ? -13.805 -45.938 12.447 1.00 8.93 91 GLU B CA 1
ATOM 5165 C C . GLU B 1 91 ? -12.954 -45.120 13.424 1.00 8.28 91 GLU B C 1
ATOM 5166 O O . GLU B 1 91 ? -13.231 -45.068 14.632 1.00 9.14 91 GLU B O 1
ATOM 5178 N N . ALA B 1 92 ? -11.918 -44.472 12.890 1.00 8.43 92 ALA B N 1
ATOM 5179 C CA . ALA B 1 92 ? -11.077 -43.635 13.730 1.00 9.34 92 ALA B CA 1
ATOM 5180 C C . ALA B 1 92 ? -11.859 -42.494 14.344 1.00 8.14 92 ALA B C 1
ATOM 5181 O O . ALA B 1 92 ? -11.641 -42.131 15.509 1.00 8.95 92 ALA B O 1
ATOM 5188 N N . LEU B 1 93 ? -12.766 -41.908 13.557 1.00 7.30 93 LEU B N 1
ATOM 5189 C CA . LEU B 1 93 ? -13.577 -40.820 14.076 1.00 6.60 93 LEU B CA 1
ATOM 5190 C C . LEU B 1 93 ? -14.447 -41.299 15.245 1.00 7.56 93 LEU B C 1
ATOM 5191 O O . LEU B 1 93 ? -14.544 -40.627 16.279 1.00 7.91 93 LEU B O 1
ATOM 5207 N N . ASP B 1 94 ? -15.103 -42.447 15.072 1.00 7.89 94 ASP B N 1
ATOM 5208 C CA . ASP B 1 94 ? -15.932 -42.956 16.165 1.00 7.97 94 ASP B CA 1
ATOM 5209 C C . ASP B 1 94 ? -15.095 -43.181 17.431 1.00 8.83 94 ASP B C 1
ATOM 5210 O O . ASP B 1 94 ? -15.543 -42.869 18.534 1.00 8.96 94 ASP B O 1
ATOM 5219 N N . GLU B 1 95 ? -13.895 -43.721 17.286 1.00 9.30 95 GLU B N 1
ATOM 5220 C CA . GLU B 1 95 ? -13.043 -43.967 18.453 1.00 10.43 95 GLU B CA 1
ATOM 5221 C C . GLU B 1 95 ? -12.633 -42.652 19.112 1.00 8.40 95 GLU B C 1
ATOM 5222 O O . GLU B 1 95 ? -12.651 -42.511 20.329 1.00 10.02 95 GLU B O 1
ATOM 5234 N N . MET B 1 96 ? -12.239 -41.688 18.301 1.00 8.01 96 MET B N 1
ATOM 5235 C CA . MET B 1 96 ? -11.810 -40.398 18.834 1.00 8.43 96 MET B CA 1
ATOM 5236 C C . MET B 1 96 ? -12.939 -39.740 19.612 1.00 8.44 96 MET B C 1
ATOM 5237 O O . MET B 1 96 ? -12.744 -39.213 20.720 1.00 9.00 96 MET B O 1
ATOM 5251 N N . LEU B 1 97 ? -14.129 -39.727 19.002 1.00 7.98 97 LEU B N 1
ATOM 5252 C CA . LEU B 1 97 ? -15.272 -39.086 19.650 1.00 8.36 97 LEU B CA 1
ATOM 5253 C C . LEU B 1 97 ? -15.662 -39.816 20.939 1.00 9.17 97 LEU B C 1
ATOM 5254 O O . LEU B 1 97 ? -15.989 -39.164 21.934 1.00 8.94 97 LEU B O 1
ATOM 5270 N N . GLU B 1 98 ? -15.630 -41.147 20.930 1.00 9.05 98 GLU B N 1
ATOM 5271 C CA . GLU B 1 98 ? -16.005 -41.896 22.126 1.00 9.93 98 GLU B CA 1
ATOM 5272 C C . GLU B 1 98 ? -15.145 -41.481 23.302 1.00 9.93 98 GLU B C 1
ATOM 5273 O O . GLU B 1 98 ? -15.650 -41.280 24.418 1.00 10.81 98 GLU B O 1
ATOM 5285 N N . LYS B 1 99 ? -13.850 -41.357 23.068 1.00 8.36 99 LYS B N 1
ATOM 5286 C CA . LYS B 1 99 ? -12.944 -40.958 24.146 1.00 10.08 99 LYS B CA 1
ATOM 5287 C C . LYS B 1 99 ? -13.161 -39.534 24.643 1.00 8.81 99 LYS B C 1
ATOM 5288 O O . LYS B 1 99 ? -12.755 -39.196 25.754 1.00 9.29 99 LYS B O 1
ATOM 5307 N N . LYS B 1 100 ? -13.780 -38.710 23.794 1.00 9.04 100 LYS B N 1
ATOM 5308 C CA . LYS B 1 100 ? -14.161 -37.328 24.096 1.00 9.26 100 LYS B CA 1
ATOM 5309 C C . LYS B 1 100 ? -15.597 -37.180 24.606 1.00 10.35 100 LYS B C 1
ATOM 5310 O O . LYS B 1 100 ? -16.078 -36.067 24.790 1.00 11.46 100 LYS B O 1
ATOM 5329 N N . GLY B 1 101 ? -16.272 -38.292 24.878 1.00 10.40 101 GLY B N 1
ATOM 5330 C CA . GLY B 1 101 ? -17.639 -38.223 25.374 1.00 10.65 101 GLY B CA 1
ATOM 5331 C C . GLY B 1 101 ? -18.629 -37.676 24.345 1.00 9.61 101 GLY B C 1
ATOM 5332 O O . GLY B 1 101 ? -19.587 -36.978 24.711 1.00 11.32 101 GLY B O 1
ATOM 5336 N N . LEU B 1 102 ? -18.411 -38.027 23.078 1.00 9.63 102 LEU B N 1
ATOM 5337 C CA . LEU B 1 102 ? -19.178 -37.494 21.960 1.00 9.19 102 LEU B CA 1
ATOM 5338 C C . LEU B 1 102 ? -19.524 -38.603 20.977 1.00 9.38 102 LEU B C 1
ATOM 5339 O O . LEU B 1 102 ? -19.006 -39.706 21.053 1.00 10.23 102 LEU B O 1
ATOM 5355 N N . LYS B 1 103 ? -20.379 -38.274 20.015 1.00 10.22 103 LYS B N 1
ATOM 5356 C CA . LYS B 1 103 ? -20.714 -39.165 18.915 1.00 10.36 103 LYS B CA 1
ATOM 5357 C C . LYS B 1 103 ? -21.121 -38.332 17.715 1.00 10.79 103 LYS B C 1
ATOM 5358 O O . LYS B 1 103 ? -21.455 -37.155 17.853 1.00 10.74 103 LYS B O 1
ATOM 5377 N N . VAL B 1 104 ? -21.096 -38.929 16.529 1.00 9.28 104 VAL B N 1
ATOM 5378 C CA . VAL B 1 104 ? -21.682 -38.294 15.365 1.00 8.58 104 VAL B CA 1
ATOM 5379 C C . VAL B 1 104 ? -23.208 -38.327 15.576 1.00 8.98 104 VAL B C 1
ATOM 5380 O O . VAL B 1 104 ? -23.801 -39.386 15.775 1.00 9.66 104 VAL B O 1
ATOM 5393 N N . ASP B 1 105 ? -23.843 -37.162 15.525 1.00 8.05 105 ASP B N 1
ATOM 5394 C CA . ASP B 1 105 ? -25.279 -37.062 15.730 1.00 8.93 105 ASP B CA 1
ATOM 5395 C C . ASP B 1 105 ? -26.077 -37.196 14.437 1.00 8.21 105 ASP B C 1
ATOM 5396 O O . ASP B 1 105 ? -27.127 -37.839 14.438 1.00 9.08 105 ASP B O 1
ATOM 5405 N N . HIS B 1 106 ? -25.601 -36.590 13.352 1.00 7.49 106 HIS B N 1
ATOM 5406 C CA . HIS B 1 106 ? -26.313 -36.648 12.077 1.00 7.81 106 HIS B CA 1
ATOM 5407 C C . HIS B 1 106 ? -25.318 -36.731 10.946 1.00 6.76 106 HIS B C 1
ATOM 5408 O O . HIS B 1 106 ? -24.300 -36.042 10.965 1.00 7.65 106 HIS B O 1
ATOM 5422 N N . VAL B 1 107 ? -25.643 -37.554 9.961 1.00 7.37 107 VAL B N 1
ATOM 5423 C CA . VAL B 1 107 ? -24.896 -37.600 8.703 1.00 7.07 107 VAL B CA 1
ATOM 5424 C C . VAL B 1 107 ? -25.859 -37.190 7.596 1.00 7.75 107 VAL B C 1
ATOM 5425 O O . VAL B 1 107 ? -26.912 -37.804 7.419 1.00 10.18 107 VAL B O 1
ATOM 5438 N N . LEU B 1 108 ? -25.515 -36.126 6.882 1.00 5.99 108 LEU B N 1
ATOM 5439 C CA . LEU B 1 108 ? -26.365 -35.612 5.802 1.00 7.46 108 LEU B CA 1
ATOM 5440 C C . LEU B 1 108 ? -25.733 -36.056 4.483 1.00 7.12 108 LEU B C 1
ATOM 5441 O O . LEU B 1 108 ? -24.608 -35.664 4.170 1.00 8.16 108 LEU B O 1
ATOM 5457 N N . LEU B 1 109 ? -26.456 -36.885 3.729 1.00 7.57 109 LEU B N 1
ATOM 5458 C CA . LEU B 1 109 ? -26.021 -37.342 2.420 1.00 8.06 109 LEU B CA 1
ATOM 5459 C C . LEU B 1 109 ? -26.586 -36.410 1.366 1.00 7.03 109 LEU B C 1
ATOM 5460 O O . LEU B 1 109 ? -27.806 -36.286 1.205 1.00 8.12 109 LEU B O 1
ATOM 5476 N N . PHE B 1 110 ? -25.683 -35.749 0.655 1.00 7.25 110 PHE B N 1
ATOM 5477 C CA . PHE B 1 110 ? -26.039 -34.823 -0.398 1.00 7.27 110 PHE B CA 1
ATOM 5478 C C . PHE B 1 110 ? -26.268 -35.614 -1.671 1.00 8.52 110 PHE B C 1
ATOM 5479 O O . PHE B 1 110 ? -25.326 -35.990 -2.365 1.00 12.04 110 PHE B O 1
ATOM 5496 N N . GLU B 1 111 ? -27.540 -35.833 -2.001 1.00 7.89 111 GLU B N 1
ATOM 5497 C CA . GLU B 1 111 ? -27.920 -36.618 -3.176 1.00 9.62 111 GLU B CA 1
ATOM 5498 C C . GLU B 1 111 ? -28.144 -35.691 -4.360 1.00 9.39 111 GLU B C 1
ATOM 5499 O O . GLU B 1 111 ? -28.944 -34.759 -4.273 1.00 9.67 111 GLU B O 1
ATOM 5511 N N . VAL B 1 112 ? -27.444 -35.962 -5.458 1.00 9.20 112 VAL B N 1
ATOM 5512 C CA . VAL B 1 112 ? -27.467 -35.085 -6.619 1.00 8.75 112 VAL B CA 1
ATOM 5513 C C . VAL B 1 112 ? -26.840 -35.853 -7.787 1.00 9.40 112 VAL B C 1
ATOM 5514 O O . VAL B 1 112 ? -25.894 -36.601 -7.581 1.00 10.21 112 VAL B O 1
ATOM 5527 N N . PRO B 1 113 ? -27.391 -35.713 -9.009 1.00 9.00 113 PRO B N 1
ATOM 5528 C CA . PRO B 1 113 ? -26.844 -36.510 -10.107 1.00 9.65 113 PRO B CA 1
ATOM 5529 C C . PRO B 1 113 ? -25.399 -36.184 -10.465 1.00 10.13 113 PRO B C 1
ATOM 5530 O O . PRO B 1 113 ? -24.968 -35.037 -10.330 1.00 8.55 113 PRO B O 1
ATOM 5541 N N . ASP B 1 114 ? -24.673 -37.176 -10.978 1.00 9.81 114 ASP B N 1
ATOM 5542 C CA . ASP B 1 114 ? -23.300 -36.978 -11.434 1.00 10.83 114 ASP B CA 1
ATOM 5543 C C . ASP B 1 114 ? -23.214 -35.851 -12.441 1.00 8.77 114 ASP B C 1
ATOM 5544 O O . ASP B 1 114 ? -22.273 -35.076 -12.401 1.00 9.70 114 ASP B O 1
ATOM 5553 N N . GLU B 1 115 ? -24.194 -35.736 -13.340 1.00 8.87 115 GLU B N 1
ATOM 5554 C CA . GLU B 1 115 ? -24.112 -34.704 -14.360 1.00 9.44 115 GLU B CA 1
ATOM 5555 C C . GLU B 1 115 ? -24.060 -33.313 -13.714 1.00 8.07 115 GLU B C 1
ATOM 5556 O O . GLU B 1 115 ? -23.371 -32.408 -14.207 1.00 8.77 115 GLU B O 1
ATOM 5568 N N . VAL B 1 116 ? -24.820 -33.138 -12.643 1.00 7.43 116 VAL B N 1
ATOM 5569 C CA . VAL B 1 116 ? -24.890 -31.869 -11.968 1.00 7.70 116 VAL B CA 1
ATOM 5570 C C . VAL B 1 116 ? -23.591 -31.607 -11.224 1.00 7.50 116 VAL B C 1
ATOM 5571 O O . VAL B 1 116 ? -23.057 -30.494 -11.290 1.00 7.94 116 VAL B O 1
ATOM 5584 N N . VAL B 1 117 ? -23.073 -32.582 -10.480 1.00 7.70 117 VAL B N 1
ATOM 5585 C CA . VAL B 1 117 ? -21.854 -32.292 -9.717 1.00 9.06 117 VAL B CA 1
ATOM 5586 C C . VAL B 1 117 ? -20.691 -32.027 -10.664 1.00 7.55 117 VAL B C 1
ATOM 5587 O O . VAL B 1 117 ? -19.817 -31.213 -10.352 1.00 8.05 117 VAL B O 1
ATOM 5600 N N . ILE B 1 118 ? -20.653 -32.675 -11.840 1.00 7.50 118 ILE B N 1
ATOM 5601 C CA . ILE B 1 118 ? -19.539 -32.436 -12.749 1.00 7.59 118 ILE B CA 1
ATOM 5602 C C . ILE B 1 118 ? -19.598 -30.999 -13.266 1.00 8.61 118 ILE B C 1
ATOM 5603 O O . ILE B 1 118 ? -18.567 -30.323 -13.405 1.00 8.46 118 ILE B O 1
ATOM 5619 N N . GLU B 1 119 ? -20.797 -30.521 -13.604 1.00 7.99 119 GLU B N 1
ATOM 5620 C CA . GLU B 1 119 ? -20.947 -29.136 -14.033 1.00 8.60 119 GLU B CA 1
ATOM 5621 C C . GLU B 1 119 ? -20.574 -28.169 -12.911 1.00 8.44 119 GLU B C 1
ATOM 5622 O O . GLU B 1 119 ? -19.942 -27.130 -13.158 1.00 8.68 119 GLU B O 1
ATOM 5634 N N . ARG B 1 120 ? -20.926 -28.532 -11.682 1.00 7.92 120 ARG B N 1
ATOM 5635 C CA . ARG B 1 120 ? -20.544 -27.706 -10.531 1.00 7.32 120 ARG B CA 1
ATOM 5636 C C . ARG B 1 120 ? -19.013 -27.663 -10.374 1.00 8.03 120 ARG B C 1
ATOM 5637 O O . ARG B 1 120 ? -18.435 -26.579 -10.183 1.00 9.06 120 ARG B O 1
ATOM 5658 N N . LEU B 1 121 ? -18.351 -28.813 -10.482 1.00 8.24 121 LEU B N 1
ATOM 5659 C CA . LEU B 1 121 ? -16.892 -28.846 -10.352 1.00 8.17 121 LEU B CA 1
ATOM 5660 C C . LEU B 1 121 ? -16.211 -28.056 -11.459 1.00 8.87 121 LEU B C 1
ATOM 5661 O O . LEU B 1 121 ? -15.273 -27.303 -11.214 1.00 8.94 121 LEU B O 1
ATOM 5677 N N A SER B 1 122 ? -16.671 -28.234 -12.689 0.78 8.91 122 SER B N 1
ATOM 5678 N N B SER B 1 122 ? -16.705 -28.241 -12.678 0.22 8.45 122 SER B N 1
ATOM 5679 C CA A SER B 1 122 ? -16.018 -27.591 -13.817 0.78 10.55 122 SER B CA 1
ATOM 5680 C CA B SER B 1 122 ? -16.116 -27.627 -13.860 0.22 9.50 122 SER B CA 1
ATOM 5681 C C A SER B 1 122 ? -16.098 -26.069 -13.740 0.78 9.57 122 SER B C 1
ATOM 5682 C C B SER B 1 122 ? -16.148 -26.098 -13.804 0.22 10.92 122 SER B C 1
ATOM 5683 O O A SER B 1 122 ? -15.216 -25.369 -14.238 0.78 11.61 122 SER B O 1
ATOM 5684 O O B SER B 1 122 ? -15.275 -25.431 -14.360 0.22 8.74 122 SER B O 1
ATOM 5699 N N . GLY B 1 123 ? -17.169 -25.553 -13.152 1.00 9.90 123 GLY B N 1
ATOM 5700 C CA . GLY B 1 123 ? -17.356 -24.109 -13.068 1.00 10.11 123 GLY B CA 1
ATOM 5701 C C . GLY B 1 123 ? -16.945 -23.462 -11.761 1.00 9.45 123 GLY B C 1
ATOM 5702 O O . GLY B 1 123 ? -17.094 -22.241 -11.604 1.00 10.20 123 GLY B O 1
ATOM 5706 N N . ARG B 1 124 ? -16.417 -24.244 -10.821 1.00 8.02 124 ARG B N 1
ATOM 5707 C CA . ARG B 1 124 ? -16.036 -23.720 -9.525 1.00 8.12 124 ARG B CA 1
ATOM 5708 C C . ARG B 1 124 ? -14.811 -22.791 -9.631 1.00 9.07 124 ARG B C 1
ATOM 5709 O O . ARG B 1 124 ? -13.810 -23.137 -10.289 1.00 9.33 124 ARG B O 1
ATOM 5730 N N . ARG B 1 125 ? -14.875 -21.641 -8.965 1.00 9.67 125 ARG B N 1
ATOM 5731 C CA . ARG B 1 125 ? -13.756 -20.690 -8.916 1.00 10.43 125 ARG B CA 1
ATOM 5732 C C . ARG B 1 125 ? -13.629 -20.133 -7.507 1.00 10.36 125 ARG B C 1
ATOM 5733 O O . ARG B 1 125 ? -14.611 -20.078 -6.759 1.00 10.37 125 ARG B O 1
ATOM 5754 N N A ILE B 1 126 ? -12.416 -19.736 -7.144 0.77 10.24 126 ILE B N 1
ATOM 5755 N N B ILE B 1 126 ? -12.424 -19.728 -7.128 0.23 13.61 126 ILE B N 1
ATOM 5756 C CA A ILE B 1 126 ? -12.142 -19.178 -5.817 0.77 9.89 126 ILE B CA 1
ATOM 5757 C CA B ILE B 1 126 ? -12.204 -19.178 -5.795 0.23 15.18 126 ILE B CA 1
ATOM 5758 C C A ILE B 1 126 ? -11.487 -17.813 -5.958 0.77 10.15 126 ILE B C 1
ATOM 5759 C C B ILE B 1 126 ? -11.437 -17.866 -5.863 0.23 15.41 126 ILE B C 1
ATOM 5760 O O A ILE B 1 126 ? -10.598 -17.627 -6.784 0.77 12.15 126 ILE B O 1
ATOM 5761 O O B ILE B 1 126 ? -10.409 -17.776 -6.533 0.23 14.31 126 ILE B O 1
ATOM 5792 N N . ASN B 1 127 ? -11.937 -16.854 -5.159 1.00 12.21 127 ASN B N 1
ATOM 5793 C CA . ASN B 1 127 ? -11.190 -15.601 -5.008 1.00 13.22 127 ASN B CA 1
ATOM 5794 C C . ASN B 1 127 ? -10.045 -15.861 -4.029 1.00 15.63 127 ASN B C 1
ATOM 5795 O O . ASN B 1 127 ? -10.291 -16.067 -2.845 1.00 16.51 127 ASN B O 1
ATOM 5806 N N . PRO B 1 128 ? -8.797 -15.867 -4.513 1.00 15.73 128 PRO B N 1
ATOM 5807 C CA . PRO B 1 128 ? -7.683 -16.241 -3.622 1.00 16.66 128 PRO B CA 1
ATOM 5808 C C . PRO B 1 128 ? -7.422 -15.247 -2.491 1.00 18.96 128 PRO B C 1
ATOM 5809 O O . PRO B 1 128 ? -6.782 -15.615 -1.504 1.00 21.27 128 PRO B O 1
ATOM 5820 N N . GLU B 1 129 ? -7.916 -14.023 -2.618 1.00 20.27 129 GLU B N 1
ATOM 5821 C CA . GLU B 1 129 ? -7.659 -12.992 -1.617 1.00 22.31 129 GLU B CA 1
ATOM 5822 C C . GLU B 1 129 ? -8.579 -13.179 -0.409 1.00 21.56 129 GLU B C 1
ATOM 5823 O O . GLU B 1 129 ? -8.206 -12.829 0.714 1.00 25.95 129 GLU B O 1
ATOM 5835 N N . THR B 1 130 ? -9.758 -13.771 -0.634 1.00 20.75 130 THR B N 1
ATOM 5836 C CA . THR B 1 130 ? -10.762 -13.885 0.417 1.00 21.93 130 THR B CA 1
ATOM 5837 C C . THR B 1 130 ? -11.216 -15.320 0.690 1.00 22.08 130 THR B C 1
ATOM 5838 O O . THR B 1 130 ? -11.843 -15.589 1.716 1.00 24.69 130 THR B O 1
ATOM 5849 N N . GLY B 1 131 ? -10.923 -16.237 -0.225 1.00 20.93 131 GLY B N 1
ATOM 5850 C CA . GLY B 1 131 ? -11.416 -17.608 -0.128 1.00 19.42 131 GLY B CA 1
ATOM 5851 C C . GLY B 1 131 ? -12.867 -17.800 -0.572 1.00 15.89 131 GLY B C 1
ATOM 5852 O O . GLY B 1 131 ? -13.402 -18.910 -0.530 1.00 18.14 131 GLY B O 1
ATOM 5856 N N . GLU B 1 132 ? -13.519 -16.737 -1.023 1.00 14.61 132 GLU B N 1
ATOM 5857 C CA . GLU B 1 132 ? -14.898 -16.871 -1.460 1.00 14.25 132 GLU B CA 1
ATOM 5858 C C . GLU B 1 132 ? -14.997 -17.781 -2.684 1.00 11.83 132 GLU B C 1
ATOM 5859 O O . GLU B 1 132 ? -14.215 -17.652 -3.621 1.00 12.24 132 GLU B O 1
ATOM 5871 N N . VAL B 1 133 ? -15.993 -18.662 -2.681 1.00 10.97 133 VAL B N 1
ATOM 5872 C CA . VAL B 1 133 ? -16.193 -19.625 -3.752 1.00 10.87 133 VAL B CA 1
ATOM 5873 C C . VAL B 1 133 ? -17.336 -19.165 -4.640 1.00 10.64 133 VAL B C 1
ATOM 5874 O O . VAL B 1 133 ? -18.390 -18.756 -4.150 1.00 11.41 133 VAL B O 1
ATOM 5887 N N . TYR B 1 134 ? -17.132 -19.288 -5.941 1.00 9.19 134 TYR B N 1
ATOM 5888 C CA . TYR B 1 134 ? -18.084 -18.879 -6.959 1.00 8.42 134 TYR B CA 1
ATOM 5889 C C . TYR B 1 134 ? -18.320 -20.032 -7.923 1.00 8.42 134 TYR B C 1
ATOM 5890 O O . TYR B 1 134 ? -17.623 -21.056 -7.889 1.00 8.59 134 TYR B O 1
ATOM 5908 N N . HIS B 1 135 ? -19.264 -19.827 -8.839 1.00 8.75 135 HIS B N 1
ATOM 5909 C CA . HIS B 1 135 ? -19.495 -20.745 -9.944 1.00 8.97 135 HIS B CA 1
ATOM 5910 C C . HIS B 1 135 ? -19.808 -19.918 -11.181 1.00 10.18 135 HIS B C 1
ATOM 5911 O O . HIS B 1 135 ? -20.658 -19.042 -11.139 1.00 10.51 135 HIS B O 1
ATOM 5925 N N . VAL B 1 136 ? -19.140 -20.206 -12.292 1.00 9.57 136 VAL B N 1
ATOM 5926 C CA . VAL B 1 136 ? -19.260 -19.355 -13.488 1.00 11.69 136 VAL B CA 1
ATOM 5927 C C . VAL B 1 136 ? -20.685 -19.236 -14.048 1.00 11.95 136 VAL B C 1
ATOM 5928 O O . VAL B 1 136 ? -20.969 -18.299 -14.770 1.00 16.68 136 VAL B O 1
ATOM 5941 N N A LYS B 1 137 ? -21.560 -20.182 -13.732 0.75 11.26 137 LYS B N 1
ATOM 5942 N N B LYS B 1 137 ? -21.560 -20.167 -13.694 0.25 11.61 137 LYS B N 1
ATOM 5943 C CA A LYS B 1 137 ? -22.964 -20.092 -14.108 0.75 12.93 137 LYS B CA 1
ATOM 5944 C CA B LYS B 1 137 ? -22.962 -20.078 -14.075 0.25 9.69 137 LYS B CA 1
ATOM 5945 C C A LYS B 1 137 ? -23.893 -19.803 -12.918 0.75 11.10 137 LYS B C 1
ATOM 5946 C C B LYS B 1 137 ? -23.841 -19.736 -12.877 0.25 10.69 137 LYS B C 1
ATOM 5947 O O A LYS B 1 137 ? -24.755 -18.936 -12.996 0.75 14.17 137 LYS B O 1
ATOM 5948 O O B LYS B 1 137 ? -24.593 -18.757 -12.906 0.25 9.11 137 LYS B O 1
ATOM 5985 N N . TYR B 1 138 ? -23.731 -20.535 -11.818 1.00 10.67 138 TYR B N 1
ATOM 5986 C CA . TYR B 1 138 ? -24.696 -20.460 -10.712 1.00 11.01 138 TYR B CA 1
ATOM 5987 C C . TYR B 1 138 ? -24.474 -19.306 -9.735 1.00 12.33 138 TYR B C 1
ATOM 5988 O O . TYR B 1 138 ? -25.399 -18.908 -9.041 1.00 14.51 138 TYR B O 1
ATOM 6006 N N . ASN B 1 139 ? -23.262 -18.759 -9.694 1.00 10.74 139 ASN B N 1
ATOM 6007 C CA . ASN B 1 139 ? -22.915 -17.694 -8.758 1.00 11.36 139 ASN B CA 1
ATOM 6008 C C . ASN B 1 139 ? -21.620 -17.039 -9.226 1.00 11.02 139 ASN B C 1
ATOM 6009 O O . ASN B 1 139 ? -20.549 -17.257 -8.643 1.00 11.12 139 ASN B O 1
ATOM 6020 N N . PRO B 1 140 ? -21.684 -16.270 -10.332 1.00 12.27 140 PRO B N 1
ATOM 6021 C CA . PRO B 1 140 ? -20.423 -15.888 -10.973 1.00 13.31 140 PRO B CA 1
ATOM 6022 C C . PRO B 1 140 ? -19.683 -14.802 -10.209 1.00 14.44 140 PRO B C 1
ATOM 6023 O O . PRO B 1 140 ? -20.306 -13.978 -9.526 1.00 14.70 140 PRO B O 1
ATOM 6034 N N . PRO B 1 141 ? -18.354 -14.798 -10.327 1.00 15.66 141 PRO B N 1
ATOM 6035 C CA . PRO B 1 141 ? -17.579 -13.699 -9.762 1.00 18.35 141 PRO B CA 1
ATOM 6036 C C . PRO B 1 141 ? -18.026 -12.386 -10.403 1.00 19.65 141 PRO B C 1
ATOM 6037 O O . PRO B 1 141 ? -18.259 -12.351 -11.616 1.00 19.61 141 PRO B O 1
ATOM 6048 N N . PRO B 1 142 ? -18.162 -11.318 -9.602 1.00 20.86 142 PRO B N 1
ATOM 6049 C CA . PRO B 1 142 ? -18.493 -10.016 -10.193 1.00 22.21 142 PRO B CA 1
ATOM 6050 C C . PRO B 1 142 ? -17.429 -9.550 -11.183 1.00 17.82 142 PRO B C 1
ATOM 6051 O O . PRO B 1 142 ? -16.281 -9.988 -11.124 1.00 15.89 142 PRO B O 1
ATOM 6062 N N . PRO B 1 143 ? -17.809 -8.669 -12.120 1.00 17.60 143 PRO B N 1
ATOM 6063 C CA . PRO B 1 143 ? -16.800 -8.085 -13.006 1.00 15.42 143 PRO B CA 1
ATOM 6064 C C . PRO B 1 143 ? -15.624 -7.495 -12.215 1.00 15.80 143 PRO B C 1
ATOM 6065 O O . PRO B 1 143 ? -15.820 -6.794 -11.207 1.00 18.97 143 PRO B O 1
ATOM 6076 N N . GLY B 1 144 ? -14.411 -7.798 -12.665 1.00 16.17 144 GLY B N 1
ATOM 6077 C CA . GLY B 1 144 ? -13.211 -7.248 -12.062 1.00 20.71 144 GLY B CA 1
ATOM 6078 C C . GLY B 1 144 ? -12.650 -8.040 -10.894 1.00 21.42 144 GLY B C 1
ATOM 6079 O O . GLY B 1 144 ? -11.555 -7.751 -10.418 1.00 28.20 144 GLY B O 1
ATOM 6083 N N . VAL B 1 145 ? -13.391 -9.035 -10.422 1.00 18.30 145 VAL B N 1
ATOM 6084 C CA . VAL B 1 145 ? -12.926 -9.861 -9.305 1.00 20.17 145 VAL B CA 1
ATOM 6085 C C . VAL B 1 145 ? -12.134 -11.046 -9.848 1.00 19.76 145 VAL B C 1
ATOM 6086 O O . VAL B 1 145 ? -12.680 -11.932 -10.505 1.00 20.70 145 VAL B O 1
ATOM 6099 N N . LYS B 1 146 ? -10.839 -11.061 -9.567 1.00 18.21 146 LYS B N 1
ATOM 6100 C CA . LYS B 1 146 ? -9.963 -12.107 -10.077 1.00 19.09 146 LYS B CA 1
ATOM 6101 C C . LYS B 1 146 ? -10.169 -13.387 -9.285 1.00 14.02 146 LYS B C 1
ATOM 6102 O O . LYS B 1 146 ? -10.182 -13.384 -8.046 1.00 15.36 146 LYS B O 1
ATOM 6121 N N . VAL B 1 147 ? -10.339 -14.480 -10.007 1.00 13.72 147 VAL B N 1
ATOM 6122 C CA . VAL B 1 147 ? -10.501 -15.777 -9.374 1.00 12.84 147 VAL B CA 1
ATOM 6123 C C . VAL B 1 147 ? -9.545 -16.789 -9.973 1.00 15.00 147 VAL B C 1
ATOM 6124 O O . VAL B 1 147 ? -8.997 -16.578 -11.062 1.00 16.72 147 VAL B O 1
ATOM 6137 N N . ILE B 1 148 ? -9.338 -17.873 -9.239 1.00 14.80 148 ILE B N 1
ATOM 6138 C CA . ILE B 1 148 ? -8.527 -18.991 -9.689 1.00 16.39 148 ILE B CA 1
ATOM 6139 C C . ILE B 1 148 ? -9.347 -20.274 -9.692 1.00 14.64 148 ILE B C 1
ATOM 6140 O O . ILE B 1 148 ? -10.454 -20.361 -9.122 1.00 13.41 148 ILE B O 1
ATOM 6156 N N . GLN B 1 149 ? -8.770 -21.266 -10.356 1.00 14.82 149 GLN B N 1
ATOM 6157 C CA . GLN B 1 149 ? -9.305 -22.620 -10.353 1.00 14.44 149 GLN B CA 1
ATOM 6158 C C . GLN B 1 149 ? -8.415 -23.511 -9.511 1.00 14.46 149 GLN B C 1
ATOM 6159 O O . GLN B 1 149 ? -7.183 -23.501 -9.663 1.00 16.02 149 GLN B O 1
ATOM 6173 N N . ARG B 1 150 ? -9.026 -24.286 -8.626 1.00 13.03 150 ARG B N 1
ATOM 6174 C CA . ARG B 1 150 ? -8.298 -25.260 -7.829 1.00 12.87 150 ARG B CA 1
ATOM 6175 C C . ARG B 1 150 ? -7.492 -26.186 -8.719 1.00 15.46 150 ARG B C 1
ATOM 6176 O O . ARG B 1 150 ? -7.928 -26.566 -9.812 1.00 14.71 150 ARG B O 1
ATOM 6197 N N . GLU B 1 151 ? -6.315 -26.577 -8.233 1.00 15.92 151 GLU B N 1
ATOM 6198 C CA . GLU B 1 151 ? -5.438 -27.434 -8.995 1.00 17.50 151 GLU B CA 1
ATOM 6199 C C . GLU B 1 151 ? -6.095 -28.769 -9.322 1.00 19.20 151 GLU B C 1
ATOM 6200 O O . GLU B 1 151 ? -5.746 -29.398 -10.323 1.00 21.62 151 GLU B O 1
ATOM 6212 N N . ASP B 1 152 ? -7.045 -29.200 -8.496 1.00 15.09 152 ASP B N 1
ATOM 6213 C CA . ASP B 1 152 ? -7.682 -30.491 -8.701 1.00 14.82 152 ASP B CA 1
ATOM 6214 C C . ASP B 1 152 ? -9.019 -30.433 -9.473 1.00 14.65 152 ASP B C 1
ATOM 6215 O O . ASP B 1 152 ? -9.605 -31.473 -9.768 1.00 18.41 152 ASP B O 1
ATOM 6224 N N . ASP B 1 153 ? -9.472 -29.240 -9.846 1.00 13.66 153 ASP B N 1
ATOM 6225 C CA . ASP B 1 153 ? -10.695 -29.096 -10.638 1.00 13.18 153 ASP B CA 1
ATOM 6226 C C . ASP B 1 153 ? -10.347 -29.039 -12.134 1.00 18.30 153 ASP B C 1
ATOM 6227 O O . ASP B 1 153 ? -10.775 -28.150 -12.839 1.00 24.27 153 ASP B O 1
ATOM 6236 N N . LYS B 1 154 ? -9.544 -29.983 -12.599 1.00 14.38 154 LYS B N 1
ATOM 6237 C CA . LYS B 1 154 ? -9.102 -30.072 -13.995 1.00 15.06 154 LYS B CA 1
ATOM 6238 C C . LYS B 1 154 ? -9.682 -31.365 -14.542 1.00 12.15 154 LYS B C 1
ATOM 6239 O O . LYS B 1 154 ? -9.957 -32.264 -13.761 1.00 12.09 154 LYS B O 1
ATOM 6258 N N . PRO B 1 155 ? -9.826 -31.489 -15.879 1.00 13.25 155 PRO B N 1
ATOM 6259 C CA . PRO B 1 155 ? -10.571 -32.641 -16.439 1.00 11.72 155 PRO B CA 1
ATOM 6260 C C . PRO B 1 155 ? -10.116 -34.010 -15.899 1.00 10.56 155 PRO B C 1
ATOM 6261 O O . PRO B 1 155 ? -10.934 -34.758 -15.380 1.00 10.65 155 PRO B O 1
ATOM 6272 N N . GLU B 1 156 ? -8.830 -34.340 -16.002 1.00 10.87 156 GLU B N 1
ATOM 6273 C CA . GLU B 1 156 ? -8.382 -35.654 -15.587 1.00 11.88 156 GLU B CA 1
ATOM 6274 C C . GLU B 1 156 ? -8.484 -35.863 -14.079 1.00 11.82 156 GLU B C 1
ATOM 6275 O O . GLU B 1 156 ? -8.656 -36.983 -13.612 1.00 12.26 156 GLU B O 1
ATOM 6287 N N . VAL B 1 157 ? -8.390 -34.782 -13.318 1.00 10.49 157 VAL B N 1
ATOM 6288 C CA . VAL B 1 157 ? -8.432 -34.905 -11.870 1.00 10.96 157 VAL B CA 1
ATOM 6289 C C . VAL B 1 157 ? -9.872 -35.048 -11.366 1.00 10.60 157 VAL B C 1
ATOM 6290 O O . VAL B 1 157 ? -10.126 -35.819 -10.434 1.00 11.28 157 VAL B O 1
ATOM 6303 N N . ILE B 1 158 ? -10.802 -34.340 -12.004 1.00 10.19 158 ILE B N 1
ATOM 6304 C CA . ILE B 1 158 ? -12.226 -34.511 -11.715 1.00 10.85 158 ILE B CA 1
ATOM 6305 C C . ILE B 1 158 ? -12.591 -35.978 -11.903 1.00 9.82 158 ILE B C 1
ATOM 6306 O O . ILE B 1 158 ? -13.239 -36.584 -11.056 1.00 10.78 158 ILE B O 1
ATOM 6322 N N . LYS B 1 159 ? -12.136 -36.555 -13.008 1.00 10.70 159 LYS B N 1
ATOM 6323 C CA . LYS B 1 159 ? -12.397 -37.953 -13.311 1.00 10.92 159 LYS B CA 1
ATOM 6324 C C . LYS B 1 159 ? -11.909 -38.870 -12.191 1.00 9.55 159 LYS B C 1
ATOM 6325 O O . LYS B 1 159 ? -12.640 -39.733 -11.715 1.00 10.56 159 LYS B O 1
ATOM 6344 N N . LYS B 1 160 ? -10.671 -38.676 -11.776 1.00 10.27 160 LYS B N 1
ATOM 6345 C CA . LYS B 1 160 ? -10.097 -39.486 -10.725 1.00 10.24 160 LYS B CA 1
ATOM 6346 C C . LYS B 1 160 ? -10.834 -39.313 -9.403 1.00 10.47 160 LYS B C 1
ATOM 6347 O O . LYS B 1 160 ? -11.085 -40.294 -8.681 1.00 10.52 160 LYS B O 1
ATOM 6366 N N . ARG B 1 161 ? -11.153 -38.074 -9.053 1.00 10.31 161 ARG B N 1
ATOM 6367 C CA . ARG B 1 161 ? -11.822 -37.827 -7.778 1.00 10.22 161 ARG B CA 1
ATOM 6368 C C . ARG B 1 161 ? -13.166 -38.522 -7.702 1.00 9.26 161 ARG B C 1
ATOM 6369 O O . ARG B 1 161 ? -13.554 -39.013 -6.640 1.00 9.16 161 ARG B O 1
ATOM 6390 N N . LEU B 1 162 ? -13.891 -38.555 -8.811 1.00 9.91 162 LEU B N 1
ATOM 6391 C CA . LEU B 1 162 ? -15.170 -39.225 -8.796 1.00 9.86 162 LEU B CA 1
ATOM 6392 C C . LEU B 1 162 ? -14.992 -40.752 -8.693 1.00 9.33 162 LEU B C 1
ATOM 6393 O O . LEU B 1 162 ? -15.779 -41.428 -8.028 1.00 10.07 162 LEU B O 1
ATOM 6409 N N . GLU B 1 163 ? -13.959 -41.296 -9.340 1.00 8.77 163 GLU B N 1
ATOM 6410 C CA . GLU B 1 163 ? -13.653 -42.718 -9.201 1.00 10.10 163 GLU B CA 1
ATOM 6411 C C . GLU B 1 163 ? -13.352 -43.056 -7.737 1.00 10.03 163 GLU B C 1
ATOM 6412 O O . GLU B 1 163 ? -13.820 -44.052 -7.195 1.00 9.75 163 GLU B O 1
ATOM 6424 N N . VAL B 1 164 ? -12.524 -42.236 -7.118 1.00 9.15 164 VAL B N 1
ATOM 6425 C CA . VAL B 1 164 ? -12.120 -42.443 -5.739 1.00 10.45 164 VAL B CA 1
ATOM 6426 C C . VAL B 1 164 ? -13.324 -42.337 -4.806 1.00 10.01 164 VAL B C 1
ATOM 6427 O O . VAL B 1 164 ? -13.491 -43.151 -3.900 1.00 9.62 164 VAL B O 1
ATOM 6440 N N . TYR B 1 165 ? -14.190 -41.365 -5.063 1.00 9.44 165 TYR B N 1
ATOM 6441 C CA . TYR B 1 165 ? -15.414 -41.222 -4.268 1.00 8.78 165 TYR B CA 1
ATOM 6442 C C . TYR B 1 165 ? -16.240 -42.511 -4.333 1.00 8.71 165 TYR B C 1
ATOM 6443 O O . TYR B 1 165 ? -16.659 -43.058 -3.311 1.00 9.34 165 TYR B O 1
ATOM 6461 N N . ARG B 1 166 ? -16.475 -43.015 -5.538 1.00 8.67 166 ARG B N 1
ATOM 6462 C CA . ARG B 1 166 ? -17.323 -44.187 -5.699 1.00 9.46 166 ARG B CA 1
ATOM 6463 C C . ARG B 1 166 ? -16.721 -45.414 -5.026 1.00 10.81 166 ARG B C 1
ATOM 6464 O O . ARG B 1 166 ? -17.450 -46.207 -4.436 1.00 13.15 166 ARG B O 1
ATOM 6485 N N . GLU B 1 167 ? -15.400 -45.567 -5.096 1.00 10.13 167 GLU B N 1
ATOM 6486 C CA . GLU B 1 167 ? -14.746 -46.757 -4.562 1.00 11.99 167 GLU B CA 1
ATOM 6487 C C . GLU B 1 167 ? -14.520 -46.686 -3.049 1.00 11.55 167 GLU B C 1
ATOM 6488 O O . GLU B 1 167 ? -14.811 -47.638 -2.326 1.00 13.85 167 GLU B O 1
ATOM 6500 N N . GLN B 1 168 ? -13.998 -45.555 -2.570 1.00 9.53 168 GLN B N 1
ATOM 6501 C CA . GLN B 1 168 ? -13.528 -45.433 -1.191 1.00 10.10 168 GLN B CA 1
ATOM 6502 C C . GLN B 1 168 ? -14.517 -44.756 -0.243 1.00 9.50 168 GLN B C 1
ATOM 6503 O O . GLN B 1 168 ? -14.572 -45.097 0.940 1.00 10.37 168 GLN B O 1
ATOM 6517 N N . THR B 1 169 ? -15.290 -43.795 -0.756 1.00 8.75 169 THR B N 1
ATOM 6518 C CA . THR B 1 169 ? -16.113 -42.941 0.097 1.00 8.64 169 THR B CA 1
ATOM 6519 C C . THR B 1 169 ? -17.567 -43.369 0.140 1.00 8.85 169 THR B C 1
ATOM 6520 O O . THR B 1 169 ? -18.192 -43.371 1.220 1.00 8.90 169 THR B O 1
ATOM 6531 N N . ALA B 1 170 ? -18.110 -43.788 -1.006 1.00 9.35 170 ALA B N 1
ATOM 6532 C CA . ALA B 1 170 ? -19.491 -44.214 -1.056 1.00 9.91 170 ALA B CA 1
ATOM 6533 C C . ALA B 1 170 ? -19.868 -45.349 -0.064 1.00 9.80 170 ALA B C 1
ATOM 6534 O O . ALA B 1 170 ? -21.023 -45.385 0.404 1.00 9.98 170 ALA B O 1
ATOM 6541 N N . PRO B 1 171 ? -18.912 -46.237 0.326 1.00 9.73 171 PRO B N 1
ATOM 6542 C CA . PRO B 1 171 ? -19.272 -47.238 1.354 1.00 10.49 171 PRO B CA 1
ATOM 6543 C C . PRO B 1 171 ? -19.698 -46.629 2.693 1.00 8.59 171 PRO B C 1
ATOM 6544 O O . PRO B 1 171 ? -20.357 -47.305 3.509 1.00 9.83 171 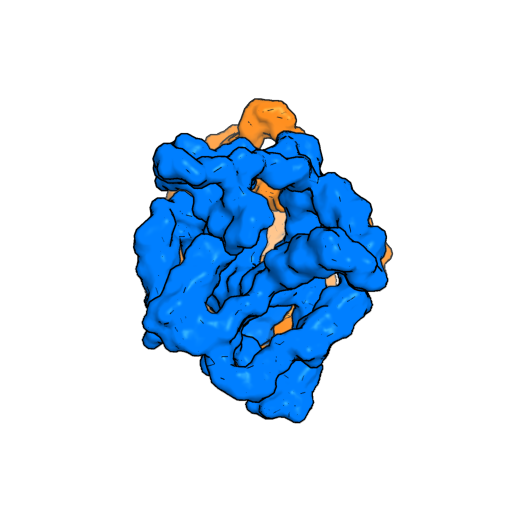PRO B O 1
ATOM 6555 N N . LEU B 1 172 ? -19.369 -45.361 2.921 1.00 8.69 172 LEU B N 1
ATOM 6556 C CA . LEU B 1 172 ? -19.780 -44.691 4.157 1.00 8.70 172 LEU B CA 1
ATOM 6557 C C . LEU B 1 172 ? -21.282 -44.494 4.237 1.00 8.82 172 LEU B C 1
ATOM 6558 O O . LEU B 1 172 ? -21.830 -44.315 5.315 1.00 8.61 172 LEU B O 1
ATOM 6574 N N . ILE B 1 173 ? -21.966 -44.525 3.098 1.00 9.43 173 ILE B N 1
ATOM 6575 C CA . ILE B 1 173 ? -23.403 -44.374 3.122 1.00 8.54 173 ILE B CA 1
ATOM 6576 C C . ILE B 1 173 ? -24.044 -45.518 3.910 1.00 8.94 173 ILE B C 1
ATOM 6577 O O . ILE B 1 173 ? -24.831 -45.286 4.827 1.00 9.88 173 ILE B O 1
ATOM 6593 N N . GLU B 1 174 ? -23.703 -46.757 3.567 1.00 9.85 174 GLU B N 1
ATOM 6594 C CA . GLU B 1 174 ? -24.199 -47.899 4.327 1.00 11.46 174 GLU B CA 1
ATOM 6595 C C . GLU B 1 174 ? -23.680 -47.909 5.775 1.00 10.66 174 GLU B C 1
ATOM 6596 O O . GLU B 1 174 ? -24.402 -48.298 6.698 1.00 10.84 174 GLU B O 1
ATOM 6608 N N . TYR B 1 175 ? -22.426 -47.525 5.960 1.00 9.09 175 TYR B N 1
ATOM 6609 C CA . TYR B 1 175 ? -21.827 -47.471 7.286 1.00 9.69 175 TYR B CA 1
ATOM 6610 C C . TYR B 1 175 ? -22.731 -46.674 8.226 1.00 9.15 175 TYR B C 1
ATOM 6611 O O . TYR B 1 175 ? -22.992 -47.073 9.368 1.00 9.41 175 TYR B O 1
ATOM 6629 N N . TYR B 1 176 ? -23.194 -45.522 7.761 1.00 8.95 176 TYR B N 1
ATOM 6630 C CA . TYR B 1 176 ? -23.994 -44.665 8.615 1.00 8.55 176 TYR B CA 1
ATOM 6631 C C . TYR B 1 176 ? -25.482 -44.985 8.575 1.00 9.33 176 TYR B C 1
ATOM 6632 O O . TYR B 1 176 ? -26.185 -44.767 9.567 1.00 9.29 176 TYR B O 1
ATOM 6650 N N . LYS B 1 177 ? -25.993 -45.474 7.439 1.00 9.75 177 LYS B N 1
ATOM 6651 C CA . LYS B 1 177 ? -27.384 -45.930 7.394 1.00 11.03 177 LYS B CA 1
ATOM 6652 C C . LYS B 1 177 ? -27.656 -47.012 8.419 1.00 11.79 177 LYS B C 1
ATOM 6653 O O . LYS B 1 177 ? -28.724 -47.044 9.054 1.00 12.27 177 LYS B O 1
ATOM 6672 N N . LYS B 1 178 ? -26.697 -47.904 8.593 1.00 10.83 178 LYS B N 1
ATOM 6673 C CA . LYS B 1 178 ? -26.870 -48.972 9.570 1.00 12.42 178 LYS B CA 1
ATOM 6674 C C . LYS B 1 178 ? -27.218 -48.424 10.950 1.00 13.90 178 LYS B C 1
ATOM 6675 O O . LYS B 1 178 ? -27.998 -49.037 11.686 1.00 15.83 178 LYS B O 1
ATOM 6694 N N . LYS B 1 179 ? -26.626 -47.286 11.301 1.00 12.79 179 LYS B N 1
ATOM 6695 C CA . LYS B 1 179 ? -26.795 -46.644 12.607 1.00 14.59 179 LYS B CA 1
ATOM 6696 C C . LYS B 1 179 ? -28.072 -45.842 12.744 1.00 13.15 179 LYS B C 1
ATOM 6697 O O . LYS B 1 179 ? -28.416 -45.385 13.828 1.00 13.77 179 LYS B O 1
ATOM 6716 N N . GLY B 1 180 ? -28.746 -45.588 11.637 1.00 12.94 180 GLY B N 1
ATOM 6717 C CA . GLY B 1 180 ? -29.980 -44.834 11.659 1.00 12.40 180 GLY B CA 1
ATOM 6718 C C . GLY B 1 180 ? -29.767 -43.336 11.718 1.00 11.63 180 GLY B C 1
ATOM 6719 O O . GLY B 1 180 ? -30.727 -42.594 11.884 1.00 14.28 180 GLY B O 1
ATOM 6723 N N . ILE B 1 181 ? -28.534 -42.873 11.501 1.00 9.73 181 ILE B N 1
ATOM 6724 C CA . ILE B 1 181 ? -28.246 -41.431 11.624 1.00 9.82 181 ILE B CA 1
ATOM 6725 C C . ILE B 1 181 ? -28.097 -40.689 10.319 1.00 9.59 181 ILE B C 1
ATOM 6726 O O . ILE B 1 181 ? -27.835 -39.476 10.309 1.00 9.64 181 ILE B O 1
ATOM 6742 N N . LEU B 1 182 ? -28.222 -41.409 9.213 1.00 9.09 182 LEU B N 1
ATOM 6743 C CA . LEU B 1 182 ? -28.084 -40.804 7.903 1.00 8.89 182 LEU B CA 1
ATOM 6744 C C . LEU B 1 182 ? -29.424 -40.303 7.395 1.00 9.79 182 LEU B C 1
ATOM 6745 O O . LEU B 1 182 ? -30.428 -41.005 7.424 1.00 11.04 182 LEU B O 1
ATOM 6761 N N . ARG B 1 183 ? -29.419 -39.069 6.921 1.00 8.75 183 ARG B N 1
ATOM 6762 C CA . ARG B 1 183 ? -30.576 -38.452 6.299 1.00 9.81 183 ARG B CA 1
ATOM 6763 C C . ARG B 1 183 ? -30.172 -37.930 4.931 1.00 9.05 183 ARG B C 1
ATOM 6764 O O . ARG B 1 183 ? -29.139 -37.268 4.784 1.00 9.26 183 ARG B O 1
ATOM 6785 N N . ILE B 1 184 ? -30.965 -38.264 3.927 1.00 9.52 184 ILE B N 1
ATOM 6786 C CA . ILE B 1 184 ? -30.723 -37.810 2.578 1.00 9.88 184 ILE B CA 1
ATOM 6787 C C . ILE B 1 184 ? -31.294 -36.423 2.368 1.00 11.34 184 ILE B C 1
ATOM 6788 O O . ILE B 1 184 ? -32.442 -36.148 2.737 1.00 13.89 184 ILE B O 1
ATOM 6804 N N A ILE B 1 185 ? -30.511 -35.533 1.798 0.57 8.33 185 ILE B N 1
ATOM 6805 N N B ILE B 1 185 ? -30.446 -35.571 1.781 0.43 12.70 185 ILE B N 1
ATOM 6806 C CA A ILE B 1 185 ? -31.072 -34.286 1.330 0.57 11.14 185 ILE B CA 1
ATOM 6807 C CA B ILE B 1 185 ? -30.744 -34.193 1.353 0.43 12.14 185 ILE B CA 1
ATOM 6808 C C A ILE B 1 185 ? -30.862 -34.164 -0.163 0.57 11.26 185 ILE B C 1
ATOM 6809 C C B ILE B 1 185 ? -30.822 -34.168 -0.189 0.43 10.56 185 ILE B C 1
ATOM 6810 O O A ILE B 1 185 ? -29.912 -34.706 -0.740 0.57 13.21 185 ILE B O 1
ATOM 6811 O O B ILE B 1 185 ? -29.987 -34.795 -0.845 0.43 8.26 185 ILE B O 1
ATOM 6842 N N . ASP B 1 186 ? -31.788 -33.455 -0.787 1.00 10.25 186 ASP B N 1
ATOM 6843 C CA . ASP B 1 186 ? -31.771 -33.270 -2.244 1.00 8.70 186 ASP B CA 1
ATOM 6844 C C . ASP B 1 186 ? -30.876 -32.073 -2.560 1.00 8.85 186 ASP B C 1
ATOM 6845 O O . ASP B 1 186 ? -31.277 -30.911 -2.423 1.00 9.22 186 ASP B O 1
ATOM 6854 N N . ALA B 1 187 ? -29.626 -32.374 -2.881 1.00 8.46 187 ALA B N 1
ATOM 6855 C CA . ALA B 1 187 ? -28.609 -31.371 -3.073 1.00 8.48 187 ALA B CA 1
ATOM 6856 C C . ALA B 1 187 ? -28.621 -30.810 -4.487 1.00 9.87 187 ALA B C 1
ATOM 6857 O O . ALA B 1 187 ? -27.782 -29.974 -4.836 1.00 10.14 187 ALA B O 1
ATOM 6864 N N . SER B 1 188 ? -29.572 -31.256 -5.306 1.00 9.59 188 SER B N 1
ATOM 6865 C CA . SER B 1 188 ? -29.676 -30.751 -6.668 1.00 11.59 188 SER B CA 1
ATOM 6866 C C . SER B 1 188 ? -30.369 -29.393 -6.741 1.00 11.76 188 SER B C 1
ATOM 6867 O O . SER B 1 188 ? -30.342 -28.749 -7.772 1.00 13.30 188 SER B O 1
ATOM 6875 N N . LYS B 1 189 ? -31.022 -28.991 -5.655 1.00 10.98 189 LYS B N 1
ATOM 6876 C CA . LYS B 1 189 ? -31.795 -27.761 -5.624 1.00 11.65 189 LYS B CA 1
ATOM 6877 C C . LYS B 1 189 ? -30.885 -26.551 -5.447 1.00 10.90 189 LYS B C 1
ATOM 6878 O O . LYS B 1 189 ? -29.691 -26.698 -5.172 1.00 11.34 189 LYS B O 1
ATOM 6897 N N . PRO B 1 190 ? -31.440 -25.341 -5.599 1.00 12.05 190 PRO B N 1
ATOM 6898 C CA . PRO B 1 190 ? -30.629 -24.151 -5.339 1.00 12.66 190 PRO B CA 1
ATOM 6899 C C . PRO B 1 190 ? -30.160 -24.072 -3.880 1.00 11.01 190 PRO B C 1
ATOM 6900 O O . PRO B 1 190 ? -30.727 -24.700 -2.983 1.00 12.24 190 PRO B O 1
ATOM 6911 N N A VAL B 1 191 ? -29.138 -23.257 -3.650 0.59 12.19 191 VAL B N 1
ATOM 6912 N N B VAL B 1 191 ? -29.105 -23.301 -3.640 0.41 11.69 191 VAL B N 1
ATOM 6913 C CA A VAL B 1 191 ? -28.482 -23.157 -2.354 0.59 10.49 191 VAL B CA 1
ATOM 6914 C CA B VAL B 1 191 ? -28.458 -23.298 -2.331 0.41 13.58 191 VAL B CA 1
ATOM 6915 C C A VAL B 1 191 ? -29.469 -22.921 -1.206 0.59 9.43 191 VAL B C 1
ATOM 6916 C C B VAL B 1 191 ? -29.426 -22.974 -1.190 0.41 11.76 191 VAL B C 1
ATOM 6917 O O A VAL B 1 191 ? -29.386 -23.581 -0.181 0.59 10.47 191 VAL B O 1
ATOM 6918 O O B VAL B 1 191 ? -29.330 -23.554 -0.113 0.41 11.93 191 VAL B O 1
ATOM 6943 N N A GLU B 1 192 ? -30.397 -21.987 -1.371 0.59 11.99 192 GLU B N 1
ATOM 6944 N N B GLU B 1 192 ? -30.360 -22.058 -1.420 0.41 11.10 192 GLU B N 1
ATOM 6945 C CA A GLU B 1 192 ? -31.325 -21.635 -0.294 0.59 12.54 192 GLU B CA 1
ATOM 6946 C CA B GLU B 1 192 ? -31.282 -21.649 -0.360 0.41 12.91 192 GLU B CA 1
ATOM 6947 C C A GLU B 1 192 ? -32.210 -22.813 0.084 0.59 13.52 192 GLU B C 1
ATOM 6948 C C B GLU B 1 192 ? -32.161 -22.822 0.067 0.41 13.26 192 GLU B C 1
ATOM 6949 O O A GLU B 1 192 ? -32.505 -23.015 1.263 0.59 14.66 192 GLU B O 1
ATOM 6950 O O B GLU B 1 192 ? -32.381 -23.043 1.260 0.41 12.79 192 GLU B O 1
ATOM 6973 N N . GLU B 1 193 ? -32.645 -23.581 -0.915 1.00 12.06 193 GLU B N 1
ATOM 6974 C CA . GLU B 1 193 ? -33.516 -24.726 -0.650 1.00 12.53 193 GLU B CA 1
ATOM 6975 C C . GLU B 1 193 ? -32.755 -25.875 0.009 1.00 12.48 193 GLU B C 1
ATOM 6976 O O . GLU B 1 193 ? -33.288 -26.588 0.862 1.00 16.36 193 GLU B O 1
ATOM 6988 N N . VAL B 1 194 ? -31.500 -26.068 -0.378 1.00 10.16 194 VAL B N 1
ATOM 6989 C CA . VAL B 1 194 ? -30.684 -27.081 0.264 1.00 9.71 194 VAL B CA 1
ATOM 6990 C C . VAL B 1 194 ? -30.467 -26.684 1.728 1.00 9.91 194 VAL B C 1
ATOM 6991 O O . VAL B 1 194 ? -30.590 -27.525 2.635 1.00 10.51 194 VAL B O 1
ATOM 7004 N N . TYR B 1 195 ? -30.153 -25.411 1.965 1.00 10.23 195 TYR B N 1
ATOM 7005 C CA . TYR B 1 195 ? -29.926 -24.941 3.325 1.00 10.17 195 TYR B CA 1
ATOM 7006 C C . TYR B 1 195 ? -31.149 -25.186 4.210 1.00 10.77 195 TYR B C 1
ATOM 7007 O O . TYR B 1 195 ? -31.025 -25.641 5.348 1.00 11.46 195 TYR B O 1
ATOM 7025 N N A ARG B 1 196 ? -32.337 -24.931 3.677 0.64 12.02 196 ARG B N 1
ATOM 7026 N N B ARG B 1 196 ? -32.334 -24.907 3.687 0.36 14.42 196 ARG B N 1
ATOM 7027 C CA A ARG B 1 196 ? -33.560 -25.181 4.440 0.64 12.38 196 ARG B CA 1
ATOM 7028 C CA B ARG B 1 196 ? -33.546 -25.178 4.444 0.36 17.01 196 ARG B CA 1
ATOM 7029 C C A ARG B 1 196 ? -33.707 -26.655 4.822 0.64 11.85 196 ARG B C 1
ATOM 7030 C C B ARG B 1 196 ? -33.624 -26.649 4.851 0.36 14.44 196 ARG B C 1
ATOM 7031 O O A ARG B 1 196 ? -34.179 -26.977 5.915 0.64 13.05 196 ARG B O 1
ATOM 7032 O O B ARG B 1 196 ? -33.960 -26.958 5.994 0.36 15.16 196 ARG B O 1
ATOM 7073 N N . GLN B 1 197 ? -33.297 -27.554 3.929 1.00 12.23 197 GLN B N 1
ATOM 7074 C CA . GLN B 1 197 ? -33.342 -28.987 4.227 1.00 13.05 197 GLN B CA 1
ATOM 7075 C C . GLN B 1 197 ? -32.339 -29.336 5.338 1.00 12.58 197 GLN B C 1
ATOM 7076 O O . GLN B 1 197 ? -32.630 -30.139 6.238 1.00 13.06 197 GLN B O 1
ATOM 7090 N N . VAL B 1 198 ? -31.153 -28.743 5.271 1.00 10.82 198 VAL B N 1
ATOM 7091 C CA . VAL B 1 198 ? -30.117 -28.979 6.271 1.00 10.56 198 VAL B CA 1
ATOM 7092 C C . VAL B 1 198 ? -30.644 -28.581 7.645 1.00 11.12 198 VAL B C 1
ATOM 7093 O O . VAL B 1 198 ? -30.529 -29.338 8.614 1.00 12.09 198 VAL B O 1
ATOM 7106 N N . LEU B 1 199 ? -31.246 -27.406 7.733 1.00 11.07 199 LEU B N 1
ATOM 7107 C CA . LEU B 1 199 ? -31.763 -26.936 9.021 1.00 12.19 199 LEU B CA 1
ATOM 7108 C C . LEU B 1 199 ? -32.846 -27.840 9.593 1.00 14.27 199 LEU B C 1
ATOM 7109 O O . LEU B 1 199 ? -32.953 -27.965 10.810 1.00 15.64 199 LEU B O 1
ATOM 7125 N N . GLU B 1 200 ? -33.661 -28.462 8.738 1.00 15.18 200 GLU B N 1
ATOM 7126 C CA . GLU B 1 200 ? -34.699 -29.383 9.222 1.00 17.78 200 GLU B CA 1
ATOM 7127 C C . GLU B 1 200 ? -34.128 -30.599 9.927 1.00 20.41 200 GLU B C 1
ATOM 7128 O O . GLU B 1 200 ? -34.666 -31.056 10.943 1.00 21.98 200 GLU B O 1
ATOM 7140 N N . VAL B 1 201 ? -33.055 -31.160 9.381 1.00 19.37 201 VAL B N 1
ATOM 7141 C CA . VAL B 1 201 ? -32.445 -32.363 9.948 1.00 24.22 201 VAL B CA 1
ATOM 7142 C C . VAL B 1 201 ? -31.870 -32.134 11.317 1.00 26.90 201 VAL B C 1
ATOM 7143 O O . VAL B 1 201 ? -31.894 -33.031 12.161 1.00 32.12 201 VAL B O 1
ATOM 7156 N N . ILE B 1 202 ? -31.322 -30.949 11.538 1.00 21.86 202 ILE B N 1
ATOM 7157 C CA . ILE B 1 202 ? -30.561 -30.709 12.746 1.00 26.07 202 ILE B CA 1
ATOM 7158 C C . ILE B 1 202 ? -31.344 -29.929 13.811 1.00 33.28 202 ILE B C 1
ATOM 7159 O O . ILE B 1 202 ? -31.040 -30.022 14.992 1.00 36.09 202 ILE B O 1
ATOM 7175 N N . GLY B 1 203 ? -32.362 -29.181 13.399 1.00 34.45 203 GLY B N 1
ATOM 7176 C CA . GLY B 1 203 ? -33.129 -28.362 14.328 1.00 35.16 203 GLY B CA 1
ATOM 7177 C C . GLY B 1 203 ? -32.792 -26.885 14.212 1.00 43.13 203 GLY B C 1
ATOM 7178 O O . GLY B 1 203 ? -32.402 -26.404 13.142 1.00 47.22 203 GLY B O 1
#

Sequence (406 aa):
MILVFLGPPGAGKGTQAKRRLAKKEKKGFVHIISTGDILREAVQKGTPLGKKKAKEYMERGELVPDDLIIALIEEVFPKHGNVIFDGFPRTVKQAEALDEEMLEKKGLKVDHVLLFEEVPDEVVIEERLSSGRRINPETGEEVYHVKYNPPPPGVKVIQREDDKPEEVIKKRRLEVYREEQTAPLIEYYKKKKGILRIIIDASKPVVEEEVYRQVLEEVIGMILVFLLGPPPGAGKGTQAKRLAKKEKGFVHISTGDILREEAVQKGTPLGKKAKEYMERGEELVPDDLIIALIEEVFPKHGNVIFDGFPRTVKKQAEALDEMLEKKGLKVDHVLLFEVPDEVVIERLSSGRRIINPETGEVYHVKKYNPPPPGVKVIQREDDKPEVIKKRLEVYREQTAPLIEYYKKKGILRIIIDASKPVVEEEVYRRQVLEVIG

Organism: Aquifex aeolicus (strain VF5) (NCBI:txid224324)

Solvent-accessible surface area: 21010 Å² total; per-residue (Å²): 85,7,0,0,1,3,6,4,12,12,2,23,25,28,62,4,0,66,83,0,14,166,102,103,56,17,69,47,13,12,6,19,55,36,12,78,96,9,49,150,138,33,47,117,37,0,126,111,0,78,72,47,37,99,125,4,51,36,10,44,36,110,51,9,31,43,11,0,102,134,53,10,20,123,166,58,53,1,0,0,11,7,0,1,60,13,56,140,3,0,92,18,0,35,96,18,1,125,150,71,71,66,144,5,44,43,0,0,4,0,39,6,59,68,120,33,0,81,74,46,0,45,6,38,51,18,22,71,162,96,28,85,56,18,20,79,144,130,77,81,39,70,139,90,45,153,28,75,48,36,126,21,0,59,97,121,20,3,136,81,31,12,89,15,8,122,134,67,1,15,57,0,29,62,39,0,13,74,80,51,32,21,100,49,3,56,0,44,93,95,67,95,56,4,6,144,29,0,60,133,11,22,96,86,4,0,0,5,5,6,13,14,11,2,24,28,31,61,4,0,88,60,0,11,118,78,115,14,10,4,42,4,12,4,18,70,42,12,68,88,10,42,142,126,34,50,119,39,0,144,107,0,82,87,64,31,59,146,6,67,37,10,48,39,107,57,9,28,43,9,2,101,128,46,20,12,188,108,34,57,0,0,0,12,12,4,3,85,12,63,111,4,0,91,21,2,38,109,16,1,123,151,98,69,80,144,9,43,50,0,0,15,1,96,16,78,67,143,42,0,73,76,45,0,61,4,43,54,27,18,86,160,93,31,84,53,23,17,78,139,121,75,73,28,63,140,80,51,174,46,78,59,35,106,20,2,70,112,118,8,16,129,64,25,6,69,12,23,120,140,68,2,29,60,0,36,100,33,0,91,172,99,66,40,25,148,70,4,51,1,49,90,88,72,90,73,6,11,157,47,0,44,147,30,20,85

B-factor: mean 17.11, std 9.06, range [4.96, 60.22]

InterPro domains:
  IPR000850 Adenylate kinase/UMP-CMP kinase [MF_00235] (1-203)
  IPR000850 Adenylate kinase/UMP-CMP kinase [PR00094] (4-17)
  IPR000850 Adenylate kinase/UMP-CMP kinase [PR00094] (32-46)
  IPR000850 Adenylate kinase/UMP-CMP kinase [PR00094] (78-94)
  IPR000850 Adenylate kinase/UMP-CMP kinase [PR00094] (150-165)
  IPR000850 Adenylate kinase/UMP-CMP kinase [PR00094] (167-181)
  IPR000850 Adenylate kinase/UMP-CMP kinase [PTHR23359] (3-199)
  IPR000850 Adenylate kinase/UMP-CMP kinase [cd01428] (2-194)
  IPR006259 Adenylate kinase subfamily [TIGR01351] (3-201)
  IPR027417 P-loop containing nucleoside triphosphate hydrolase [G3DSA:3.40.50.300] (1-203)
  IPR027417 P-loop containing nucleoside triphosphate hydrolase [SSF52540] (1-203)
  IPR033690 Adenylate kinase, conserved site [PS00113] (78-89)
  IPR036193 Adenylate kinase, active site lid domain superfamily [SSF57774] (123-144)

Secondary structure (DSSP, 8-state):
-EEEEE--TTSSHHHHHHHHHHHHT-EEEEHHHHHHHHHHHT-HHHHHHHHHHHHTPPPPHHHHHHHHHHH--SSS-EEEES---SHHHHHHHHHHHHHTT----EEEEEE--HHHHHHHHHTEEE-TTT--EEETTTBPPPTT---B--GGGSHHHHHHHHHHIIIIITHHHHHHHTTT-EEEEETTS-HHHHHHHHHHHH-/-EEEEE--TTSSHHHHHHHHHHHH-PEEEEHHHHHHHHHHHT-HHHHHHHHHHTTTPPPPHHHHHHHHHHH--SSS-EEEES---SHHHHHHHHHHHHHTT----EEEEEE--HHHHHHHHHHEEE-TTT--EEETTTBPPPTT---B--TT-SHHHHHHHHHHIIIIITHHHHHHHTTT-EEEEETTS-HHHHHHHHHHHH-

Radius of gyration: 23.75 Å; Cα contacts (8 Å, |Δi|>4): 664; chains: 2; bounding box: 40×72×57 Å

Foldseek 3Di:
DEEEEAEAALLCQVVLQVVCCVVPPAAEAELVVVLLVCLVVVHPSNVQQPVCVLLLHHRDLVSSLVVCVVPPDLDDHYYYGPPPQAPVRVVSVQVVQVVSVHHHQAYEYRDDDPVLSLQSLLQWKAQSVPRDIAGVPQGDDDPPGDIGRDSCSDDVNSVVNRVNSVVGRVVVQVVVVVVVRYDYFHSSDRDVRSSVSVVVNVD/DEEEEDEAAQLCQVVLQVVCCVPVVAAEDAVVVVQVVCLVVVPPSNVQCVVQQLQLHDRDLVSVLVVCVVPPDLDGYYYYGNPPQAVVRVVSVQVVQVVSVHHHQAYEYRDDDPVNSLQSLLQWWAQVVPRDIAGVPQGNDPPPRDTHHDSQSDVSSSVSNRVSSVPGRVVVVVVVVVVVRYDYFHSHDRPVRSSVVVVVSPD

CATH classification: 3.40.50.300

Nearest PDB structures (foldseek):
  4jlp-assembly2_B  TM=9.868E-01  e=1.643E-38  Aquifex aeolicus VF5
  2rgx-assembly1_A  TM=9.843E-01  e=1.374E-36  Aquifex aeolicus
  3be4-assembly1_A  TM=9.559E-01  e=1.070E-22  Cryptosporidium parvum Iowa II
  1zak-assembly1_B  TM=8.969E-01  e=1.678E-19  Zea mays
  5ycc-assembly2_B  TM=8.949E-01  e=8.524E-18  Notothenia coriiceps